Protein AF-A0A821BTY3-F1 (afdb_monomer)

Radius of gyration: 53.32 Å; Cα contacts (8 Å, |Δi|>4): 8; chains: 1; bounding box: 152×62×179 Å

Sequence (512 aa):
QQESTELKQPLSTQHDEDESNQSLKEIIKQQSEQLKDLNEKYISLSSKFDSNINLELEFQREKEKMEERLINYENQIENLIYERTNFLEEIEKNKSSSIQTFDNEKQTDDKLLKVNSKLKRVLQTFKDKIHRIVTEKPDLFTNVGEETTERFDHIIATVEYQAVQIDLLETEREQLEKQLRNKIQELQNSFDAYRNQMQNESSIKSQQLVSTTPPTDDISRSNIENYEKQIHQLQQKLSQNDDERTLLRERLNEVELEFRKTLDDRATTTNMYEEQLQSLIQERDALVQQHVLELIENQHEIEKLQEKLAQFQRSPIPSHADIPSNEDVQSLQKIIEQQSEELKDLTEKYLVISSQLELQDEINRQKKDTEEKLQTYENQIQHLIHQHENLVEELKTKTSSTISTIDNQCQTDDQQHDKLTQINIKLKRVLQTFKDKIHRIVTERPELFINISEDTSDRLDHLISTVQHQATQINLLQTDHTSTLAMQEEQLQTLIQERNALVEQQRLQSID

pLDDT: mean 73.46, std 14.74, range [36.0, 93.88]

Mean predicted aligned error: 23.66 Å

Secondary structure (DSSP, 8-state):
-------PPP---HHHHHHHHHHHHHHHHHHHHHHHHHHHHHHHHHHHHHHHHHHHHHHHHHHHHHHHHHHHHHHHHHHHHHHHHHHHHHHHHHHHH--S-S--TTTHHHHHHHHHHHHHHHHHHHHHHHHHHHHH-GGGSTTS-HHHHHHHHHHHHHHHHHHHHHHHHHHHHHHHHHHHHHHHHHHHHHHHHHHHHHHHHHHHHHH--SS-----HHHHHHHHHHHHHHHHHHHHHHHHHHHHHHHHHHHHHHHHHHHHHHHHHHHHHHHHHHHHHHHHHHHHHHHHHHHHHHHHHHHHHHHHHHHHHHHHHTSPPPP---PPPHHHHHHHHHHHHHHHHHHHHHHHHHHHHHHHHHHHHHHHHHHHHHHHHHHHHHHHHHHHHHHHHHHHHHHHHHHHHHHHHHHHHHHHHHHHHHHHHHHHHHHHHHHHHHHHHHHHHHHH-GGGGTTS-HHHHHHHHHHHHHHHHHHHHHHHHHHHHHHHHHHHHHHHHHHHHHHHHHHHHHHHHTT-

Foldseek 3Di:
DDDDDDDDDDDDDPPVVVVVVVVVVVVVVVVVVVVVVVVVVVVVVVVVVVVVVVVVVVVVVVVVVVVVVVVVVVVVVVVVVVVVVVVVVVVVVVVVPPPDDDPCPVPVVVVVVVVVVVVVVVVVVVVVVVVCCCVVCVVVCPVVDPVVVVVVVVVVVVVVVVVVVVVVVVVVVVVVVVVVVVVVVVVVVVVVVVVVVVVVVVVVVVVPPDDDDDDDPPVVVVVVVVVVVVVVVVVVVVVVVVVVVVVVVVVVVVVVVVVVVVVVVVVVVVVVVVVVVVVVVVVVVVVVVVVVVVVVVVVVVVVVVVVVVVVVVPDDDDDDDDDDDPVNVVVVVVVVVVVVVVVVVVVVVVVVVVVVVVVVVVVVVVVVVVVVVVVVVVVVVVVVVVVVVVVVVVVVVVVVVVVVVVVVVVVVVVVVVVVVVVVVVVVVVVLVVVVVVVVCCCVVCVVVCPPVDPVVVVVSVVVVVVVVVVVVVVVVVVVVVVVVVVVVVVVVVVVVVVVVVVVVVVVVVVVD

Solvent-accessible surface area (backbone atoms only — not comparable to full-atom values): 28529 Å² total; per-residue (Å²): 134,88,85,87,83,87,79,87,79,86,90,84,69,75,69,65,58,53,55,53,54,50,52,53,52,50,52,52,49,52,51,54,52,51,54,48,54,52,51,54,50,48,53,53,51,52,55,51,52,56,50,51,53,52,51,51,54,50,51,53,54,52,51,52,55,50,52,54,49,50,56,51,50,53,54,51,51,53,51,50,53,51,55,53,51,52,52,52,52,51,50,54,55,51,67,70,60,73,82,72,86,94,81,58,84,81,52,53,63,59,45,50,56,50,50,52,53,47,49,56,52,51,54,50,54,50,52,53,48,52,54,47,48,53,69,78,42,49,79,82,42,75,82,57,52,73,69,54,56,53,49,49,51,49,51,50,50,50,53,50,51,50,50,52,50,50,54,50,52,52,51,50,49,52,52,50,52,50,51,50,53,50,51,52,50,51,50,50,53,51,50,52,52,52,51,51,49,56,53,49,53,54,53,48,62,72,71,58,85,69,84,86,90,89,89,75,67,66,66,60,49,57,52,51,56,52,52,52,51,52,50,51,54,50,53,52,53,51,52,51,49,52,53,50,53,50,54,51,51,53,52,48,53,51,51,53,49,52,50,50,50,52,49,53,56,48,50,54,52,51,52,53,52,50,53,51,50,52,50,52,52,52,52,52,51,52,51,53,53,50,51,52,52,52,51,52,52,52,50,53,51,51,54,55,51,51,53,53,51,56,56,59,73,68,56,85,85,84,89,78,94,70,82,77,48,78,64,51,54,51,50,49,50,51,50,52,54,52,51,51,51,52,50,50,52,50,51,52,54,49,52,53,53,53,54,51,52,54,52,50,54,49,52,52,50,52,50,50,57,50,50,56,50,48,54,53,51,51,53,52,49,54,53,51,51,52,52,50,53,52,52,51,52,51,50,49,56,54,48,52,52,50,51,55,52,49,56,57,52,55,54,54,52,56,55,49,51,53,52,52,52,52,50,53,54,50,50,54,53,51,54,51,52,49,51,53,50,52,53,47,48,53,69,78,41,47,82,84,38,80,82,62,52,71,65,59,59,51,49,50,53,50,50,51,49,50,54,52,49,50,52,50,51,52,52,51,56,50,51,54,48,53,54,50,50,52,53,52,51,52,52,51,54,50,51,51,52,54,52,52,54,52,52,50,51,52,54,58,65,73,74,113

Structure (mmCIF, N/CA/C/O backbone):
data_AF-A0A821BTY3-F1
#
_entry.id   AF-A0A821BTY3-F1
#
loop_
_atom_site.group_PDB
_atom_site.id
_atom_site.type_symbol
_atom_site.label_atom_id
_atom_site.label_alt_id
_atom_site.label_comp_id
_atom_site.label_asym_id
_atom_site.label_entity_id
_atom_site.label_seq_id
_atom_site.pdbx_PDB_ins_code
_atom_site.Cartn_x
_atom_site.Cartn_y
_atom_site.Cartn_z
_atom_site.occupancy
_atom_site.B_iso_or_equiv
_atom_site.auth_seq_id
_atom_site.auth_comp_id
_atom_site.auth_asym_id
_atom_site.auth_atom_id
_atom_site.pdbx_PDB_model_num
ATOM 1 N N . GLN A 1 1 ? -85.807 -15.032 104.496 1.00 36.00 1 GLN A N 1
ATOM 2 C CA . GLN A 1 1 ? -85.842 -16.054 103.432 1.00 36.00 1 GLN A CA 1
ATOM 3 C C . GLN A 1 1 ? -85.428 -15.377 102.139 1.00 36.00 1 GLN A C 1
ATOM 5 O O . GLN A 1 1 ? -85.940 -14.300 101.891 1.00 36.00 1 GLN A O 1
ATOM 10 N N . GLN A 1 2 ? -84.450 -15.986 101.459 1.00 44.94 2 GLN A N 1
ATOM 11 C CA . GLN A 1 2 ? -84.102 -15.925 100.029 1.00 44.94 2 GLN A CA 1
ATOM 12 C C . GLN A 1 2 ? -84.401 -14.648 99.228 1.00 44.94 2 GLN A C 1
ATOM 14 O O . GLN A 1 2 ? -85.558 -14.312 99.037 1.00 44.94 2 G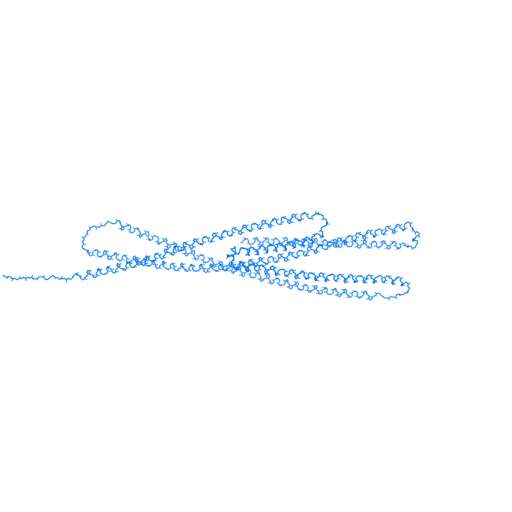LN A O 1
ATOM 19 N N . GLU A 1 3 ? -83.361 -14.097 98.594 1.00 38.00 3 GLU A N 1
ATOM 20 C CA . GLU A 1 3 ? -83.325 -14.006 97.126 1.00 38.00 3 GLU A CA 1
ATOM 21 C C . GLU A 1 3 ? -81.886 -13.812 96.621 1.00 38.00 3 GLU A C 1
ATOM 23 O O . GLU A 1 3 ? -81.121 -13.005 97.147 1.00 38.00 3 GLU A O 1
ATOM 28 N N . SER A 1 4 ? -81.521 -14.646 95.647 1.00 45.41 4 SER A N 1
ATOM 29 C CA . SER A 1 4 ? -80.220 -14.727 94.985 1.00 45.41 4 SER A CA 1
ATOM 30 C C . SER A 1 4 ? -80.139 -13.705 93.852 1.00 45.41 4 SER A C 1
ATOM 32 O O . SER A 1 4 ? -81.023 -13.673 93.000 1.00 45.41 4 SER A O 1
ATOM 34 N N . THR A 1 5 ? -79.055 -12.934 93.787 1.00 43.69 5 THR A N 1
ATOM 35 C CA . THR A 1 5 ? -78.719 -12.078 92.642 1.00 43.69 5 THR A CA 1
ATOM 36 C C . THR A 1 5 ? -77.616 -12.720 91.803 1.00 43.69 5 THR A C 1
ATOM 38 O O . THR A 1 5 ? -76.454 -12.776 92.200 1.00 43.69 5 THR A O 1
ATOM 41 N N . GLU A 1 6 ? -78.004 -13.207 90.623 1.00 45.38 6 GLU A N 1
ATOM 42 C CA . GLU A 1 6 ? -77.116 -13.467 89.488 1.00 45.38 6 GLU A CA 1
ATOM 43 C C . GLU A 1 6 ? -76.510 -12.146 88.988 1.00 45.38 6 GLU A C 1
ATOM 45 O O . GLU A 1 6 ? -77.236 -11.210 88.652 1.00 45.38 6 GLU A O 1
ATOM 50 N N . LEU A 1 7 ? -75.180 -12.090 88.871 1.00 39.66 7 LEU A N 1
ATOM 51 C CA . LEU A 1 7 ? -74.477 -11.098 88.060 1.00 39.66 7 LEU A CA 1
ATOM 52 C C . LEU A 1 7 ? -73.824 -11.814 86.873 1.00 39.66 7 LEU A C 1
ATOM 54 O O . LEU A 1 7 ? -72.879 -12.584 87.033 1.00 39.66 7 LEU A O 1
ATOM 58 N N . LYS A 1 8 ? -74.351 -11.546 85.675 1.00 44.78 8 LYS A N 1
ATOM 59 C CA . LYS A 1 8 ? -73.747 -11.898 84.385 1.00 44.78 8 LYS A CA 1
ATOM 60 C C . LYS A 1 8 ? -72.487 -11.055 84.156 1.00 44.78 8 LYS A C 1
ATOM 62 O O . LYS A 1 8 ? -72.563 -9.829 84.183 1.00 44.78 8 LYS A O 1
ATOM 67 N N . GLN A 1 9 ? -71.362 -11.711 83.876 1.00 44.94 9 GLN A N 1
ATOM 68 C CA . GLN A 1 9 ? -70.187 -11.104 83.239 1.00 44.94 9 GLN A CA 1
ATOM 69 C C . GLN A 1 9 ? -70.362 -11.086 81.707 1.00 44.94 9 GLN A C 1
ATOM 71 O O . GLN A 1 9 ? -70.964 -12.020 81.167 1.00 44.94 9 GLN A O 1
ATOM 76 N N . PRO A 1 10 ? -69.839 -10.076 80.988 1.00 44.09 10 PRO A N 1
ATOM 77 C CA . PRO A 1 10 ? -69.840 -10.068 79.531 1.00 44.09 10 PRO A CA 1
ATOM 78 C C . PRO A 1 10 ? -68.611 -10.816 78.979 1.00 44.09 10 PRO A C 1
ATOM 80 O O . PRO A 1 10 ? -67.474 -10.442 79.251 1.00 44.09 10 PRO A O 1
ATOM 83 N N . LEU A 1 11 ? -68.850 -11.865 78.183 1.00 49.62 11 LEU A N 1
ATOM 84 C CA . LEU A 1 11 ? -67.878 -12.441 77.243 1.00 49.62 11 LEU A CA 1
ATOM 85 C C . LEU A 1 11 ? -67.768 -11.499 76.032 1.00 49.62 11 LEU A C 1
ATOM 87 O O . LEU A 1 11 ? -68.735 -11.395 75.282 1.00 49.62 11 LEU A O 1
ATOM 91 N N . SER A 1 12 ? -66.632 -10.822 75.832 1.00 48.84 12 SER A N 1
ATOM 92 C CA . SER A 1 12 ? -66.354 -10.072 74.590 1.00 48.84 12 SER A CA 1
ATOM 93 C C . SER A 1 12 ? -64.867 -9.711 74.423 1.00 48.84 12 SER A C 1
ATOM 95 O O . SER A 1 12 ? -64.538 -8.544 74.246 1.00 48.84 12 SER A O 1
ATOM 97 N N . THR A 1 13 ? -63.954 -10.682 74.508 1.00 50.69 13 THR A N 1
ATOM 98 C CA . THR A 1 13 ? -62.509 -10.445 74.257 1.00 50.69 13 THR A CA 1
ATOM 99 C C . THR A 1 13 ? -61.841 -11.490 73.360 1.00 50.69 13 THR A C 1
ATOM 101 O O . THR A 1 13 ? -60.678 -11.341 73.018 1.00 50.69 13 THR A O 1
ATOM 104 N N . GLN A 1 14 ? -62.556 -12.533 72.932 1.00 50.97 14 GLN A N 1
ATOM 105 C CA . GLN A 1 14 ? -61.962 -13.632 72.159 1.00 50.97 14 GLN A CA 1
ATOM 106 C C . GLN A 1 14 ? -61.859 -13.366 70.649 1.00 50.97 14 GLN A C 1
ATOM 108 O O . GLN A 1 14 ? -61.167 -14.107 69.966 1.00 50.97 14 GLN A O 1
ATOM 113 N N . HIS A 1 15 ? -62.538 -12.343 70.116 1.00 51.69 15 HIS A N 1
ATOM 114 C CA . HIS A 1 15 ? -62.581 -12.119 68.666 1.00 51.69 15 HIS A CA 1
ATOM 115 C C . HIS A 1 15 ? -61.420 -11.254 68.144 1.00 51.69 15 HIS A C 1
ATOM 117 O O . HIS A 1 15 ? -60.970 -11.471 67.023 1.00 51.69 15 HIS A O 1
ATOM 123 N N . ASP A 1 16 ? -60.892 -10.350 68.976 1.00 51.22 16 ASP A N 1
ATOM 124 C CA . ASP A 1 16 ? -59.840 -9.398 68.587 1.00 51.22 16 ASP A CA 1
ATOM 125 C C . ASP A 1 16 ? -58.425 -10.019 68.626 1.00 51.22 16 ASP A C 1
ATOM 127 O O . ASP A 1 16 ? -57.532 -9.610 67.883 1.00 51.22 16 ASP A O 1
ATOM 131 N N . GLU A 1 17 ? -58.208 -11.051 69.453 1.00 52.50 17 GLU A N 1
ATOM 132 C CA . GLU A 1 17 ? -56.929 -11.783 69.505 1.00 52.50 17 GLU A CA 1
ATOM 133 C C . GLU A 1 17 ? -56.705 -12.669 68.268 1.00 52.50 17 GLU A C 1
ATOM 135 O O . GLU A 1 17 ? -55.562 -12.853 67.835 1.00 52.50 17 GLU A O 1
ATOM 140 N N . ASP A 1 18 ? -57.780 -13.186 67.667 1.00 56.03 18 ASP A N 1
ATOM 141 C CA . ASP A 1 18 ? -57.693 -14.019 66.465 1.00 56.03 18 ASP A CA 1
ATOM 142 C C . ASP A 1 18 ? -57.379 -13.182 65.214 1.00 56.03 18 ASP A C 1
ATOM 144 O O . ASP A 1 18 ? -56.532 -13.586 64.416 1.00 56.03 18 ASP A O 1
ATOM 148 N N . GLU A 1 19 ? -57.957 -11.983 65.067 1.00 59.22 19 GLU A N 1
ATOM 149 C CA . GLU A 1 19 ? -57.636 -11.082 63.946 1.00 59.22 19 GLU A CA 1
ATOM 150 C C . GLU A 1 19 ? -56.193 -10.558 64.013 1.00 59.22 19 GLU A C 1
ATOM 152 O O . GLU A 1 19 ? -55.491 -10.523 62.997 1.00 59.22 19 GLU A O 1
ATOM 157 N N . SER A 1 20 ? -55.708 -10.226 65.213 1.00 63.19 20 SER A N 1
ATOM 158 C CA . SER A 1 20 ? -54.324 -9.780 65.415 1.00 63.19 20 SER A CA 1
ATOM 159 C C . SER A 1 20 ? -53.309 -10.885 65.085 1.00 63.19 20 SER A C 1
ATOM 161 O O . SER A 1 20 ? -52.337 -10.657 64.359 1.00 63.19 20 SER A O 1
ATOM 163 N N . ASN A 1 21 ? -53.576 -12.126 65.512 1.00 63.75 21 ASN A N 1
ATOM 164 C CA . ASN A 1 21 ? -52.741 -13.282 65.168 1.00 63.75 21 ASN A CA 1
ATOM 165 C C . ASN A 1 21 ? -52.767 -13.619 63.672 1.00 63.75 21 ASN A C 1
ATOM 167 O O . ASN A 1 21 ? -51.786 -14.143 63.132 1.00 63.75 21 ASN A O 1
ATOM 171 N N . GLN A 1 22 ? -53.879 -13.345 62.994 1.00 69.62 22 GLN A N 1
ATOM 172 C CA . GLN A 1 22 ? -54.015 -13.592 61.565 1.00 69.62 22 GLN A CA 1
ATOM 173 C C . GLN A 1 22 ? -53.231 -12.562 60.741 1.00 69.62 22 GLN A C 1
ATOM 175 O O . GLN A 1 22 ? -52.489 -12.957 59.843 1.00 69.62 22 GLN A O 1
ATOM 180 N N . SER A 1 23 ? -53.275 -11.288 61.138 1.00 76.50 23 SER A N 1
ATOM 181 C CA . SER A 1 23 ? -52.453 -10.215 60.562 1.00 76.50 23 SER A CA 1
ATOM 182 C C . SER A 1 23 ? -50.949 -10.487 60.716 1.00 76.50 23 SER A C 1
ATOM 184 O O . SER A 1 23 ? -50.185 -10.414 59.753 1.00 76.50 23 SER A O 1
ATOM 186 N N . LEU A 1 24 ? -50.515 -10.930 61.902 1.00 69.88 24 LEU A N 1
ATOM 187 C CA . LEU A 1 24 ? -49.110 -11.266 62.166 1.00 69.88 24 LEU A CA 1
ATOM 188 C C . LEU A 1 24 ? -48.608 -12.436 61.304 1.00 69.88 24 LEU A C 1
ATOM 190 O O . LEU A 1 24 ? -47.486 -12.400 60.797 1.00 69.88 24 LEU A O 1
ATOM 194 N N . LYS A 1 25 ? -49.443 -13.460 61.083 1.00 80.75 25 LYS A N 1
ATOM 195 C CA . LYS A 1 25 ? -49.118 -14.570 60.168 1.00 80.75 25 LYS A CA 1
ATOM 196 C C . LYS A 1 25 ? -48.977 -14.104 58.723 1.00 80.75 25 LYS A C 1
ATOM 198 O O . LYS A 1 25 ? -48.132 -14.631 58.001 1.00 80.75 25 LYS A O 1
ATOM 203 N N . GLU A 1 26 ? -49.792 -13.146 58.303 1.00 83.94 26 GLU A N 1
ATOM 204 C CA . GLU A 1 26 ? -49.778 -12.616 56.942 1.00 83.94 26 GLU A CA 1
ATOM 205 C C . GLU A 1 26 ? -48.533 -11.753 56.687 1.00 83.94 26 GLU A C 1
ATOM 207 O O . GLU A 1 26 ? -47.875 -11.922 55.660 1.00 83.94 26 GLU A O 1
ATOM 212 N N . ILE A 1 27 ? -48.119 -10.954 57.678 1.00 80.25 27 ILE A N 1
ATOM 213 C CA . ILE A 1 27 ? -46.861 -10.189 57.654 1.00 80.25 27 ILE A CA 1
ATOM 214 C C . ILE A 1 27 ? -45.646 -11.125 57.600 1.00 80.25 27 ILE A C 1
ATOM 216 O O . ILE A 1 27 ? -44.776 -10.949 56.749 1.00 80.25 27 ILE A O 1
ATOM 220 N N . ILE A 1 28 ? -45.593 -12.158 58.452 1.00 81.12 28 ILE A N 1
ATOM 221 C CA . ILE A 1 28 ? -44.491 -13.140 58.444 1.00 81.12 28 ILE A CA 1
ATOM 222 C C . ILE A 1 28 ? -44.418 -13.861 57.094 1.00 81.12 28 ILE A C 1
ATOM 224 O O . ILE A 1 28 ? -43.329 -14.103 56.571 1.00 81.12 28 ILE A O 1
ATOM 228 N N . LYS A 1 29 ? -45.573 -14.190 56.505 1.00 87.38 29 LYS A N 1
ATOM 229 C CA . LYS A 1 29 ? -45.635 -14.810 55.182 1.00 87.38 29 LYS A CA 1
ATOM 230 C C . LYS A 1 29 ? -45.090 -13.871 54.104 1.00 87.38 29 LYS A C 1
ATOM 232 O O . LYS A 1 29 ? -44.231 -14.299 53.339 1.00 87.38 29 LYS A O 1
ATOM 237 N N . GLN A 1 30 ? -45.515 -12.606 54.082 1.00 87.56 30 GLN A N 1
ATOM 238 C CA . GLN A 1 30 ? -44.996 -11.604 53.145 1.00 87.56 30 GLN A CA 1
ATOM 239 C C . GLN A 1 30 ? -43.483 -11.406 53.286 1.00 87.56 30 GLN A C 1
ATOM 241 O O . GLN A 1 30 ? -42.771 -11.416 52.284 1.00 87.56 30 GLN A O 1
ATOM 246 N N . GLN A 1 31 ? -42.974 -11.299 54.515 1.00 80.88 31 GLN A N 1
ATOM 247 C CA . GLN A 1 31 ? -41.538 -11.158 54.771 1.00 80.88 31 GLN A CA 1
ATOM 248 C C . GLN A 1 31 ? -40.750 -12.398 54.332 1.00 80.88 31 GLN A C 1
ATOM 250 O O . GLN A 1 31 ? -39.676 -12.277 53.742 1.00 80.88 31 GLN A O 1
ATOM 255 N N . SER A 1 32 ? -41.290 -13.600 54.558 1.00 85.06 32 SER A N 1
ATOM 256 C CA . SER A 1 32 ? -40.687 -14.846 54.072 1.00 85.06 32 SER A CA 1
ATOM 257 C C . SER A 1 32 ? -40.619 -14.899 52.545 1.00 85.06 32 SER A C 1
ATOM 259 O O . SER A 1 32 ? -39.669 -15.459 52.000 1.00 85.06 32 SER A O 1
ATOM 261 N N . GLU A 1 33 ? -41.621 -14.362 51.852 1.00 87.19 33 GLU A N 1
ATOM 262 C CA . GLU A 1 33 ? -41.691 -14.353 50.388 1.00 87.19 33 GLU A CA 1
ATOM 263 C C . GLU A 1 33 ? -40.716 -13.323 49.796 1.00 87.19 33 GLU A C 1
ATOM 265 O O . GLU A 1 33 ? -39.987 -13.635 48.856 1.00 87.19 33 GLU A O 1
ATOM 270 N N . GLN A 1 34 ? -40.601 -12.148 50.423 1.00 84.00 34 GLN A N 1
ATOM 271 C CA . GLN A 1 34 ? -39.605 -11.130 50.073 1.00 84.00 34 GLN A CA 1
ATOM 272 C C . GLN A 1 34 ? -38.166 -11.622 50.276 1.00 84.00 34 GLN A C 1
ATOM 274 O O . GLN A 1 34 ? -37.325 -11.436 49.398 1.00 84.00 34 GLN A O 1
ATOM 279 N N . LEU A 1 35 ? -37.874 -12.298 51.395 1.00 82.81 35 LEU A N 1
ATOM 280 C CA . LEU A 1 35 ? -36.553 -12.890 51.644 1.00 82.81 35 LEU A CA 1
ATOM 281 C C . LEU A 1 35 ? -36.196 -13.961 50.609 1.00 82.81 35 LEU A C 1
ATOM 283 O O . LEU A 1 35 ? -35.034 -14.081 50.218 1.00 82.81 35 LEU A O 1
ATOM 287 N N . LYS A 1 36 ? -37.190 -14.726 50.149 1.00 88.50 36 LYS A N 1
ATOM 288 C CA . LYS A 1 36 ? -36.992 -15.732 49.108 1.00 88.50 36 LYS A CA 1
ATOM 289 C C . LYS A 1 36 ? -36.643 -15.088 47.761 1.00 88.50 36 LYS A C 1
ATOM 291 O O . LYS A 1 36 ? -35.661 -15.505 47.154 1.00 88.50 36 LYS A O 1
ATOM 296 N N . ASP A 1 37 ? -37.378 -14.055 47.343 1.00 89.19 37 ASP A N 1
ATOM 297 C CA . ASP A 1 37 ? -37.098 -13.311 46.101 1.00 89.19 37 ASP A CA 1
ATOM 298 C C . ASP A 1 37 ? -35.713 -12.640 46.141 1.00 89.19 37 ASP A C 1
ATOM 300 O O . ASP A 1 37 ? -34.940 -12.708 45.183 1.00 89.19 37 ASP A O 1
ATOM 304 N N . LEU A 1 38 ? -35.343 -12.063 47.291 1.00 85.81 38 LEU A N 1
ATOM 305 C CA . LEU A 1 38 ? -34.030 -11.448 47.487 1.00 85.81 38 LEU A CA 1
ATOM 306 C C . LEU A 1 38 ? -32.892 -12.477 47.380 1.00 85.81 38 LEU A C 1
ATOM 308 O O . LEU A 1 38 ? -31.870 -12.212 46.748 1.00 85.81 38 LEU A O 1
ATOM 312 N N . ASN A 1 39 ? -33.077 -13.666 47.960 1.00 86.62 39 ASN A N 1
ATOM 313 C CA . ASN A 1 39 ? -32.096 -14.745 47.887 1.00 86.62 39 ASN A CA 1
ATOM 314 C C . ASN A 1 39 ? -31.953 -15.302 46.459 1.00 86.62 39 ASN A C 1
ATOM 316 O O . ASN A 1 39 ? -30.838 -15.561 46.011 1.00 86.62 39 ASN A O 1
ATOM 320 N N . GLU A 1 40 ? -33.052 -15.445 45.715 1.00 89.75 40 GLU A N 1
ATOM 321 C CA . GLU A 1 40 ? -33.013 -15.860 44.304 1.00 89.75 40 GLU A CA 1
ATOM 322 C C . GLU A 1 40 ? -32.280 -14.825 43.431 1.00 89.75 40 GLU A C 1
ATOM 324 O O . GLU A 1 40 ? -31.424 -15.191 42.618 1.00 89.75 40 GLU A O 1
ATOM 329 N N . LYS A 1 41 ? -32.518 -13.527 43.659 1.00 87.75 41 LYS A N 1
ATOM 330 C CA . LYS A 1 41 ? -31.773 -12.444 42.997 1.00 87.75 41 LYS A CA 1
ATOM 331 C C . LYS A 1 41 ? -30.288 -12.449 43.352 1.00 87.75 41 LYS A C 1
ATOM 333 O O . LYS A 1 41 ? -29.465 -12.296 42.452 1.00 87.75 41 LYS A O 1
ATOM 338 N N . TYR A 1 42 ? -29.932 -12.668 44.619 1.00 87.50 42 TYR A N 1
ATOM 339 C CA . TYR A 1 42 ? -28.533 -12.771 45.049 1.00 87.50 42 TYR A CA 1
ATOM 340 C C . TYR A 1 42 ? -27.806 -13.927 44.350 1.00 87.50 42 TYR A C 1
ATOM 342 O O . TYR A 1 42 ? -26.713 -13.734 43.819 1.00 87.50 42 TYR A O 1
ATOM 350 N N . ILE A 1 43 ? -28.436 -15.104 44.270 1.00 87.19 43 ILE A N 1
ATOM 351 C CA . ILE A 1 43 ? -27.882 -16.262 43.552 1.00 87.19 43 ILE A CA 1
ATOM 352 C C . ILE A 1 43 ? -27.681 -15.931 42.066 1.00 87.19 43 ILE A C 1
ATOM 354 O O . ILE A 1 43 ? -26.630 -16.242 41.502 1.00 87.19 43 ILE A O 1
ATOM 358 N N . SER A 1 44 ? -28.649 -15.257 41.433 1.00 89.94 44 SER A N 1
ATOM 359 C CA . SER A 1 44 ? -28.516 -14.826 40.038 1.00 89.94 44 SER A CA 1
ATOM 360 C C . SER A 1 44 ? -27.365 -13.833 39.843 1.00 89.94 44 SER A C 1
ATOM 362 O O . SER A 1 44 ? -26.604 -13.973 38.884 1.00 89.94 44 SER A O 1
ATOM 364 N N . LEU A 1 45 ? -27.201 -12.864 40.748 1.00 80.69 45 LEU A N 1
ATOM 365 C CA . LEU A 1 45 ? -26.111 -11.889 40.682 1.00 80.69 45 LEU A CA 1
ATOM 366 C C . LEU A 1 45 ? -24.744 -12.554 40.871 1.00 80.69 45 LEU A C 1
ATOM 368 O O . LEU A 1 45 ? -23.826 -12.279 40.103 1.00 80.69 45 LEU A O 1
ATOM 372 N N . SER A 1 46 ? -24.628 -13.462 41.845 1.00 83.69 46 SER A N 1
ATOM 373 C CA . SER A 1 46 ? -23.400 -14.224 42.089 1.00 83.69 46 SER A CA 1
ATOM 374 C C . SER A 1 46 ? -23.005 -15.029 40.851 1.00 83.69 46 SER A C 1
ATOM 376 O O . SER A 1 46 ? -21.858 -14.973 40.422 1.00 83.69 46 SER A O 1
ATOM 378 N N . SER A 1 47 ? -23.969 -15.695 40.207 1.00 86.06 47 SER A N 1
ATOM 379 C CA . SER A 1 47 ? -23.713 -16.441 38.971 1.00 86.06 47 SER A CA 1
ATOM 380 C C . SER A 1 47 ? -23.269 -15.541 37.811 1.00 86.06 47 SER A C 1
ATOM 382 O O . SER A 1 47 ? -22.418 -15.951 37.021 1.00 86.06 47 SER A O 1
ATOM 384 N N . LYS A 1 48 ? -23.821 -14.326 37.689 1.00 86.12 48 LYS A N 1
ATOM 385 C CA . LYS A 1 48 ? -23.380 -13.348 36.679 1.00 86.12 48 LYS A CA 1
ATOM 386 C C . LYS A 1 48 ? -21.967 -12.836 36.969 1.00 86.12 48 LYS A C 1
ATOM 388 O O . LYS A 1 48 ? -21.180 -12.681 36.039 1.00 86.12 48 LYS A O 1
ATOM 393 N N . PHE A 1 49 ? -21.635 -12.613 38.239 1.00 82.19 49 PHE A N 1
ATOM 394 C CA . PHE A 1 49 ? -20.304 -12.183 38.662 1.00 82.19 49 PHE A CA 1
ATOM 395 C C . PHE A 1 49 ? -19.236 -13.234 38.330 1.00 82.19 49 PHE A C 1
ATOM 397 O O . PHE A 1 49 ? -18.224 -12.902 37.715 1.00 82.19 49 PHE A O 1
ATOM 404 N N . ASP A 1 50 ? -19.507 -14.510 38.619 1.00 82.56 50 ASP A N 1
ATOM 405 C CA . ASP A 1 50 ? -18.612 -15.619 38.262 1.00 82.56 50 ASP A CA 1
ATOM 406 C C . ASP A 1 50 ? -18.423 -15.741 36.738 1.00 82.56 50 ASP A C 1
ATOM 408 O O . ASP A 1 50 ? -17.319 -15.999 36.253 1.00 82.56 50 ASP A O 1
ATOM 412 N N . SER A 1 51 ? -19.485 -15.504 35.958 1.00 83.62 51 SER A N 1
ATOM 413 C CA . SER A 1 51 ? -19.400 -15.477 34.493 1.00 83.62 51 SER A CA 1
ATOM 414 C C . SER A 1 51 ? -18.521 -14.331 33.984 1.00 83.62 51 SER A C 1
ATOM 416 O O . SER A 1 51 ? -17.739 -14.541 33.060 1.00 83.62 51 SER A O 1
ATOM 418 N N . ASN A 1 52 ? -18.612 -13.142 34.586 1.00 78.69 52 ASN A N 1
ATOM 419 C CA . ASN A 1 52 ? -17.776 -11.997 34.216 1.00 78.69 52 ASN A CA 1
ATOM 420 C C . ASN A 1 52 ? -16.301 -12.222 34.562 1.00 78.69 52 ASN A C 1
ATOM 422 O O . ASN A 1 52 ? -15.438 -11.862 33.766 1.00 78.69 52 ASN A O 1
ATOM 426 N N . ILE A 1 53 ? -15.999 -12.861 35.698 1.00 83.12 53 ILE A N 1
ATOM 427 C CA . ILE A 1 53 ? -14.619 -13.233 36.047 1.00 83.12 53 ILE A CA 1
ATOM 428 C C . ILE A 1 53 ? -14.030 -14.178 34.994 1.00 83.12 53 ILE A C 1
ATOM 430 O O . ILE A 1 53 ? -12.888 -13.996 34.575 1.00 83.12 53 ILE A O 1
ATOM 434 N N . ASN A 1 54 ? -14.799 -15.171 34.538 1.00 83.12 54 ASN A N 1
ATOM 435 C CA . ASN A 1 54 ? -14.334 -16.083 33.492 1.00 83.12 54 ASN A CA 1
ATOM 436 C C . ASN A 1 54 ? -14.095 -15.365 32.159 1.00 83.12 54 ASN A C 1
ATOM 438 O O . ASN A 1 54 ? -13.102 -15.658 31.494 1.00 83.12 54 ASN A O 1
ATOM 442 N N . LEU A 1 55 ? -14.961 -14.413 31.798 1.00 83.00 55 LEU A N 1
ATOM 443 C CA . LEU A 1 55 ? -14.801 -13.614 30.584 1.00 83.00 55 LEU A CA 1
ATOM 444 C C . LEU A 1 55 ? -13.530 -12.751 30.639 1.00 83.00 55 LEU A C 1
ATOM 446 O O . LEU A 1 55 ? -12.775 -12.704 29.673 1.00 83.00 55 LEU A O 1
ATOM 450 N N . GLU A 1 56 ? -13.257 -12.122 31.786 1.00 82.44 56 GLU A N 1
ATOM 451 C CA . GLU A 1 56 ? -12.039 -11.331 32.003 1.00 82.44 56 GLU A CA 1
ATOM 452 C C . GLU A 1 56 ? -10.780 -12.210 31.931 1.00 82.44 56 GLU A C 1
ATOM 454 O O . GLU A 1 56 ? -9.795 -11.843 31.295 1.00 82.44 56 GLU A O 1
ATOM 459 N N . LEU A 1 57 ? -10.812 -13.413 32.514 1.00 87.88 57 LEU A N 1
ATOM 460 C CA . LEU A 1 57 ? -9.700 -14.367 32.415 1.00 87.88 57 LEU A CA 1
ATOM 461 C C . LEU A 1 57 ? -9.456 -14.840 30.976 1.00 87.88 57 LEU A C 1
ATOM 463 O O . LEU A 1 57 ? -8.310 -15.073 30.589 1.00 87.88 57 LEU A O 1
ATOM 467 N N . GLU A 1 58 ? -10.513 -15.009 30.184 1.00 84.44 58 GLU A N 1
ATOM 468 C CA . GLU A 1 58 ? -10.403 -15.371 28.771 1.00 84.44 58 GLU A CA 1
ATOM 469 C C . GLU A 1 58 ? -9.837 -14.216 27.938 1.00 84.44 58 GLU A C 1
ATOM 471 O O . GLU A 1 58 ? -8.933 -14.439 27.131 1.00 84.44 58 GLU A O 1
ATOM 476 N N . PHE A 1 59 ? -10.269 -12.983 28.215 1.00 82.06 59 PHE A N 1
ATOM 477 C CA . PHE A 1 59 ? -9.716 -11.775 27.608 1.00 82.06 59 PHE A CA 1
ATOM 478 C C . PHE A 1 59 ? -8.218 -11.617 27.899 1.00 82.06 59 PHE A C 1
ATOM 480 O O . PHE A 1 59 ? -7.432 -11.410 26.974 1.00 82.06 59 PHE A O 1
ATOM 487 N N . GLN A 1 60 ? -7.790 -11.797 29.154 1.00 81.75 60 GLN A N 1
ATOM 488 C CA . GLN A 1 60 ? -6.364 -11.743 29.503 1.00 81.75 60 GLN A CA 1
ATOM 489 C C . GLN A 1 60 ? -5.553 -12.829 28.791 1.00 81.75 60 GLN A C 1
ATOM 491 O O . GLN A 1 60 ? -4.470 -12.555 28.281 1.00 81.75 60 GLN A O 1
ATOM 496 N N . ARG A 1 61 ? -6.093 -14.048 28.679 1.00 87.12 61 ARG A N 1
ATOM 497 C CA . ARG A 1 61 ? -5.421 -15.139 27.962 1.00 87.12 61 ARG A CA 1
ATOM 498 C C . ARG A 1 61 ? -5.273 -14.841 26.468 1.00 87.12 61 ARG A C 1
ATOM 500 O O . ARG A 1 61 ? -4.263 -15.203 25.871 1.00 87.12 61 ARG A O 1
ATOM 507 N N . GLU A 1 62 ? -6.271 -14.222 25.844 1.00 82.56 62 GLU A N 1
ATOM 508 C CA . GLU A 1 62 ? -6.192 -13.869 24.424 1.00 82.56 62 GLU A CA 1
ATOM 509 C C . GLU A 1 62 ? -5.241 -12.691 24.182 1.00 82.56 62 GLU A C 1
ATOM 511 O O . GLU A 1 62 ? -4.480 -12.704 23.213 1.00 82.56 62 GLU A O 1
ATOM 516 N N . LYS A 1 63 ? -5.197 -11.732 25.113 1.00 84.00 63 LYS A N 1
ATOM 517 C CA . LYS A 1 63 ? -4.201 -10.659 25.122 1.00 84.00 63 LYS A CA 1
ATOM 518 C C . LYS A 1 63 ? -2.772 -11.210 25.202 1.00 84.00 63 LYS A C 1
ATOM 520 O O . LYS A 1 63 ? -1.943 -10.829 24.380 1.00 84.00 63 LYS A O 1
ATOM 525 N N . GLU A 1 64 ? -2.496 -12.150 26.109 1.00 88.19 64 GLU A N 1
ATOM 526 C CA . GLU A 1 64 ? -1.177 -12.802 26.215 1.00 88.19 64 GLU A CA 1
ATOM 527 C C . GLU A 1 64 ? -0.775 -13.500 24.904 1.00 88.19 64 GLU A C 1
ATOM 529 O O . GLU A 1 64 ? 0.348 -13.339 24.428 1.00 88.19 64 GLU A O 1
ATOM 534 N N . LYS A 1 65 ? -1.701 -14.216 24.248 1.00 86.06 65 LYS A N 1
ATOM 535 C CA . LYS A 1 65 ? -1.427 -14.830 22.934 1.00 86.06 65 LYS A CA 1
ATOM 536 C C . LYS A 1 65 ? -1.124 -13.795 21.851 1.00 86.06 65 LYS A C 1
ATOM 538 O O . LYS A 1 65 ? -0.332 -14.069 20.948 1.00 86.06 65 LYS A O 1
ATOM 543 N N . MET A 1 66 ? -1.793 -12.644 21.880 1.00 81.94 66 MET A N 1
ATOM 544 C CA . MET A 1 66 ? -1.551 -11.566 20.923 1.00 81.94 66 MET A CA 1
ATOM 545 C C . MET A 1 66 ? -0.159 -10.958 21.126 1.00 81.94 66 MET A C 1
ATOM 547 O O . MET A 1 66 ? 0.566 -10.769 20.150 1.00 81.94 66 MET A O 1
ATOM 551 N N . GLU A 1 67 ? 0.245 -10.739 22.378 1.00 83.56 67 GLU A N 1
ATOM 552 C CA . GLU A 1 67 ? 1.592 -10.280 22.736 1.00 83.56 67 GLU A CA 1
ATOM 553 C C . GLU A 1 67 ? 2.670 -11.290 22.296 1.00 83.56 67 GLU A C 1
ATOM 555 O O . GLU A 1 67 ? 3.657 -10.900 21.672 1.00 83.56 67 GLU A O 1
ATOM 560 N N . GLU A 1 68 ? 2.460 -12.597 22.497 1.00 87.69 68 GLU A N 1
ATOM 561 C CA . GLU A 1 68 ? 3.379 -13.635 21.997 1.00 87.69 68 GLU A CA 1
ATOM 562 C C . GLU A 1 68 ? 3.516 -13.624 20.465 1.00 87.69 68 GLU A C 1
ATOM 564 O O . GLU A 1 68 ? 4.615 -13.795 19.926 1.00 87.69 68 GLU A O 1
ATOM 569 N N . ARG A 1 69 ? 2.410 -13.412 19.738 1.00 85.31 69 ARG A N 1
ATOM 570 C CA . ARG A 1 69 ? 2.437 -13.293 18.270 1.00 85.31 69 ARG A CA 1
ATOM 571 C C . ARG A 1 69 ? 3.207 -12.055 17.823 1.00 85.31 69 ARG A C 1
ATOM 573 O O . ARG A 1 69 ? 3.994 -12.164 16.886 1.00 85.31 69 ARG A O 1
ATOM 580 N N . LEU A 1 70 ? 3.014 -10.918 18.491 1.00 78.06 70 LEU A N 1
ATOM 581 C CA . LEU A 1 70 ? 3.757 -9.685 18.218 1.00 78.06 70 LEU A CA 1
ATOM 582 C C . LEU A 1 70 ? 5.262 -9.891 18.397 1.00 78.06 70 LEU A C 1
ATOM 584 O O . LEU A 1 70 ? 6.018 -9.601 17.475 1.00 78.06 70 LEU A O 1
ATOM 588 N N . ILE A 1 71 ? 5.682 -10.505 19.506 1.00 87.38 71 ILE A N 1
ATOM 589 C CA . ILE A 1 71 ? 7.095 -10.831 19.760 1.00 87.38 71 ILE A CA 1
ATOM 590 C C . ILE A 1 71 ? 7.656 -11.751 18.661 1.00 87.38 71 ILE A C 1
ATOM 592 O O . ILE A 1 71 ? 8.795 -11.595 18.218 1.00 87.38 71 ILE A O 1
ATOM 596 N N . ASN A 1 72 ? 6.877 -12.725 18.183 1.00 86.19 72 ASN A N 1
ATOM 597 C CA . ASN A 1 72 ? 7.305 -13.594 17.085 1.00 86.19 72 ASN A CA 1
ATOM 598 C C . ASN A 1 72 ? 7.491 -12.811 15.772 1.00 86.19 72 ASN A C 1
ATOM 600 O O . ASN A 1 72 ? 8.492 -13.004 15.080 1.00 86.19 72 ASN A O 1
ATOM 604 N N . TYR A 1 73 ? 6.574 -11.899 15.443 1.00 80.88 73 TYR A N 1
ATOM 605 C CA . TYR A 1 73 ? 6.708 -11.057 14.254 1.00 80.88 73 TYR A CA 1
ATOM 606 C C . TYR A 1 73 ? 7.884 -10.084 14.350 1.00 80.88 73 TYR A C 1
ATOM 608 O O . TYR A 1 73 ? 8.617 -9.945 13.373 1.00 80.88 73 TYR A O 1
ATOM 616 N N . GLU A 1 74 ? 8.131 -9.484 15.515 1.00 81.12 74 GLU A N 1
ATOM 617 C CA . GLU A 1 74 ? 9.323 -8.659 15.748 1.00 81.12 74 GLU A CA 1
ATOM 618 C C . GLU A 1 74 ? 10.610 -9.453 15.484 1.00 81.12 74 GLU A C 1
ATOM 620 O O . GLU A 1 74 ? 11.456 -9.009 14.707 1.00 81.12 74 GLU A O 1
ATOM 625 N N . ASN A 1 75 ? 10.715 -10.675 16.017 1.00 85.62 75 ASN A N 1
ATOM 626 C CA . ASN A 1 75 ? 11.867 -11.550 15.772 1.00 85.62 75 ASN A CA 1
ATOM 627 C C . ASN A 1 75 ? 12.031 -11.919 14.284 1.00 85.62 75 ASN A C 1
ATOM 629 O O . ASN A 1 75 ? 13.150 -12.026 13.780 1.00 85.62 75 ASN A O 1
ATOM 633 N N . GLN A 1 76 ? 10.932 -12.134 13.553 1.00 78.81 76 GLN A N 1
ATOM 634 C CA . GLN A 1 76 ? 10.985 -12.409 12.111 1.00 78.81 76 GLN A CA 1
ATOM 635 C C . GLN A 1 76 ? 11.467 -11.193 11.317 1.00 78.81 76 GLN A C 1
ATOM 637 O O . GLN A 1 76 ? 12.304 -11.341 10.426 1.00 78.81 76 GLN A O 1
ATOM 642 N N . ILE A 1 77 ? 10.980 -9.998 11.658 1.00 74.88 77 ILE A N 1
ATOM 643 C CA . ILE A 1 77 ? 11.421 -8.744 11.042 1.00 74.88 77 ILE A CA 1
ATOM 644 C C . ILE A 1 77 ? 12.914 -8.531 11.303 1.00 74.88 77 ILE A C 1
ATOM 646 O O . ILE A 1 77 ? 13.655 -8.210 10.375 1.00 74.88 77 ILE A O 1
ATOM 650 N N . GLU A 1 78 ? 13.380 -8.765 12.528 1.00 84.25 78 GLU A N 1
ATOM 651 C CA . GLU A 1 78 ? 14.790 -8.610 12.886 1.00 84.25 78 GLU A CA 1
ATOM 652 C C . GLU A 1 78 ? 15.689 -9.590 12.110 1.00 84.25 78 GLU A C 1
ATOM 654 O O . GLU A 1 78 ? 16.715 -9.186 11.554 1.00 84.25 78 GLU A O 1
ATOM 659 N N . ASN A 1 79 ? 15.255 -10.846 11.950 1.00 84.94 79 ASN A N 1
ATOM 660 C CA . ASN A 1 79 ? 15.941 -11.827 11.102 1.00 84.94 79 ASN A CA 1
ATOM 661 C C . ASN A 1 79 ? 16.001 -11.386 9.630 1.00 84.94 79 ASN A C 1
ATOM 663 O O . ASN A 1 79 ? 17.057 -11.481 9.005 1.00 84.94 79 ASN A O 1
ATOM 667 N N . LEU A 1 80 ? 14.906 -10.857 9.075 1.00 79.06 80 LEU A N 1
ATOM 668 C CA . LEU A 1 80 ? 14.876 -10.357 7.696 1.00 79.06 80 LEU A CA 1
ATOM 669 C C . LEU A 1 80 ? 15.782 -9.134 7.505 1.00 79.06 80 LEU A C 1
ATOM 671 O O . LEU A 1 80 ? 16.448 -9.006 6.475 1.00 79.06 80 LEU A O 1
ATOM 675 N N . ILE A 1 81 ? 15.848 -8.240 8.495 1.00 78.62 81 ILE A N 1
ATOM 676 C CA . ILE A 1 81 ? 16.773 -7.099 8.491 1.00 78.62 81 ILE A CA 1
ATOM 677 C C . ILE A 1 81 ? 18.223 -7.594 8.498 1.00 78.62 81 ILE A C 1
ATOM 679 O O . ILE A 1 81 ? 19.051 -7.080 7.736 1.00 78.62 81 ILE A O 1
ATOM 683 N N . TYR A 1 82 ? 18.531 -8.606 9.310 1.00 87.62 82 TYR A N 1
ATOM 684 C CA . TYR A 1 82 ? 19.854 -9.222 9.355 1.00 87.62 82 TYR A CA 1
ATOM 685 C C . TYR A 1 82 ? 20.231 -9.869 8.011 1.00 87.62 82 TYR A C 1
ATOM 687 O O . TYR A 1 82 ? 21.301 -9.586 7.466 1.00 87.62 82 TYR A O 1
ATOM 695 N N . GLU A 1 83 ? 19.335 -10.660 7.414 1.00 84.31 83 GLU A N 1
ATOM 696 C CA . GLU A 1 83 ? 19.547 -11.277 6.097 1.00 84.31 83 GLU A CA 1
ATOM 697 C C . GLU A 1 83 ? 19.738 -10.235 4.989 1.00 84.31 83 GLU A C 1
ATOM 699 O O . GLU A 1 83 ? 20.667 -10.348 4.184 1.00 84.31 83 GLU A O 1
ATOM 704 N N . ARG A 1 84 ? 18.914 -9.179 4.972 1.00 83.81 84 ARG A N 1
ATOM 705 C CA . ARG A 1 84 ? 19.045 -8.068 4.019 1.00 83.81 84 ARG A CA 1
ATOM 706 C C . ARG A 1 84 ? 20.399 -7.375 4.150 1.00 83.81 84 ARG A C 1
ATOM 708 O O . ARG A 1 84 ? 21.002 -7.031 3.136 1.00 83.81 84 ARG A O 1
ATOM 715 N N . THR A 1 85 ? 20.872 -7.169 5.375 1.00 85.56 85 THR A N 1
ATOM 716 C CA . THR A 1 85 ? 22.166 -6.526 5.638 1.00 85.56 85 THR A CA 1
ATOM 717 C C . THR A 1 85 ? 23.317 -7.390 5.121 1.00 85.56 85 THR A C 1
ATOM 719 O O . THR A 1 85 ? 24.146 -6.894 4.360 1.00 85.56 85 THR A O 1
ATOM 722 N N . ASN A 1 86 ? 23.309 -8.693 5.421 1.00 83.56 86 ASN A N 1
ATOM 723 C CA . ASN A 1 86 ? 24.300 -9.641 4.898 1.00 83.56 86 ASN A CA 1
ATOM 724 C C . ASN A 1 86 ? 24.301 -9.698 3.363 1.00 83.56 86 ASN A C 1
ATOM 726 O O . ASN A 1 86 ? 25.361 -9.731 2.743 1.00 83.56 86 ASN A O 1
ATOM 730 N N . PHE A 1 87 ? 23.122 -9.686 2.737 1.00 80.00 87 PHE A N 1
ATOM 731 C CA . PHE A 1 87 ? 23.005 -9.700 1.280 1.00 80.00 87 PHE A CA 1
ATOM 732 C C . PHE A 1 87 ? 23.596 -8.438 0.634 1.00 80.00 87 PHE A C 1
ATOM 734 O O . PHE A 1 87 ? 24.293 -8.523 -0.379 1.00 80.00 87 PHE A O 1
ATOM 741 N N . LEU A 1 88 ? 23.359 -7.263 1.227 1.00 70.31 88 LEU A N 1
ATOM 742 C CA . LEU A 1 88 ? 23.947 -6.006 0.756 1.00 70.31 88 LEU A CA 1
ATOM 743 C C . LEU A 1 88 ? 25.477 -6.010 0.893 1.00 70.31 88 LEU A C 1
ATOM 745 O O . LEU A 1 88 ? 26.171 -5.609 -0.042 1.00 70.31 88 LEU A O 1
ATOM 749 N N . GLU A 1 89 ? 25.999 -6.530 2.003 1.00 81.31 89 GLU A N 1
ATOM 750 C CA . GLU A 1 89 ? 27.441 -6.668 2.229 1.00 81.31 89 GLU A CA 1
ATOM 751 C C . GLU A 1 89 ? 28.085 -7.655 1.231 1.00 81.31 89 GLU A C 1
ATOM 753 O O . GLU A 1 89 ? 29.178 -7.417 0.708 1.00 81.31 89 GLU A O 1
ATOM 758 N N . GLU A 1 90 ? 27.386 -8.740 0.877 1.00 77.81 90 GLU A N 1
ATOM 759 C CA . GLU A 1 90 ? 27.834 -9.698 -0.139 1.00 77.81 90 GLU A CA 1
ATOM 760 C C . GLU A 1 90 ? 27.863 -9.081 -1.549 1.00 77.81 90 GLU A C 1
ATOM 762 O O . GLU A 1 90 ? 28.819 -9.298 -2.302 1.00 77.81 90 GLU A O 1
ATOM 767 N N . ILE A 1 91 ? 26.875 -8.250 -1.902 1.00 69.19 91 ILE A N 1
ATOM 768 C CA . ILE A 1 91 ? 26.879 -7.481 -3.157 1.00 69.19 91 ILE A CA 1
ATOM 769 C C . ILE A 1 91 ? 28.080 -6.532 -3.206 1.00 69.19 91 ILE A C 1
ATOM 771 O O . ILE A 1 91 ? 28.775 -6.472 -4.222 1.00 69.19 91 ILE A O 1
ATOM 775 N N . GLU A 1 92 ? 28.357 -5.813 -2.122 1.00 71.69 92 GLU A N 1
ATOM 776 C CA . GLU A 1 92 ? 29.462 -4.854 -2.051 1.00 71.69 92 GLU A CA 1
ATOM 777 C C . GLU A 1 92 ? 30.832 -5.547 -2.170 1.00 71.69 92 GLU A C 1
ATOM 779 O O . GLU A 1 92 ? 31.726 -5.103 -2.905 1.00 71.69 92 GLU A O 1
ATOM 784 N N . LYS A 1 93 ? 30.969 -6.726 -1.555 1.00 75.38 93 LYS A N 1
ATOM 785 C CA . LYS A 1 93 ? 32.154 -7.586 -1.670 1.00 75.38 93 LYS A CA 1
ATOM 786 C C . LYS A 1 93 ? 32.334 -8.167 -3.079 1.00 75.38 93 LYS A C 1
ATOM 788 O O . LYS A 1 93 ? 33.463 -8.258 -3.577 1.00 75.38 93 LYS A O 1
ATOM 793 N N . ASN A 1 94 ? 31.241 -8.510 -3.756 1.00 66.25 94 ASN A N 1
ATOM 794 C CA . ASN A 1 94 ? 31.264 -9.010 -5.134 1.00 66.25 94 ASN A CA 1
ATOM 795 C C . ASN A 1 94 ? 31.541 -7.896 -6.157 1.00 66.25 94 ASN A C 1
ATOM 797 O O . ASN A 1 94 ? 32.250 -8.121 -7.139 1.00 66.25 94 ASN A O 1
ATOM 801 N N . LYS A 1 95 ? 31.092 -6.665 -5.892 1.00 58.91 95 LYS A N 1
ATOM 802 C CA . LYS A 1 95 ? 31.425 -5.482 -6.702 1.00 58.91 95 LYS A CA 1
ATOM 803 C C . LYS A 1 95 ? 32.917 -5.135 -6.621 1.00 58.91 95 LYS A C 1
ATOM 805 O O . LYS A 1 95 ? 33.512 -4.718 -7.610 1.00 58.91 95 LYS A O 1
ATOM 810 N N . SER A 1 96 ? 33.537 -5.396 -5.471 1.00 46.06 96 SER A N 1
ATOM 811 C CA . SER A 1 96 ? 34.959 -5.133 -5.210 1.00 46.06 96 SER A CA 1
ATOM 812 C C . SER A 1 96 ? 35.914 -6.200 -5.772 1.00 46.06 96 SER A C 1
ATOM 814 O O . SER A 1 96 ? 37.101 -5.934 -5.950 1.00 46.06 96 SER A O 1
ATOM 816 N N . SER A 1 97 ? 35.424 -7.410 -6.065 1.00 47.41 97 SER A N 1
ATOM 817 C CA . SER A 1 97 ? 36.237 -8.536 -6.564 1.00 47.41 97 SER A CA 1
ATOM 818 C C . SER A 1 97 ? 36.179 -8.727 -8.087 1.00 47.41 97 SER A C 1
ATOM 820 O O . SER A 1 97 ? 36.962 -9.500 -8.635 1.00 47.41 97 SER A O 1
ATOM 822 N N . SER A 1 98 ? 35.335 -7.970 -8.796 1.00 40.94 98 SER A N 1
ATOM 823 C CA . SER A 1 98 ? 35.187 -8.025 -10.260 1.00 40.94 98 SER A CA 1
ATOM 824 C C . SER A 1 98 ? 36.194 -7.151 -11.033 1.00 40.94 98 SER A C 1
ATOM 826 O O . SER A 1 98 ? 35.932 -6.740 -12.163 1.00 40.94 98 SER A O 1
ATOM 828 N N . ILE A 1 99 ? 37.369 -6.889 -10.454 1.00 42.41 99 ILE A N 1
ATOM 829 C CA . ILE A 1 99 ? 38.530 -6.327 -11.160 1.00 42.41 99 ILE A CA 1
ATOM 830 C C . ILE A 1 99 ? 39.617 -7.405 -11.204 1.00 42.41 99 ILE A C 1
ATOM 832 O O . ILE A 1 99 ? 40.668 -7.255 -10.592 1.00 42.41 99 ILE A O 1
ATOM 836 N N . GLN A 1 100 ? 39.364 -8.527 -11.887 1.00 38.91 100 GLN A N 1
ATOM 837 C CA . GLN A 1 100 ? 40.423 -9.336 -12.501 1.00 38.91 100 GLN A CA 1
ATOM 838 C C . GLN A 1 100 ? 39.876 -10.455 -13.406 1.00 38.91 100 GLN A C 1
ATOM 840 O O . GLN A 1 100 ? 39.155 -11.347 -12.971 1.00 38.91 100 GLN A O 1
ATOM 845 N N . THR A 1 101 ? 40.394 -10.448 -14.639 1.00 37.06 101 THR A N 1
ATOM 846 C CA . THR A 1 101 ? 40.446 -11.510 -15.668 1.00 37.06 101 THR A CA 1
ATOM 847 C C . THR A 1 101 ? 39.281 -11.637 -16.662 1.00 37.06 101 THR A C 1
ATOM 849 O O . THR A 1 101 ? 38.106 -11.592 -16.326 1.00 37.06 101 THR A O 1
ATOM 852 N N . PHE A 1 102 ? 39.678 -11.768 -17.932 1.00 39.06 102 PHE A N 1
ATOM 853 C CA . PHE A 1 102 ? 39.043 -11.224 -19.139 1.00 39.06 102 PHE A CA 1
ATOM 854 C C . PHE A 1 102 ? 38.460 -12.314 -20.070 1.00 39.06 102 PHE A C 1
ATOM 856 O O . PHE A 1 102 ? 38.345 -12.083 -21.265 1.00 39.06 102 PHE A O 1
ATOM 863 N N . ASP A 1 103 ? 38.116 -13.507 -19.563 1.00 41.22 103 ASP A N 1
ATOM 864 C CA . ASP A 1 103 ? 37.886 -14.692 -20.426 1.00 41.2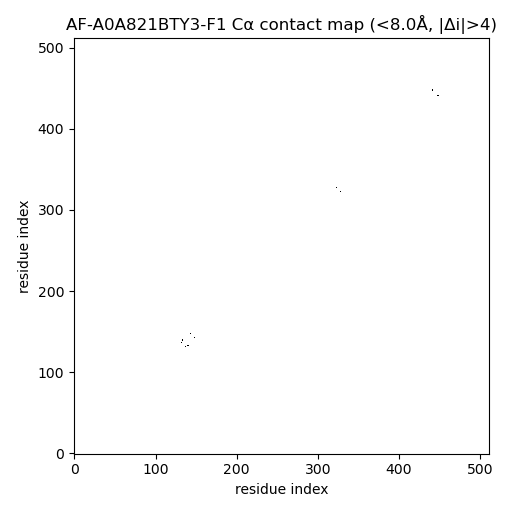2 103 ASP A CA 1
ATOM 865 C C . ASP A 1 103 ? 36.552 -15.455 -20.226 1.00 41.22 103 ASP A C 1
ATOM 867 O O . ASP A 1 103 ? 36.415 -16.584 -20.693 1.00 41.22 103 ASP A O 1
ATOM 871 N N . ASN A 1 104 ? 35.529 -14.886 -19.570 1.00 43.31 104 ASN A N 1
ATOM 872 C CA . ASN A 1 104 ? 34.334 -15.662 -19.163 1.00 43.31 104 ASN A CA 1
ATOM 873 C C . ASN A 1 104 ? 32.986 -15.288 -19.809 1.00 43.31 104 ASN A C 1
ATOM 875 O O . ASN A 1 104 ? 31.950 -15.778 -19.362 1.00 43.31 104 ASN A O 1
ATOM 879 N N . GLU A 1 105 ? 32.965 -14.508 -20.888 1.00 44.53 105 GLU A N 1
ATOM 880 C CA . GLU A 1 105 ? 31.713 -14.014 -21.498 1.00 44.53 105 GLU A CA 1
ATOM 881 C C . GLU A 1 105 ? 30.828 -15.130 -22.100 1.00 44.53 105 GLU A C 1
ATOM 883 O O . GLU A 1 105 ? 29.609 -15.012 -22.149 1.00 44.53 105 GLU A O 1
ATOM 888 N N . LYS A 1 106 ? 31.405 -16.284 -22.468 1.00 48.00 106 LYS A N 1
ATOM 889 C CA . LYS A 1 106 ? 30.642 -17.453 -22.956 1.00 48.00 106 LYS A CA 1
ATOM 890 C C . LYS A 1 106 ? 30.149 -18.386 -21.842 1.00 48.00 106 LYS A C 1
ATOM 892 O O . LYS A 1 106 ? 29.450 -19.357 -22.112 1.00 48.00 106 LYS A O 1
ATOM 897 N N . GLN A 1 107 ? 30.544 -18.133 -20.593 1.00 45.75 107 GLN A N 1
ATOM 898 C CA . GLN A 1 107 ? 30.225 -18.989 -19.449 1.00 45.75 107 GLN A CA 1
ATOM 899 C C . GLN A 1 107 ? 28.978 -18.512 -18.690 1.00 45.75 107 GLN A C 1
ATOM 901 O O . GLN A 1 107 ? 28.403 -19.283 -17.924 1.00 45.75 107 GLN A O 1
ATOM 906 N N . THR A 1 108 ? 28.572 -17.256 -18.864 1.00 48.91 108 THR A N 1
ATOM 907 C CA . THR A 1 108 ? 27.471 -16.608 -18.136 1.00 48.91 108 THR A CA 1
ATOM 908 C C . THR A 1 108 ? 26.092 -17.032 -18.641 1.00 48.91 108 THR A C 1
ATOM 910 O O . THR A 1 108 ? 25.256 -17.397 -17.816 1.00 48.91 108 THR A O 1
ATOM 913 N N . ASP A 1 109 ? 25.883 -17.137 -19.956 1.00 50.97 109 ASP A N 1
ATOM 914 C CA . ASP A 1 109 ? 24.605 -17.603 -20.529 1.00 50.97 109 ASP A CA 1
ATOM 915 C C . ASP A 1 109 ? 24.336 -19.088 -20.239 1.00 50.97 109 ASP A C 1
ATOM 917 O O . ASP A 1 109 ? 23.238 -19.469 -19.823 1.00 50.97 109 ASP A O 1
ATOM 921 N N . ASP A 1 110 ? 25.370 -19.930 -20.335 1.00 49.78 110 ASP A N 1
ATOM 922 C CA . ASP A 1 110 ? 25.288 -21.348 -19.961 1.00 49.78 110 ASP A CA 1
ATOM 923 C C . ASP A 1 110 ? 25.065 -21.532 -18.451 1.00 49.78 110 ASP A C 1
ATOM 925 O O . ASP A 1 110 ? 24.402 -22.480 -18.018 1.00 49.78 110 ASP A O 1
ATOM 929 N N . LYS A 1 111 ? 25.588 -20.625 -17.615 1.00 62.53 111 LYS A N 1
ATOM 930 C CA . LYS A 1 111 ? 25.314 -20.622 -16.172 1.00 62.53 111 LYS A CA 1
ATOM 931 C C . LYS A 1 111 ? 23.869 -20.221 -15.890 1.00 62.53 111 LYS A C 1
ATOM 933 O O . LYS A 1 111 ? 23.247 -20.877 -15.057 1.00 62.53 111 LYS A O 1
ATOM 938 N N . LEU A 1 112 ? 23.318 -19.231 -16.594 1.00 58.47 112 LEU A N 1
ATOM 939 C CA . LEU A 1 112 ? 21.938 -18.779 -16.398 1.00 58.47 112 LEU A CA 1
ATOM 940 C C . LEU A 1 112 ? 20.924 -19.865 -16.789 1.00 58.47 112 LEU A C 1
ATOM 942 O O . LEU A 1 112 ? 20.046 -20.210 -15.996 1.00 58.47 112 LEU A O 1
ATOM 946 N N . LEU A 1 113 ? 21.111 -20.498 -17.952 1.00 64.25 113 LEU A N 1
ATOM 947 C CA . LEU A 1 113 ? 20.301 -21.640 -18.400 1.00 64.25 113 LEU A CA 1
ATOM 948 C C . LEU A 1 113 ? 20.379 -22.821 -17.421 1.00 64.25 113 LEU A C 1
ATOM 950 O O . LEU A 1 113 ? 19.375 -23.485 -17.138 1.00 64.25 113 LEU A O 1
ATOM 954 N N . LYS A 1 114 ? 21.558 -23.069 -16.841 1.00 66.31 114 LYS A N 1
ATOM 955 C CA . LYS A 1 114 ? 21.782 -24.146 -15.866 1.00 66.31 114 LYS A CA 1
ATOM 956 C C . LYS A 1 114 ? 21.197 -23.835 -14.487 1.00 66.31 114 LYS A C 1
ATOM 958 O O . LYS A 1 114 ? 20.728 -24.761 -13.822 1.00 66.31 114 LYS A O 1
ATOM 963 N N . VAL A 1 115 ? 21.200 -22.571 -14.061 1.00 63.47 115 VAL A N 1
ATOM 964 C CA . VAL A 1 115 ? 20.537 -22.109 -12.830 1.00 63.47 115 VAL A CA 1
ATOM 965 C C . VAL A 1 115 ? 19.023 -22.220 -12.982 1.00 63.47 115 VAL A C 1
ATOM 967 O O . VAL A 1 115 ? 18.387 -22.830 -12.127 1.00 63.47 115 VAL A O 1
ATOM 970 N N . ASN A 1 116 ? 18.461 -21.771 -14.105 1.00 58.66 116 ASN A N 1
ATOM 971 C CA . ASN A 1 116 ? 17.025 -21.868 -14.374 1.00 58.66 116 ASN A CA 1
ATOM 972 C C . ASN A 1 116 ? 16.561 -23.341 -14.467 1.00 58.66 116 ASN A C 1
ATOM 974 O O . ASN A 1 116 ? 15.584 -23.753 -13.842 1.00 58.66 116 ASN A O 1
ATOM 978 N N . SER A 1 117 ? 17.355 -24.198 -15.121 1.00 73.12 117 SER A N 1
ATOM 979 C CA . SER A 1 117 ? 17.105 -25.649 -15.169 1.00 73.12 117 SER A CA 1
ATOM 980 C C . SER A 1 117 ? 17.195 -26.326 -13.794 1.00 73.12 117 SER A C 1
ATOM 982 O O . SER A 1 117 ? 16.438 -27.255 -13.500 1.00 73.12 117 SER A O 1
ATOM 984 N N . LYS A 1 118 ? 18.124 -25.888 -12.931 1.00 71.94 118 LYS A N 1
ATOM 985 C CA . LYS A 1 118 ? 18.218 -26.368 -11.544 1.00 71.94 118 LYS A CA 1
ATOM 986 C C . LYS A 1 118 ? 17.024 -25.907 -10.718 1.00 71.94 118 LYS A C 1
ATOM 988 O O . LYS A 1 118 ? 16.489 -26.720 -9.973 1.00 71.94 118 LYS A O 1
ATOM 993 N N . LEU A 1 119 ? 16.596 -24.657 -10.876 1.00 62.41 119 LEU A N 1
ATOM 994 C CA . LEU A 1 119 ? 15.455 -24.098 -10.161 1.00 62.41 119 LEU A CA 1
ATOM 995 C C . LEU A 1 119 ? 14.163 -24.839 -10.525 1.00 62.41 119 LEU A C 1
ATOM 997 O O . LEU A 1 119 ? 13.483 -25.325 -9.625 1.00 62.41 119 LEU A O 1
ATOM 1001 N N . LYS A 1 120 ? 13.903 -25.066 -11.824 1.00 69.31 120 LYS A N 1
ATOM 1002 C CA . LYS A 1 120 ? 12.784 -25.908 -12.292 1.00 69.31 120 LYS A CA 1
ATOM 1003 C C . LYS A 1 120 ? 12.811 -27.304 -11.653 1.00 69.31 120 LYS A C 1
ATOM 1005 O O . LYS A 1 120 ? 11.787 -27.795 -11.187 1.00 69.31 120 LYS A O 1
ATOM 1010 N N . ARG A 1 121 ? 13.987 -27.939 -11.556 1.00 75.19 121 ARG A N 1
ATOM 1011 C CA . ARG A 1 121 ? 14.133 -29.270 -10.934 1.00 75.19 121 ARG A CA 1
ATOM 1012 C C . ARG A 1 121 ? 13.900 -29.255 -9.419 1.00 75.19 121 ARG A C 1
ATOM 1014 O O . ARG A 1 121 ? 13.306 -30.194 -8.891 1.00 75.19 121 ARG A O 1
ATOM 1021 N N . VAL A 1 122 ? 14.370 -28.222 -8.719 1.00 66.00 122 VAL A N 1
ATOM 1022 C CA . VAL A 1 122 ? 14.168 -28.054 -7.270 1.00 66.00 122 VAL A CA 1
ATOM 1023 C C . VAL A 1 122 ? 12.693 -27.810 -6.962 1.00 66.00 122 VAL A C 1
ATOM 1025 O O . VAL A 1 122 ? 12.149 -28.506 -6.108 1.00 66.00 122 VAL A O 1
ATOM 1028 N N . LEU A 1 123 ? 12.032 -26.918 -7.705 1.00 62.50 123 LEU A N 1
ATOM 1029 C CA . LEU A 1 123 ? 10.597 -26.652 -7.573 1.00 62.50 123 LEU A CA 1
ATOM 1030 C C . LEU A 1 123 ? 9.765 -27.910 -7.837 1.00 62.50 123 LEU A C 1
ATOM 1032 O O . LEU A 1 123 ? 8.885 -28.232 -7.044 1.00 62.50 123 LEU A O 1
ATOM 1036 N N . GLN A 1 124 ? 10.106 -28.683 -8.873 1.00 73.81 124 GLN A N 1
ATOM 1037 C CA . GLN A 1 124 ? 9.428 -29.950 -9.148 1.00 73.81 124 GLN A CA 1
ATOM 1038 C C . GLN A 1 124 ? 9.620 -30.966 -8.013 1.00 73.81 124 GLN A C 1
ATOM 1040 O O . GLN A 1 124 ? 8.665 -31.592 -7.570 1.00 73.81 124 GLN A O 1
ATOM 1045 N N . THR A 1 125 ? 10.837 -31.081 -7.475 1.00 76.50 125 THR A N 1
ATOM 1046 C CA . THR A 1 125 ? 11.118 -31.975 -6.338 1.00 76.50 125 THR A CA 1
ATOM 1047 C C . THR A 1 125 ? 10.349 -31.550 -5.083 1.00 76.50 125 THR A C 1
ATOM 1049 O O . THR A 1 125 ? 9.930 -32.397 -4.294 1.00 76.50 125 THR A O 1
ATOM 1052 N N . PHE A 1 126 ? 10.173 -30.244 -4.877 1.00 64.75 126 PHE A N 1
ATOM 1053 C CA . PHE A 1 126 ? 9.401 -29.703 -3.761 1.00 64.75 126 PHE A CA 1
ATOM 1054 C C . PHE A 1 126 ? 7.906 -29.999 -3.932 1.00 64.75 126 PHE A C 1
ATOM 1056 O O . PHE A 1 126 ? 7.287 -30.515 -3.003 1.00 64.75 126 PHE A O 1
ATOM 1063 N N . LYS A 1 127 ? 7.366 -29.789 -5.141 1.00 71.44 127 LYS A N 1
ATOM 1064 C CA . LYS A 1 127 ? 5.991 -30.149 -5.523 1.00 71.44 127 LYS A CA 1
ATOM 1065 C C . LYS A 1 127 ? 5.716 -31.635 -5.279 1.00 71.44 127 LYS A C 1
ATOM 1067 O O . LYS A 1 127 ? 4.755 -31.970 -4.592 1.00 71.44 127 LYS A O 1
ATOM 1072 N N . ASP A 1 128 ? 6.604 -32.515 -5.738 1.00 74.81 128 ASP A N 1
ATOM 1073 C CA . ASP A 1 128 ? 6.459 -33.966 -5.569 1.00 74.81 128 ASP A CA 1
ATOM 1074 C C . ASP A 1 128 ? 6.517 -34.382 -4.087 1.00 74.81 128 ASP A C 1
ATOM 1076 O O . ASP A 1 128 ? 5.774 -35.262 -3.654 1.00 74.81 128 ASP A O 1
ATOM 1080 N N . LYS A 1 129 ? 7.374 -33.740 -3.278 1.00 72.81 129 LYS A N 1
ATOM 1081 C CA . LYS A 1 129 ? 7.467 -34.001 -1.831 1.00 72.81 129 LYS A CA 1
ATOM 1082 C C . LYS A 1 129 ? 6.232 -33.535 -1.071 1.00 72.81 129 LYS A C 1
ATOM 1084 O O . LYS A 1 129 ? 5.757 -34.285 -0.225 1.00 72.81 129 LYS A O 1
ATOM 1089 N N . ILE A 1 130 ? 5.714 -32.343 -1.368 1.00 65.25 130 ILE A N 1
ATOM 1090 C CA . ILE A 1 130 ? 4.463 -31.852 -0.774 1.00 65.25 130 ILE A CA 1
ATOM 1091 C C . ILE A 1 130 ? 3.331 -32.810 -1.133 1.00 65.25 130 ILE A C 1
ATOM 1093 O O . ILE A 1 130 ? 2.645 -33.302 -0.243 1.00 65.25 130 ILE A O 1
ATOM 1097 N N . HIS A 1 131 ? 3.196 -33.159 -2.414 1.00 70.81 131 HIS A N 1
ATOM 1098 C CA . HIS A 1 131 ? 2.135 -34.050 -2.868 1.00 70.81 131 HIS A CA 1
ATOM 1099 C C . HIS A 1 131 ? 2.218 -35.432 -2.202 1.00 70.81 131 HIS A C 1
ATOM 1101 O O . HIS A 1 131 ? 1.209 -35.980 -1.762 1.00 70.81 131 HIS A O 1
ATOM 1107 N N . ARG A 1 132 ? 3.433 -35.965 -2.030 1.00 74.50 132 ARG A N 1
ATOM 1108 C CA . ARG A 1 132 ? 3.677 -37.213 -1.301 1.00 74.50 132 ARG A CA 1
ATOM 1109 C C . ARG A 1 132 ? 3.322 -37.116 0.182 1.00 74.50 132 ARG A C 1
ATOM 1111 O O . ARG A 1 132 ? 2.691 -38.029 0.694 1.00 74.50 132 ARG A O 1
ATOM 1118 N N . ILE A 1 133 ? 3.684 -36.028 0.862 1.00 64.62 133 ILE A N 1
ATOM 1119 C CA . ILE A 1 133 ? 3.366 -35.813 2.285 1.00 64.62 133 ILE A CA 1
ATOM 1120 C C . ILE A 1 133 ? 1.850 -35.695 2.493 1.00 64.62 133 ILE A C 1
ATOM 1122 O O . ILE A 1 133 ? 1.318 -36.322 3.407 1.00 64.62 133 ILE A O 1
ATOM 1126 N N . VAL A 1 134 ? 1.160 -34.964 1.615 1.00 63.44 134 VAL A N 1
ATOM 1127 C CA . VAL A 1 134 ? -0.304 -34.815 1.627 1.00 63.44 134 VAL A CA 1
ATOM 1128 C C . VAL A 1 134 ? -1.002 -36.157 1.379 1.00 63.44 134 VAL A C 1
ATOM 1130 O O . VAL A 1 134 ? -2.005 -36.458 2.018 1.00 63.44 134 VAL A O 1
ATOM 1133 N N . THR A 1 135 ? -0.448 -37.000 0.502 1.00 68.25 135 THR A N 1
ATOM 1134 C CA . THR A 1 135 ? -1.043 -38.303 0.156 1.00 68.25 135 THR A CA 1
ATOM 1135 C C . THR A 1 135 ? -0.732 -39.399 1.186 1.00 68.25 135 THR A C 1
ATOM 1137 O O . THR A 1 135 ? -1.589 -40.225 1.483 1.00 68.25 135 THR A O 1
ATOM 1140 N N . GLU A 1 136 ? 0.490 -39.445 1.731 1.00 64.69 136 GLU A N 1
ATOM 1141 C CA . GLU A 1 136 ? 0.935 -40.497 2.663 1.00 64.69 136 GLU A CA 1
ATOM 1142 C C . GLU A 1 136 ? 0.535 -40.218 4.121 1.00 64.69 136 GLU A C 1
ATOM 1144 O O . GLU A 1 136 ? 0.445 -41.156 4.913 1.00 64.69 136 GLU A O 1
ATOM 1149 N N . LYS A 1 137 ? 0.310 -38.951 4.496 1.00 70.44 137 LYS A N 1
ATOM 1150 C CA . LYS A 1 137 ? -0.102 -38.551 5.852 1.00 70.44 137 LYS A CA 1
ATOM 1151 C C . LYS A 1 137 ? -1.218 -37.498 5.826 1.00 70.44 137 LYS A C 1
ATOM 1153 O O . LYS A 1 137 ? -1.005 -36.385 6.315 1.00 70.44 137 LYS A O 1
ATOM 1158 N N . PRO A 1 138 ? -2.410 -37.837 5.304 1.00 61.78 138 PRO A N 1
ATOM 1159 C CA . PRO A 1 138 ? -3.542 -36.908 5.261 1.00 61.78 138 PRO A CA 1
ATOM 1160 C C . PRO A 1 138 ? -3.948 -36.421 6.665 1.00 61.78 138 PRO A C 1
ATOM 1162 O O . PRO A 1 138 ? -4.372 -35.282 6.825 1.00 61.78 138 PRO A O 1
ATOM 1165 N N . ASP A 1 139 ? -3.708 -37.234 7.696 1.00 60.75 139 ASP A N 1
ATOM 1166 C CA . ASP A 1 139 ? -4.005 -36.948 9.107 1.00 60.75 139 ASP A CA 1
ATOM 1167 C C . ASP A 1 139 ? -3.222 -35.750 9.686 1.00 60.75 139 ASP A C 1
ATOM 1169 O O . ASP A 1 139 ? -3.635 -35.159 10.679 1.00 60.75 139 ASP A O 1
ATOM 1173 N N . LEU A 1 140 ? -2.088 -35.360 9.083 1.00 56.47 140 LEU A N 1
ATOM 1174 C CA . LEU A 1 140 ? -1.358 -34.139 9.470 1.00 56.47 140 LEU A CA 1
ATOM 117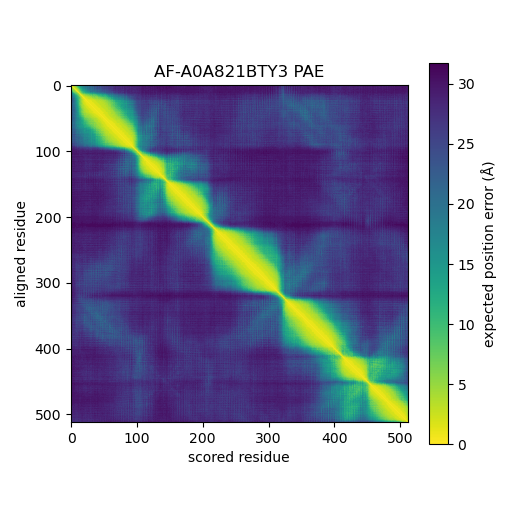5 C C . LEU A 1 140 ? -2.054 -32.859 8.981 1.00 56.47 140 LEU A C 1
ATOM 1177 O O . LEU A 1 140 ? -1.711 -31.768 9.433 1.00 56.47 140 LEU A O 1
ATOM 1181 N N . PHE A 1 141 ? -3.023 -32.997 8.076 1.00 56.47 141 PHE A N 1
ATOM 1182 C CA . PHE A 1 141 ? -3.736 -31.902 7.425 1.00 56.47 141 PHE A CA 1
ATOM 1183 C C . PHE A 1 141 ? -5.236 -31.900 7.749 1.00 56.47 141 PHE A C 1
ATOM 1185 O O . PHE A 1 141 ? -5.968 -31.064 7.239 1.00 56.47 141 PHE A O 1
ATOM 1192 N N . THR A 1 142 ? -5.718 -32.767 8.644 1.00 52.44 142 THR A N 1
ATOM 1193 C CA . THR A 1 142 ? -7.145 -32.825 9.017 1.00 52.44 142 THR A CA 1
ATOM 1194 C C . THR A 1 142 ? -7.651 -31.582 9.757 1.00 52.44 142 THR A C 1
ATOM 1196 O O . THR A 1 142 ? -8.856 -31.365 9.801 1.00 52.44 142 THR A O 1
ATOM 1199 N N . ASN A 1 143 ? -6.750 -30.753 10.302 1.00 49.53 143 ASN A N 1
ATOM 1200 C CA . ASN A 1 143 ? -7.066 -29.445 10.904 1.00 49.53 143 ASN A CA 1
ATOM 1201 C C . ASN A 1 143 ? -6.629 -28.259 10.029 1.00 49.53 143 ASN A C 1
ATOM 1203 O O . ASN A 1 143 ? -6.752 -27.104 10.431 1.00 49.53 143 ASN A O 1
ATOM 1207 N N . VAL A 1 144 ? -6.078 -28.540 8.851 1.00 49.97 144 VAL A N 1
ATOM 1208 C CA . VAL A 1 144 ? -5.693 -27.538 7.866 1.00 49.97 144 VAL A CA 1
ATOM 1209 C C . VAL A 1 144 ? -6.954 -27.301 7.034 1.00 49.97 144 VAL A C 1
ATOM 1211 O O . VAL A 1 144 ? -7.253 -28.064 6.124 1.00 49.97 144 VAL A O 1
ATOM 1214 N N . GLY A 1 145 ? -7.774 -26.333 7.461 1.00 48.62 145 GLY A N 1
ATOM 1215 C CA . GLY A 1 145 ? -9.116 -26.095 6.911 1.00 48.62 145 GLY A CA 1
ATOM 1216 C C . GLY A 1 145 ? -9.129 -25.855 5.396 1.00 48.62 145 GLY A C 1
ATOM 1217 O O . GLY A 1 145 ? -8.080 -25.584 4.804 1.00 48.62 145 GLY A O 1
ATOM 1218 N N . GLU A 1 146 ? -10.324 -25.921 4.787 1.00 52.31 146 GLU A N 1
ATOM 1219 C CA . GLU A 1 146 ? -10.586 -25.668 3.350 1.00 52.31 146 GLU A CA 1
ATOM 1220 C C . GLU A 1 146 ? -9.784 -24.473 2.803 1.00 52.31 146 GLU A C 1
ATOM 1222 O O . GLU A 1 146 ? -9.171 -24.569 1.742 1.00 52.31 146 GLU A O 1
ATOM 1227 N N . GLU A 1 147 ? -9.648 -23.421 3.610 1.00 53.28 147 GLU A N 1
ATOM 1228 C CA . GLU A 1 147 ? -8.903 -22.191 3.324 1.00 53.28 147 GLU A CA 1
ATOM 1229 C C . GLU A 1 147 ? -7.422 -22.401 2.946 1.00 53.28 147 GLU A C 1
ATOM 1231 O O . GLU A 1 147 ? -6.850 -21.660 2.149 1.00 53.28 147 GLU A O 1
ATOM 1236 N N . THR A 1 148 ? -6.763 -23.423 3.494 1.00 52.59 148 THR A N 1
ATOM 1237 C CA . THR A 1 148 ? -5.341 -23.677 3.205 1.00 52.59 148 THR A CA 1
ATOM 1238 C C . THR A 1 148 ? -5.170 -24.472 1.917 1.00 52.59 148 THR A C 1
ATOM 1240 O O . THR A 1 148 ? -4.190 -24.281 1.200 1.00 52.59 148 THR A O 1
ATOM 1243 N N . THR A 1 149 ? -6.132 -25.342 1.607 1.00 58.34 149 THR A N 1
ATOM 1244 C CA . THR A 1 149 ? -6.176 -26.065 0.331 1.00 58.34 149 THR A CA 1
ATOM 1245 C C . THR A 1 149 ? -6.468 -25.081 -0.799 1.00 58.34 149 THR A C 1
ATOM 1247 O O . THR A 1 149 ? -5.740 -25.068 -1.786 1.00 58.34 149 THR A O 1
ATOM 1250 N N . GLU A 1 150 ? -7.411 -24.156 -0.593 1.00 58.34 150 GLU A N 1
ATOM 1251 C CA . GLU A 1 150 ? -7.672 -23.046 -1.517 1.00 58.34 150 GLU A CA 1
ATOM 1252 C C . GLU A 1 150 ? -6.454 -22.125 -1.688 1.00 58.34 150 GLU A C 1
ATOM 1254 O O . GLU A 1 150 ? -6.151 -21.711 -2.807 1.00 58.34 150 GLU A O 1
ATOM 1259 N N . ARG A 1 151 ? -5.686 -21.849 -0.622 1.00 54.72 151 ARG A N 1
ATOM 1260 C CA . ARG A 1 151 ? -4.409 -21.117 -0.737 1.00 54.72 151 ARG A CA 1
ATOM 1261 C C . ARG A 1 151 ? -3.379 -21.870 -1.577 1.00 54.72 151 ARG A C 1
ATOM 1263 O O . ARG A 1 151 ? -2.685 -21.242 -2.375 1.00 54.72 151 ARG A O 1
ATOM 1270 N N . PHE A 1 152 ? -3.266 -23.190 -1.430 1.00 55.25 152 PHE A N 1
ATOM 1271 C CA . PHE A 1 152 ? -2.369 -23.986 -2.271 1.00 55.25 152 PHE A CA 1
ATOM 1272 C C . PHE A 1 152 ? -2.831 -24.020 -3.727 1.00 55.25 152 PHE A C 1
ATOM 1274 O O . PHE A 1 152 ? -1.997 -23.836 -4.610 1.00 55.25 152 PHE A O 1
ATOM 1281 N N . ASP A 1 153 ? -4.129 -24.167 -3.982 1.00 67.94 153 ASP A N 1
ATOM 1282 C CA . ASP A 1 153 ? -4.690 -24.123 -5.334 1.00 67.94 153 ASP A CA 1
ATOM 1283 C C . ASP A 1 153 ? -4.495 -22.746 -5.978 1.00 67.94 153 ASP A C 1
ATOM 1285 O O . ASP A 1 153 ? -4.131 -22.657 -7.149 1.00 67.94 153 ASP A O 1
ATOM 1289 N N . HIS A 1 154 ? -4.624 -21.664 -5.207 1.00 61.25 154 HIS A N 1
ATOM 1290 C CA . HIS A 1 154 ? -4.342 -20.311 -5.679 1.00 61.25 154 HIS A CA 1
ATOM 1291 C C . HIS A 1 154 ? -2.856 -20.099 -6.007 1.00 61.25 154 HIS A C 1
ATOM 1293 O O . HIS A 1 154 ? -2.525 -19.511 -7.038 1.00 61.25 154 HIS A O 1
ATOM 1299 N N . ILE A 1 155 ? -1.942 -20.616 -5.177 1.00 60.19 155 ILE A N 1
ATOM 1300 C CA . ILE A 1 155 ? -0.497 -20.573 -5.448 1.00 60.19 155 ILE A CA 1
ATOM 1301 C C . ILE A 1 155 ? -0.161 -21.408 -6.688 1.00 60.19 155 ILE A C 1
ATOM 1303 O O . ILE A 1 155 ? 0.599 -20.954 -7.540 1.00 60.19 155 ILE A O 1
ATOM 1307 N N . ILE A 1 156 ? -0.742 -22.601 -6.827 1.00 66.50 156 ILE A N 1
ATOM 1308 C CA . ILE A 1 156 ? -0.557 -23.456 -8.005 1.00 66.50 156 ILE A CA 1
ATOM 1309 C C . ILE A 1 156 ? -1.070 -22.741 -9.258 1.00 66.50 156 ILE A C 1
ATOM 1311 O O . ILE A 1 156 ? -0.323 -22.640 -10.228 1.00 66.50 156 ILE A O 1
ATOM 1315 N N . ALA A 1 157 ? -2.274 -22.165 -9.218 1.00 71.69 157 ALA A N 1
ATOM 1316 C CA . ALA A 1 157 ? -2.850 -21.410 -10.328 1.00 71.69 157 ALA A CA 1
ATOM 1317 C C . ALA A 1 157 ? -2.001 -20.184 -10.698 1.00 71.69 157 ALA A C 1
ATOM 1319 O O . ALA A 1 157 ? -1.804 -19.896 -11.877 1.00 71.69 157 ALA A O 1
ATOM 1320 N N . THR A 1 158 ? -1.444 -19.489 -9.704 1.00 60.66 158 THR A N 1
ATOM 1321 C CA . THR A 1 158 ? -0.556 -18.339 -9.921 1.00 60.66 158 THR A CA 1
ATOM 1322 C C . THR A 1 158 ? 0.754 -18.769 -10.578 1.00 60.66 158 THR A C 1
ATOM 1324 O O . THR A 1 158 ? 1.188 -18.153 -11.549 1.00 60.66 158 THR A O 1
ATOM 1327 N N . VAL A 1 159 ? 1.364 -19.859 -10.106 1.00 62.28 159 VAL A N 1
ATOM 1328 C CA . VAL A 1 159 ? 2.596 -20.413 -10.688 1.00 62.28 159 VAL A CA 1
ATOM 1329 C C . VAL A 1 159 ? 2.353 -20.933 -12.108 1.00 62.28 159 VAL A C 1
ATOM 1331 O O . VAL A 1 159 ? 3.192 -20.734 -12.983 1.00 62.28 159 VAL A O 1
ATOM 1334 N N . GLU A 1 160 ? 1.209 -21.564 -12.368 1.00 68.69 160 GLU A N 1
ATOM 1335 C CA . GLU A 1 160 ? 0.828 -22.029 -13.706 1.00 68.69 160 GLU A CA 1
ATOM 1336 C C . GLU A 1 160 ? 0.564 -20.858 -14.659 1.00 68.69 160 GLU A C 1
ATOM 1338 O O . GLU A 1 160 ? 1.062 -20.862 -15.785 1.00 68.69 160 GLU A O 1
ATOM 1343 N N . TYR A 1 161 ? -0.126 -19.812 -14.201 1.00 73.31 161 TYR A N 1
ATOM 1344 C CA . TYR A 1 161 ? -0.327 -18.586 -14.973 1.00 73.31 161 TYR A CA 1
ATOM 1345 C C . TYR A 1 161 ? 1.001 -17.889 -15.305 1.00 73.31 161 TYR A C 1
ATOM 1347 O O . TYR A 1 161 ? 1.230 -17.485 -16.447 1.00 73.31 161 TYR A O 1
ATOM 1355 N N . GLN A 1 162 ? 1.914 -17.805 -14.333 1.00 60.22 162 GLN A N 1
ATOM 1356 C CA . GLN A 1 162 ? 3.258 -17.266 -14.545 1.00 60.22 162 GLN A CA 1
ATOM 1357 C C . GLN A 1 162 ? 4.072 -18.125 -15.521 1.00 60.22 162 GLN A C 1
ATOM 1359 O O . GLN A 1 162 ? 4.768 -17.577 -16.372 1.00 60.22 162 GLN A O 1
ATOM 1364 N N . ALA A 1 163 ? 3.964 -19.455 -15.458 1.00 63.75 163 ALA A N 1
ATOM 1365 C CA . ALA A 1 163 ? 4.622 -20.346 -16.412 1.00 63.75 163 ALA A CA 1
ATOM 1366 C C . ALA A 1 163 ? 4.119 -20.120 -17.848 1.00 63.75 163 ALA A C 1
ATOM 1368 O O . ALA A 1 163 ? 4.930 -20.030 -18.766 1.00 63.75 163 ALA A O 1
ATOM 1369 N N . VAL A 1 164 ? 2.806 -19.941 -18.035 1.00 78.06 164 VAL A N 1
ATOM 1370 C CA . VAL A 1 164 ? 2.218 -19.620 -19.346 1.00 78.06 164 VAL A CA 1
ATOM 1371 C C . VAL A 1 164 ? 2.692 -18.259 -19.858 1.00 78.06 164 VAL A C 1
ATOM 1373 O O . VAL A 1 164 ? 3.008 -18.139 -21.040 1.00 78.06 164 VAL A O 1
ATOM 1376 N N . GLN A 1 165 ? 2.785 -17.236 -18.999 1.00 68.94 165 GLN A N 1
ATOM 1377 C CA . GLN A 1 165 ? 3.347 -15.940 -19.403 1.00 68.94 165 GLN A CA 1
ATOM 1378 C C . GLN A 1 165 ? 4.811 -16.049 -19.830 1.00 68.94 165 GLN A C 1
ATOM 1380 O O . GLN A 1 165 ? 5.198 -15.437 -20.823 1.00 68.94 165 GLN A O 1
ATOM 1385 N N . ILE A 1 166 ? 5.617 -16.825 -19.102 1.00 68.25 166 ILE A N 1
ATOM 1386 C CA . ILE A 1 166 ? 7.024 -17.053 -19.447 1.00 68.25 166 ILE A CA 1
ATOM 1387 C C . ILE A 1 166 ? 7.129 -17.724 -20.817 1.00 68.25 166 ILE A C 1
ATOM 1389 O O . ILE A 1 166 ? 7.882 -17.235 -21.655 1.00 68.25 166 ILE A O 1
ATOM 1393 N N . ASP A 1 167 ? 6.342 -18.771 -21.078 1.00 76.00 167 ASP A N 1
ATOM 1394 C CA . ASP A 1 167 ? 6.321 -19.434 -22.387 1.00 76.00 167 ASP A CA 1
ATOM 1395 C C . ASP A 1 167 ? 5.900 -18.455 -23.501 1.00 76.00 167 ASP A C 1
ATOM 1397 O O . ASP A 1 167 ? 6.494 -18.440 -24.582 1.00 76.00 167 ASP A O 1
ATOM 1401 N N . LEU A 1 168 ? 4.919 -17.580 -23.245 1.00 80.81 168 LEU A N 1
ATOM 1402 C CA . LEU A 1 168 ? 4.469 -16.57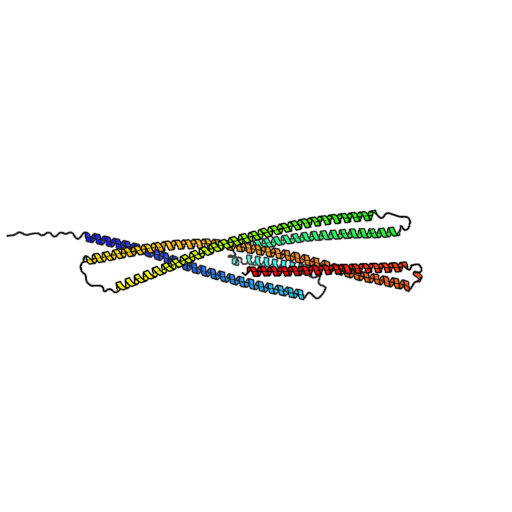3 -24.211 1.00 80.81 168 LEU A CA 1
ATOM 1403 C C . LEU A 1 168 ? 5.578 -15.560 -24.541 1.00 80.81 168 LEU A C 1
ATOM 1405 O O . LEU A 1 168 ? 5.830 -15.283 -25.714 1.00 80.81 168 LEU A O 1
ATOM 1409 N N . LEU A 1 169 ? 6.273 -15.061 -23.515 1.00 75.19 169 LEU A N 1
ATOM 1410 C CA . LEU A 1 169 ? 7.410 -14.147 -23.652 1.00 75.19 169 LEU A CA 1
ATOM 1411 C C . LEU A 1 169 ? 8.597 -14.814 -24.357 1.00 75.19 169 LEU A C 1
ATOM 1413 O O . LEU A 1 169 ? 9.285 -14.177 -25.154 1.00 75.19 169 LEU A O 1
ATOM 1417 N N . GLU A 1 170 ? 8.838 -16.099 -24.099 1.00 74.25 170 GLU A N 1
ATOM 1418 C CA . GLU A 1 170 ? 9.885 -16.873 -24.767 1.00 74.25 170 GLU A CA 1
ATOM 1419 C C . GLU A 1 170 ? 9.559 -17.048 -26.260 1.00 74.25 170 GLU A C 1
ATOM 1421 O O . GLU A 1 170 ? 10.425 -16.842 -27.113 1.00 74.25 170 GLU A O 1
ATOM 1426 N N . THR A 1 171 ? 8.284 -17.278 -26.593 1.00 85.50 171 THR A N 1
ATOM 1427 C CA . THR A 1 171 ? 7.802 -17.348 -27.983 1.00 85.50 171 THR A CA 1
ATOM 1428 C C . THR A 1 171 ? 7.919 -15.995 -28.702 1.00 85.50 171 THR A C 1
ATOM 1430 O O . THR A 1 171 ? 8.363 -15.929 -29.852 1.00 85.50 171 THR A O 1
ATOM 1433 N N . GLU A 1 172 ? 7.556 -14.896 -28.034 1.00 82.69 172 GLU A N 1
ATOM 1434 C CA . GLU A 1 172 ? 7.679 -13.538 -28.578 1.00 82.69 172 GLU A CA 1
ATOM 1435 C C . GLU A 1 172 ? 9.149 -13.165 -28.812 1.00 82.69 172 GLU A C 1
ATOM 1437 O O . GLU A 1 172 ? 9.509 -12.645 -29.874 1.00 82.69 172 GLU A O 1
ATOM 1442 N N . ARG A 1 173 ? 10.028 -13.519 -27.868 1.00 80.00 173 ARG A N 1
ATOM 1443 C CA . ARG A 1 173 ? 11.475 -13.357 -28.011 1.00 80.00 173 ARG A CA 1
ATOM 1444 C C . ARG A 1 173 ? 12.008 -14.135 -29.213 1.00 80.00 173 ARG A C 1
ATOM 1446 O O . ARG A 1 173 ? 12.746 -13.555 -30.008 1.00 80.00 173 ARG A O 1
ATOM 1453 N N . GLU A 1 174 ? 11.638 -15.404 -29.390 1.00 86.75 174 GLU A N 1
ATOM 1454 C CA . GLU A 1 174 ? 12.047 -16.190 -30.565 1.00 86.75 174 GLU A CA 1
ATOM 1455 C C . GLU A 1 174 ? 11.577 -15.546 -31.878 1.00 86.75 174 GLU A C 1
ATOM 1457 O O . GLU A 1 174 ? 12.314 -15.504 -32.871 1.00 86.75 174 GLU A O 1
ATOM 1462 N N . GLN A 1 175 ? 10.359 -14.999 -31.893 1.00 86.75 175 GLN A N 1
ATOM 1463 C CA . GLN A 1 175 ? 9.802 -14.326 -33.061 1.00 86.75 175 GLN A CA 1
ATOM 1464 C C . GLN A 1 175 ? 10.559 -13.032 -33.391 1.00 86.75 175 GLN A C 1
ATOM 1466 O O . GLN A 1 175 ? 10.896 -12.805 -34.559 1.00 86.75 175 GLN A O 1
ATOM 1471 N N . LEU A 1 176 ? 10.878 -12.216 -32.383 1.00 83.44 176 LEU A N 1
ATOM 1472 C CA . LEU A 1 176 ? 11.697 -11.010 -32.532 1.00 83.44 176 LEU A CA 1
ATOM 1473 C C . LEU A 1 176 ? 13.119 -11.348 -32.984 1.00 83.44 176 LEU A C 1
ATOM 1475 O O . LEU A 1 176 ? 13.655 -10.708 -33.889 1.00 83.44 176 LEU A O 1
ATOM 1479 N N . GLU A 1 177 ? 13.714 -12.400 -32.428 1.00 80.00 177 GLU A N 1
ATOM 1480 C CA . GLU A 1 177 ? 15.049 -12.854 -32.807 1.00 80.00 177 GLU A CA 1
ATOM 1481 C C . GLU A 1 177 ? 15.081 -13.326 -34.269 1.00 80.00 177 GLU A C 1
ATOM 1483 O O . GLU A 1 177 ? 16.002 -13.001 -35.024 1.00 80.00 177 GLU A O 1
ATOM 1488 N N . LYS A 1 178 ? 14.030 -14.019 -34.721 1.00 87.62 178 LYS A N 1
ATOM 1489 C CA . LYS A 1 178 ? 13.863 -14.407 -36.126 1.00 87.62 178 LYS A CA 1
ATOM 1490 C C . LYS A 1 178 ? 13.682 -13.195 -37.043 1.00 87.62 178 LYS A C 1
ATOM 1492 O O . LYS A 1 178 ? 14.280 -13.159 -38.119 1.00 87.62 178 LYS A O 1
ATOM 1497 N N . GLN A 1 179 ? 12.901 -12.195 -36.632 1.00 82.75 179 GLN A N 1
ATOM 1498 C CA . GLN A 1 179 ? 12.756 -10.943 -37.384 1.00 82.75 179 GLN A CA 1
ATOM 1499 C C . GLN A 1 179 ? 14.088 -10.199 -37.504 1.00 82.75 179 GLN A C 1
ATOM 1501 O O . GLN A 1 179 ? 14.442 -9.747 -38.594 1.00 82.75 179 GLN A O 1
ATOM 1506 N N . LEU A 1 180 ? 14.856 -10.123 -36.415 1.00 84.06 180 LEU A N 1
ATOM 1507 C CA . LEU A 1 180 ? 16.165 -9.483 -36.404 1.00 84.06 180 LEU A CA 1
ATOM 1508 C C . LEU A 1 180 ? 17.146 -10.211 -37.331 1.00 84.06 180 LEU A C 1
ATOM 1510 O O . LEU A 1 180 ? 17.800 -9.568 -38.151 1.00 84.06 180 LEU A O 1
ATOM 1514 N N . ARG A 1 181 ? 17.197 -11.549 -37.276 1.00 84.81 181 ARG A N 1
ATOM 1515 C CA . ARG A 1 181 ? 18.020 -12.367 -38.187 1.00 84.81 181 ARG A CA 1
ATOM 1516 C C . ARG A 1 181 ? 17.652 -12.134 -39.651 1.00 84.81 181 ARG A C 1
ATOM 1518 O O . ARG A 1 181 ? 18.548 -11.940 -40.469 1.00 84.81 181 ARG A O 1
ATOM 1525 N N . ASN A 1 182 ? 16.360 -12.088 -39.978 1.00 88.88 182 ASN A N 1
ATOM 1526 C CA . ASN A 1 182 ? 15.906 -11.796 -41.340 1.00 88.88 182 ASN A CA 1
ATOM 1527 C C . ASN A 1 182 ? 16.340 -10.398 -41.795 1.00 88.88 182 ASN A C 1
ATOM 1529 O O . ASN A 1 182 ? 16.846 -10.246 -42.902 1.00 88.88 182 ASN A O 1
ATOM 1533 N N . LYS A 1 183 ? 16.215 -9.386 -40.930 1.00 85.25 183 LYS A N 1
ATOM 1534 C CA . LYS A 1 183 ? 16.599 -8.008 -41.258 1.00 85.25 183 LYS A CA 1
ATOM 1535 C C . LYS A 1 183 ? 18.108 -7.843 -41.426 1.00 85.25 183 LYS A C 1
ATOM 1537 O O . LYS A 1 183 ? 18.552 -7.135 -42.326 1.00 85.25 183 LYS A O 1
ATOM 1542 N N . ILE A 1 184 ? 18.899 -8.531 -40.603 1.00 81.69 184 ILE A N 1
ATOM 1543 C CA . ILE A 1 184 ? 20.356 -8.608 -40.764 1.00 81.69 184 ILE A CA 1
ATOM 1544 C C . ILE A 1 184 ? 20.702 -9.256 -42.109 1.00 81.69 184 ILE A C 1
ATOM 1546 O O . ILE A 1 184 ? 21.545 -8.728 -42.830 1.00 81.69 184 ILE A O 1
ATOM 1550 N N . GLN A 1 185 ? 20.023 -10.344 -42.482 1.00 87.56 185 GLN A N 1
ATOM 1551 C CA . GLN A 1 185 ? 20.244 -11.015 -43.763 1.00 87.56 185 GLN A CA 1
ATOM 1552 C C . GLN A 1 185 ? 19.860 -10.124 -44.957 1.00 87.56 185 GLN A C 1
ATOM 1554 O O . GLN A 1 185 ? 20.594 -10.065 -45.941 1.00 87.56 185 GLN A O 1
ATOM 1559 N N . GLU A 1 186 ? 18.740 -9.401 -44.881 1.00 86.88 186 GLU A N 1
ATOM 1560 C CA . GLU A 1 186 ? 18.334 -8.424 -45.899 1.00 86.88 186 GLU A CA 1
ATOM 1561 C C . GLU A 1 186 ? 19.362 -7.299 -46.044 1.00 86.88 186 GLU A C 1
ATOM 1563 O O . GLU A 1 186 ? 19.750 -6.956 -47.162 1.00 86.88 186 GLU A O 1
ATOM 1568 N N . LEU A 1 187 ? 19.854 -6.763 -44.923 1.00 83.50 187 LEU A N 1
ATOM 1569 C CA . LEU A 1 187 ? 20.897 -5.741 -44.922 1.00 83.50 187 LEU A CA 1
ATOM 1570 C C . LEU A 1 187 ? 22.198 -6.269 -45.528 1.00 83.50 187 LEU A C 1
ATOM 1572 O O . LEU A 1 187 ? 22.786 -5.584 -46.361 1.00 83.50 187 LEU A O 1
ATOM 1576 N N . GLN A 1 188 ? 22.615 -7.489 -45.187 1.00 80.50 188 GLN A N 1
ATOM 1577 C CA . GLN A 1 188 ? 23.784 -8.134 -45.791 1.00 80.50 188 GLN A CA 1
ATOM 1578 C C . GLN A 1 188 ? 23.618 -8.306 -47.302 1.00 80.50 188 GLN A C 1
ATOM 1580 O O . GLN A 1 188 ? 24.499 -7.902 -48.055 1.00 80.50 188 GLN A O 1
ATOM 1585 N N . ASN A 1 189 ? 22.461 -8.791 -47.761 1.00 85.25 189 ASN A N 1
ATOM 1586 C CA . ASN A 1 189 ? 22.170 -8.924 -49.189 1.00 85.25 189 ASN A CA 1
ATOM 1587 C C . ASN A 1 189 ? 22.190 -7.561 -49.905 1.00 85.25 189 ASN A C 1
ATOM 1589 O O . ASN A 1 189 ? 22.715 -7.452 -51.014 1.0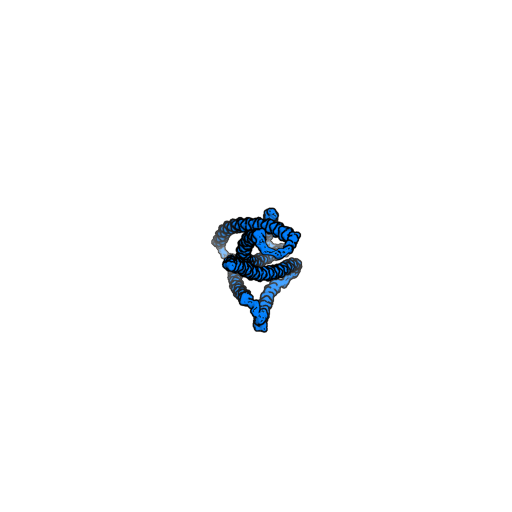0 85.25 189 ASN A O 1
ATOM 1593 N N . SER A 1 190 ? 21.650 -6.511 -49.275 1.00 85.44 190 SER A N 1
ATOM 1594 C CA . SER A 1 190 ? 21.683 -5.146 -49.817 1.00 85.44 190 SER A CA 1
ATOM 1595 C C . SER A 1 190 ? 23.109 -4.592 -49.892 1.00 85.44 190 SER A C 1
ATOM 1597 O O . SER A 1 190 ? 23.483 -3.950 -50.875 1.00 85.44 190 SER A O 1
ATOM 1599 N N . PHE A 1 191 ? 23.932 -4.900 -48.888 1.00 79.75 191 PHE A N 1
ATOM 1600 C CA . PHE A 1 191 ? 25.320 -4.475 -48.815 1.00 79.75 191 PHE A CA 1
ATOM 1601 C C . PHE A 1 191 ? 26.171 -5.185 -49.870 1.00 79.75 191 PHE A C 1
ATOM 1603 O O . PHE A 1 191 ? 26.970 -4.544 -50.551 1.00 79.75 191 PHE A O 1
ATOM 1610 N N . ASP A 1 192 ? 25.956 -6.485 -50.072 1.00 81.19 192 ASP A N 1
ATOM 1611 C CA . ASP A 1 192 ? 26.616 -7.255 -51.125 1.00 81.19 192 ASP A CA 1
ATOM 1612 C C . ASP A 1 192 ? 26.176 -6.796 -52.523 1.00 81.19 192 ASP A C 1
ATOM 1614 O O . ASP A 1 192 ? 27.013 -6.670 -53.420 1.00 81.19 192 ASP A O 1
ATOM 1618 N N . ALA A 1 193 ? 24.896 -6.458 -52.715 1.00 83.00 193 ALA A N 1
ATOM 1619 C CA . ALA A 1 193 ? 24.408 -5.866 -53.961 1.00 83.00 193 ALA A CA 1
ATOM 1620 C C . ALA A 1 193 ? 25.085 -4.515 -54.255 1.00 83.00 193 ALA A C 1
ATOM 1622 O O . ALA A 1 193 ? 25.590 -4.307 -55.360 1.00 83.00 193 ALA A O 1
ATOM 1623 N N . TYR A 1 194 ? 25.176 -3.633 -53.255 1.00 78.00 194 TYR A N 1
ATOM 1624 C CA . TYR A 1 194 ? 25.871 -2.349 -53.369 1.00 78.00 194 TYR A CA 1
ATOM 1625 C C . TYR A 1 194 ? 27.372 -2.527 -53.647 1.00 78.00 194 TYR A C 1
ATOM 1627 O O . TYR A 1 194 ? 27.950 -1.859 -54.506 1.00 78.00 194 TYR A O 1
ATOM 1635 N N . ARG A 1 195 ? 28.019 -3.487 -52.979 1.00 77.12 195 ARG A N 1
ATOM 1636 C CA . ARG A 1 195 ? 29.430 -3.825 -53.198 1.00 77.12 195 ARG A CA 1
ATOM 1637 C C . ARG A 1 195 ? 29.690 -4.320 -54.623 1.00 77.12 195 ARG A C 1
ATOM 1639 O O . ARG A 1 195 ? 30.663 -3.893 -55.246 1.00 77.12 195 ARG A O 1
ATOM 1646 N N . ASN A 1 196 ? 28.815 -5.174 -55.150 1.00 74.81 196 ASN A N 1
ATOM 1647 C CA . ASN A 1 196 ? 28.888 -5.664 -56.527 1.00 74.81 196 ASN A CA 1
ATOM 1648 C C . ASN A 1 196 ? 28.637 -4.541 -57.545 1.00 74.81 196 ASN A C 1
ATOM 1650 O O . ASN A 1 196 ? 29.316 -4.482 -58.571 1.00 74.81 196 ASN A O 1
ATOM 1654 N N . GLN A 1 197 ? 27.728 -3.607 -57.249 1.00 76.81 197 GLN A N 1
ATOM 1655 C CA . GLN A 1 197 ? 27.516 -2.410 -58.067 1.00 76.81 197 GLN A CA 1
ATOM 1656 C C . GLN A 1 197 ? 28.782 -1.541 -58.124 1.00 76.81 197 GLN A C 1
ATOM 1658 O O . GLN A 1 197 ? 29.221 -1.176 -59.212 1.00 76.81 197 GLN A O 1
ATOM 1663 N N . MET A 1 198 ? 29.442 -1.305 -56.988 1.00 72.31 198 MET A N 1
ATOM 1664 C CA . MET A 1 198 ? 30.708 -0.560 -56.924 1.00 72.31 198 MET A CA 1
ATOM 1665 C C . MET A 1 198 ? 31.858 -1.266 -57.670 1.00 72.31 198 MET A C 1
ATOM 1667 O O . MET A 1 198 ? 32.702 -0.618 -58.297 1.00 72.31 198 MET A O 1
ATOM 1671 N N . GLN A 1 199 ? 31.898 -2.603 -57.660 1.00 64.94 199 GLN A N 1
ATOM 1672 C CA . GLN A 1 199 ? 32.859 -3.372 -58.464 1.00 64.94 199 GLN A CA 1
ATOM 1673 C C . GLN A 1 199 ? 32.563 -3.304 -59.971 1.00 64.94 199 GLN A C 1
ATOM 1675 O O . GLN A 1 199 ? 33.495 -3.183 -60.770 1.00 64.94 199 GLN A O 1
ATOM 1680 N N . ASN A 1 200 ? 31.292 -3.298 -60.372 1.00 65.69 200 ASN A N 1
ATOM 1681 C CA . ASN A 1 200 ? 30.905 -3.114 -61.771 1.00 65.69 200 ASN A CA 1
ATOM 1682 C C . ASN A 1 200 ? 31.157 -1.677 -62.256 1.00 65.69 200 ASN A C 1
ATOM 1684 O O . ASN A 1 200 ? 31.689 -1.498 -63.347 1.00 65.69 200 ASN A O 1
ATOM 1688 N N . GLU A 1 201 ? 30.886 -0.651 -61.446 1.00 59.41 201 GLU A N 1
ATOM 1689 C CA . GLU A 1 201 ? 31.186 0.749 -61.786 1.00 59.41 201 GLU A CA 1
ATOM 1690 C C . GLU A 1 201 ? 32.694 1.021 -61.897 1.00 59.41 201 GLU A C 1
ATOM 1692 O O . GLU A 1 201 ? 33.124 1.779 -62.769 1.00 59.41 201 GLU A O 1
ATOM 1697 N N . SER A 1 202 ? 33.522 0.370 -61.072 1.00 54.69 202 SER A N 1
ATOM 1698 C CA . SER A 1 202 ? 34.986 0.452 -61.214 1.00 54.69 202 SER A CA 1
ATOM 1699 C C . SER A 1 202 ? 35.501 -0.286 -62.462 1.00 54.69 202 SER A C 1
ATOM 1701 O O . SER A 1 202 ? 36.435 0.187 -63.118 1.00 54.69 202 SER A O 1
ATOM 1703 N N . SER A 1 203 ? 34.843 -1.379 -62.863 1.00 53.00 203 SER A N 1
ATOM 1704 C CA . SER A 1 203 ? 35.126 -2.094 -64.117 1.00 53.00 203 SER A CA 1
ATOM 1705 C C . SER A 1 203 ? 34.693 -1.300 -65.361 1.00 53.00 203 SER A C 1
ATOM 1707 O O . SER A 1 203 ? 35.428 -1.265 -66.347 1.00 53.00 203 SER A O 1
ATOM 1709 N N . ILE A 1 204 ? 33.561 -0.586 -65.303 1.00 54.38 204 ILE A N 1
ATOM 1710 C CA . ILE A 1 204 ? 33.065 0.288 -66.384 1.00 54.38 204 ILE A CA 1
ATOM 1711 C C . ILE A 1 204 ? 33.945 1.543 -66.527 1.00 54.38 204 ILE A C 1
ATOM 1713 O O . ILE A 1 204 ? 34.332 1.893 -67.642 1.00 54.38 204 ILE A O 1
ATOM 1717 N N . LYS A 1 205 ? 34.373 2.169 -65.418 1.00 49.88 205 LYS A N 1
ATOM 1718 C CA . LYS A 1 205 ? 35.336 3.294 -65.447 1.00 49.88 205 LYS A CA 1
ATOM 1719 C C . LYS A 1 205 ? 36.710 2.901 -65.998 1.00 49.88 205 LYS A C 1
ATOM 1721 O O . LYS A 1 205 ? 37.392 3.746 -66.569 1.00 49.88 205 LYS A O 1
ATOM 1726 N N . SER A 1 206 ? 37.092 1.629 -65.890 1.00 49.03 206 SER A N 1
ATOM 1727 C CA . SER A 1 206 ? 38.335 1.111 -66.481 1.00 49.03 206 SER A CA 1
ATOM 1728 C C . SER A 1 206 ? 38.233 0.866 -67.997 1.00 49.03 206 SER A C 1
ATOM 1730 O O . SER A 1 206 ? 39.259 0.772 -68.664 1.00 49.03 206 SER A O 1
ATOM 1732 N N . GLN A 1 207 ? 37.019 0.799 -68.562 1.00 42.97 207 GLN A N 1
ATOM 1733 C CA . GLN A 1 207 ? 36.780 0.617 -70.004 1.00 42.97 207 GLN A CA 1
ATOM 1734 C C . GLN A 1 207 ? 36.335 1.896 -70.741 1.00 42.97 207 GLN A C 1
ATOM 1736 O O . GLN A 1 207 ? 36.402 1.938 -71.966 1.00 42.97 207 GLN A O 1
ATOM 1741 N N . GLN A 1 208 ? 35.941 2.960 -70.034 1.00 39.16 208 GLN A N 1
ATOM 1742 C CA . GLN A 1 208 ? 35.480 4.233 -70.615 1.00 39.16 208 GLN A CA 1
ATOM 1743 C C . GLN A 1 208 ? 36.511 5.372 -70.530 1.00 39.16 208 GLN A C 1
ATOM 1745 O O . GLN A 1 208 ? 36.172 6.522 -70.263 1.00 39.16 208 GLN A O 1
ATOM 1750 N N . LEU A 1 209 ? 37.780 5.088 -70.841 1.00 43.03 209 LEU A N 1
ATOM 1751 C CA . LEU A 1 209 ? 38.758 6.134 -71.171 1.00 43.03 209 LEU A CA 1
ATOM 1752 C C . LEU A 1 209 ? 38.755 6.456 -72.677 1.00 43.03 209 LEU A C 1
ATOM 1754 O O . LEU A 1 209 ? 39.806 6.584 -73.292 1.00 43.03 209 LEU A O 1
ATOM 1758 N N . VAL A 1 210 ? 37.571 6.577 -73.288 1.00 45.66 210 VAL A N 1
ATOM 1759 C CA . VAL A 1 210 ? 37.388 7.222 -74.597 1.00 45.66 210 VAL A CA 1
ATOM 1760 C C . VAL A 1 210 ? 36.033 7.949 -74.610 1.00 45.66 210 VAL A C 1
ATOM 1762 O O . VAL A 1 210 ? 34.987 7.312 -74.597 1.00 45.66 210 VAL A O 1
ATOM 1765 N N . SER A 1 211 ? 36.098 9.284 -74.715 1.00 37.59 211 SER A N 1
ATOM 1766 C CA . SER A 1 211 ? 35.052 10.231 -75.164 1.00 37.59 211 SER A CA 1
ATOM 1767 C C . SER A 1 211 ? 34.000 10.792 -74.172 1.00 37.59 211 SER A C 1
ATOM 1769 O O . SER A 1 211 ? 33.024 10.138 -73.834 1.00 37.59 211 SER A O 1
ATOM 1771 N N . THR A 1 212 ? 34.166 12.100 -73.887 1.00 39.50 212 THR A N 1
ATOM 1772 C CA . THR A 1 212 ? 33.175 13.216 -73.774 1.00 39.50 212 THR A CA 1
ATOM 1773 C C . THR A 1 212 ? 32.073 13.245 -72.677 1.00 39.50 212 THR A C 1
ATOM 1775 O O . THR A 1 212 ? 31.243 12.356 -72.577 1.00 39.50 212 THR A O 1
ATOM 1778 N N . THR A 1 213 ? 32.056 14.368 -71.930 1.00 41.53 213 THR A N 1
ATOM 1779 C CA . THR A 1 213 ? 31.191 14.920 -70.832 1.00 41.53 213 THR A CA 1
ATOM 1780 C C . THR A 1 213 ? 29.647 14.948 -71.037 1.00 41.53 213 THR A C 1
ATOM 1782 O O . THR A 1 213 ? 29.242 14.869 -72.193 1.00 41.53 213 THR A O 1
ATOM 1785 N N . PRO A 1 214 ? 28.804 15.415 -70.062 1.00 61.78 214 PRO A N 1
ATOM 1786 C CA . PRO A 1 214 ? 28.448 14.955 -68.687 1.00 61.78 214 PRO A CA 1
ATOM 1787 C C . PRO A 1 214 ? 26.906 14.663 -68.527 1.00 61.78 214 PRO A C 1
ATOM 1789 O O . PRO A 1 214 ? 26.153 14.999 -69.443 1.00 61.78 214 PRO A O 1
ATOM 1792 N N . PRO A 1 215 ? 26.385 14.035 -67.432 1.00 47.94 215 PRO A N 1
ATOM 1793 C CA . PRO A 1 215 ? 25.718 14.805 -66.346 1.00 47.94 215 PRO A CA 1
ATOM 1794 C C . PRO A 1 215 ? 25.740 14.128 -64.940 1.00 47.94 215 PRO A C 1
ATOM 1796 O O . PRO A 1 215 ? 25.505 12.931 -64.810 1.00 47.94 215 PRO A O 1
ATOM 1799 N N . THR A 1 216 ? 25.967 14.882 -63.855 1.00 52.75 216 THR A N 1
ATOM 1800 C CA . THR A 1 216 ? 26.015 14.355 -62.460 1.00 52.75 216 THR A CA 1
ATOM 1801 C C . THR A 1 216 ? 25.028 15.012 -61.480 1.00 52.75 216 THR A C 1
ATOM 1803 O O . THR A 1 216 ? 25.063 14.710 -60.289 1.00 52.75 216 THR A O 1
ATOM 1806 N N . ASP A 1 217 ? 24.117 15.868 -61.950 1.00 53.00 217 ASP A N 1
ATOM 1807 C CA . ASP A 1 217 ? 23.263 16.677 -61.060 1.00 53.00 217 ASP A CA 1
ATOM 1808 C C . ASP A 1 217 ? 21.996 15.961 -60.543 1.00 53.00 217 ASP A C 1
ATOM 1810 O O . ASP A 1 217 ? 21.493 16.315 -59.475 1.00 53.00 217 ASP A O 1
ATOM 1814 N N . ASP A 1 218 ? 21.496 14.923 -61.224 1.00 53.28 218 ASP A N 1
ATOM 1815 C CA . ASP A 1 218 ? 20.210 14.291 -60.859 1.00 53.28 218 ASP A CA 1
ATOM 1816 C C . ASP A 1 218 ? 20.291 13.347 -59.646 1.00 53.28 218 ASP A C 1
ATOM 1818 O O . ASP A 1 218 ? 19.370 13.295 -58.829 1.00 53.28 218 ASP A O 1
ATOM 1822 N N . ILE A 1 219 ? 21.406 12.631 -59.465 1.00 58.03 219 ILE A N 1
ATOM 1823 C CA . ILE A 1 219 ? 21.555 11.667 -58.355 1.00 58.03 219 ILE A CA 1
ATOM 1824 C C . ILE A 1 219 ? 21.747 12.403 -57.019 1.00 58.03 219 ILE A C 1
ATOM 1826 O O . ILE A 1 219 ? 21.193 12.009 -55.992 1.00 58.03 219 ILE A O 1
ATOM 1830 N N . SER A 1 220 ? 22.483 13.517 -57.034 1.00 60.84 220 SER A N 1
ATOM 1831 C CA . SER A 1 220 ? 22.700 14.352 -55.849 1.00 60.84 220 SER A CA 1
ATOM 1832 C C . SER A 1 220 ? 21.411 15.042 -55.389 1.00 60.84 220 SER A C 1
ATOM 1834 O O . SER A 1 220 ? 21.170 15.120 -54.187 1.00 60.84 220 SER A O 1
ATOM 1836 N N . ARG A 1 221 ? 20.539 15.468 -56.317 1.00 65.75 221 ARG A N 1
ATOM 1837 C CA . ARG A 1 221 ? 19.220 16.034 -55.979 1.00 65.75 221 ARG A CA 1
ATOM 1838 C C . ARG A 1 221 ? 18.282 15.015 -55.340 1.00 65.75 221 ARG A C 1
ATOM 1840 O O . ARG A 1 221 ? 17.677 15.321 -54.318 1.00 65.75 221 ARG A O 1
ATOM 1847 N N . SER A 1 222 ? 18.217 13.795 -55.877 1.00 74.44 222 SER A N 1
ATOM 1848 C CA . SER A 1 222 ? 17.346 12.744 -55.331 1.00 74.44 222 SER A CA 1
ATOM 1849 C C . SER A 1 222 ? 17.712 12.348 -53.895 1.00 74.44 222 SER A C 1
ATOM 1851 O O . SER A 1 222 ? 16.824 12.032 -53.103 1.00 74.44 222 SER A O 1
ATOM 1853 N N . ASN A 1 223 ? 19.001 12.349 -53.547 1.00 76.94 223 ASN A N 1
ATOM 1854 C CA . ASN A 1 223 ? 19.438 12.033 -52.187 1.00 76.94 223 ASN A CA 1
ATOM 1855 C C . ASN A 1 223 ? 19.134 13.177 -51.212 1.00 76.94 223 ASN A C 1
ATOM 1857 O O . ASN A 1 223 ? 18.698 12.916 -50.092 1.00 76.94 223 ASN A O 1
ATOM 1861 N N . ILE A 1 224 ? 19.306 14.431 -51.645 1.00 78.00 224 ILE A N 1
ATOM 1862 C CA . ILE A 1 224 ? 18.963 15.613 -50.843 1.00 78.00 224 ILE A CA 1
ATOM 1863 C C . ILE A 1 224 ? 17.459 15.636 -50.533 1.00 78.00 224 ILE A C 1
ATOM 1865 O O . ILE A 1 224 ? 17.098 15.746 -49.365 1.00 78.00 224 ILE A O 1
ATOM 1869 N N . GLU A 1 225 ? 16.588 15.405 -51.522 1.00 82.06 225 GLU A N 1
ATOM 1870 C CA . GLU A 1 225 ? 15.131 15.339 -51.302 1.00 82.06 225 GLU A CA 1
ATOM 1871 C C . GLU A 1 225 ? 14.721 14.231 -50.313 1.00 82.06 225 GLU A C 1
ATOM 1873 O O . GLU A 1 225 ? 13.759 14.377 -49.553 1.00 82.06 225 GLU A O 1
ATOM 1878 N N . ASN A 1 226 ? 15.441 13.104 -50.296 1.00 86.81 226 ASN A N 1
ATOM 1879 C CA . ASN A 1 226 ? 15.163 12.014 -49.361 1.00 86.81 226 ASN A CA 1
ATOM 1880 C C . ASN A 1 226 ? 15.569 12.378 -47.921 1.00 86.81 226 ASN A C 1
ATOM 1882 O O . ASN A 1 226 ? 14.820 12.116 -46.977 1.00 86.81 226 ASN A O 1
ATOM 1886 N N . TYR A 1 227 ? 16.718 13.040 -47.749 1.00 81.12 227 TYR A N 1
ATOM 1887 C CA . TYR A 1 227 ? 17.136 13.547 -46.441 1.00 81.12 227 TYR A CA 1
ATOM 1888 C C . TYR A 1 227 ? 16.216 14.661 -45.934 1.00 81.12 227 TYR A C 1
ATOM 1890 O O . TYR A 1 227 ? 15.849 14.647 -44.761 1.00 81.12 227 TYR A O 1
ATOM 1898 N N . GLU A 1 228 ? 15.758 15.564 -46.802 1.00 86.25 228 GLU A N 1
ATOM 1899 C CA . GLU A 1 228 ? 14.779 16.598 -46.442 1.00 86.25 228 GLU A CA 1
ATOM 1900 C C . GLU A 1 228 ? 13.455 15.988 -45.957 1.00 86.25 228 GLU A C 1
ATOM 1902 O O . GLU A 1 228 ? 12.914 16.412 -44.933 1.00 86.25 228 GLU A O 1
ATOM 1907 N N . LYS A 1 229 ? 12.964 14.925 -46.613 1.00 89.38 229 LYS A N 1
ATOM 1908 C CA . LYS A 1 229 ? 11.778 14.186 -46.143 1.00 89.38 229 LYS A CA 1
ATOM 1909 C C . LYS A 1 229 ? 11.990 13.528 -44.781 1.00 89.38 229 LYS A C 1
ATOM 1911 O O . LYS A 1 229 ? 11.087 13.588 -43.946 1.00 89.38 229 LYS A O 1
ATOM 1916 N N . GLN A 1 230 ? 13.149 12.913 -44.538 1.00 89.62 230 GLN A N 1
ATOM 1917 C CA . GLN A 1 230 ? 13.453 12.327 -43.227 1.00 89.62 230 GLN A CA 1
ATOM 1918 C C . GLN A 1 230 ? 13.532 13.391 -42.130 1.00 89.62 230 GLN A C 1
ATOM 1920 O O . GLN A 1 230 ? 12.973 13.190 -41.052 1.00 89.62 230 GLN A O 1
ATOM 1925 N N . ILE A 1 231 ? 14.163 14.535 -42.408 1.00 87.88 231 ILE A N 1
ATOM 1926 C CA . ILE A 1 231 ? 14.249 15.656 -41.466 1.00 87.88 231 ILE A CA 1
ATOM 1927 C C . ILE A 1 231 ? 12.847 16.164 -41.119 1.00 87.88 231 ILE A C 1
ATOM 1929 O O . ILE A 1 231 ? 12.536 16.313 -39.939 1.00 87.88 231 ILE A O 1
ATOM 1933 N N . HIS A 1 232 ? 11.969 16.346 -42.109 1.00 91.62 232 HIS A N 1
ATOM 1934 C CA . HIS A 1 232 ? 10.592 16.764 -41.848 1.00 91.62 232 HIS A CA 1
ATOM 1935 C C . HIS A 1 232 ? 9.794 15.749 -41.023 1.00 91.62 232 HIS A C 1
ATOM 1937 O O . HIS A 1 232 ? 9.073 16.140 -40.106 1.00 91.62 232 HIS A O 1
ATOM 1943 N N . GLN A 1 233 ? 9.946 14.449 -41.286 1.00 90.94 233 GLN A N 1
ATOM 1944 C CA . GLN A 1 233 ? 9.287 13.415 -40.480 1.00 90.94 233 GLN A CA 1
ATOM 1945 C C . GLN A 1 233 ? 9.790 13.396 -39.032 1.00 90.94 233 GLN A C 1
ATOM 1947 O O . GLN A 1 233 ? 8.997 13.216 -38.108 1.00 90.94 233 GLN A O 1
ATOM 1952 N N . LEU A 1 234 ? 11.094 13.591 -38.815 1.00 89.75 234 LEU A N 1
ATOM 1953 C CA . LEU A 1 234 ? 11.669 13.667 -37.471 1.00 89.75 234 LEU A CA 1
ATOM 1954 C C . LEU A 1 234 ? 11.206 14.922 -36.727 1.00 89.75 234 LEU A C 1
ATOM 1956 O O . LEU A 1 234 ? 10.815 14.820 -35.569 1.00 89.75 234 LEU A O 1
ATOM 1960 N N . GLN A 1 235 ? 11.174 16.077 -37.393 1.00 89.81 235 GLN A N 1
ATOM 1961 C CA . GLN A 1 235 ? 10.645 17.319 -36.820 1.00 89.81 235 GLN A CA 1
ATOM 1962 C C . GLN A 1 235 ? 9.177 17.175 -36.405 1.00 89.81 235 GLN A C 1
ATOM 1964 O O . GLN A 1 235 ? 8.800 17.610 -35.320 1.00 89.81 235 GLN A O 1
ATOM 1969 N N . GLN A 1 236 ? 8.359 16.509 -37.226 1.00 93.19 236 GLN A N 1
ATOM 1970 C CA . GLN A 1 236 ? 6.962 16.238 -36.892 1.00 93.19 236 GLN A CA 1
ATOM 1971 C C . GLN A 1 236 ? 6.831 15.339 -35.655 1.00 93.19 236 GLN A C 1
ATOM 1973 O O . GLN A 1 236 ? 6.032 15.635 -34.769 1.00 93.19 236 GLN A O 1
ATOM 1978 N N . LYS A 1 237 ? 7.626 14.265 -35.567 1.00 90.25 237 LYS A N 1
ATOM 1979 C CA . LYS A 1 237 ? 7.626 13.374 -34.395 1.00 90.25 237 LYS A CA 1
ATOM 1980 C C . LYS A 1 237 ? 8.096 14.076 -33.123 1.00 90.25 237 LYS A C 1
ATOM 1982 O O . LYS A 1 237 ? 7.551 13.803 -32.060 1.00 90.25 237 LYS A O 1
ATOM 1987 N N . LEU A 1 238 ? 9.087 14.963 -33.223 1.00 86.81 238 LEU A N 1
ATOM 1988 C CA . LEU A 1 238 ? 9.550 15.763 -32.087 1.00 86.81 238 LEU A CA 1
ATOM 1989 C C . LEU A 1 238 ? 8.440 16.688 -31.580 1.00 86.81 238 LEU A C 1
ATOM 1991 O O . LEU A 1 238 ? 8.153 16.668 -30.391 1.00 86.81 238 LEU A O 1
ATOM 1995 N N . SER A 1 239 ? 7.747 17.388 -32.484 1.00 92.44 239 SER A N 1
ATOM 1996 C CA . SER A 1 239 ? 6.603 18.235 -32.117 1.00 92.44 239 SER A CA 1
ATOM 1997 C C . SER A 1 239 ? 5.494 17.444 -31.418 1.00 92.44 239 SER A C 1
ATOM 1999 O O . SER A 1 239 ? 4.976 17.892 -30.405 1.00 92.44 239 SER A O 1
ATOM 2001 N N . GLN A 1 240 ? 5.154 16.253 -31.922 1.00 89.56 240 GLN A N 1
ATOM 2002 C CA . GLN A 1 240 ? 4.144 15.393 -31.292 1.00 89.56 240 GLN A CA 1
ATOM 2003 C C . GLN A 1 240 ? 4.563 14.941 -29.889 1.00 89.56 240 GLN A C 1
ATOM 2005 O O . GLN A 1 240 ? 3.744 14.924 -28.977 1.00 89.56 240 GLN A O 1
ATOM 2010 N N . ASN A 1 241 ? 5.839 14.600 -29.703 1.00 88.56 241 ASN A N 1
ATOM 2011 C CA . ASN A 1 241 ? 6.359 14.192 -28.400 1.00 88.56 241 ASN A CA 1
ATOM 2012 C C . ASN A 1 241 ? 6.359 15.362 -27.401 1.00 88.56 241 ASN A C 1
ATOM 2014 O O . ASN A 1 241 ? 6.039 15.174 -26.230 1.00 88.56 241 ASN A O 1
ATOM 2018 N N . ASP A 1 242 ? 6.664 16.578 -27.857 1.00 88.56 242 ASP A N 1
ATOM 2019 C CA . ASP A 1 242 ? 6.605 17.775 -27.015 1.00 88.56 242 ASP A CA 1
ATOM 2020 C C . ASP A 1 242 ? 5.164 18.098 -26.573 1.00 88.56 242 ASP A C 1
ATOM 2022 O O . ASP A 1 242 ? 4.936 18.414 -25.399 1.00 88.56 242 ASP A O 1
ATOM 2026 N N . ASP A 1 243 ? 4.180 17.932 -27.462 1.00 92.81 243 ASP A N 1
ATOM 2027 C CA . ASP A 1 243 ? 2.755 18.067 -27.129 1.00 92.81 243 ASP A CA 1
ATOM 2028 C C . ASP A 1 243 ? 2.313 16.997 -26.108 1.00 92.81 243 ASP A C 1
ATOM 2030 O O . ASP A 1 243 ? 1.676 17.312 -25.099 1.00 92.81 243 ASP A O 1
ATOM 2034 N N . GLU A 1 244 ? 2.707 15.734 -26.310 1.00 91.19 244 GLU A N 1
ATOM 2035 C CA . GLU A 1 244 ? 2.423 14.633 -25.377 1.00 91.19 244 GLU A CA 1
ATOM 2036 C C . GLU A 1 244 ? 3.071 14.856 -24.004 1.00 91.19 244 GLU A C 1
ATOM 2038 O O . GLU A 1 244 ? 2.431 14.657 -22.970 1.00 91.19 244 GLU A O 1
ATOM 2043 N N . ARG A 1 245 ? 4.325 15.318 -23.965 1.00 88.38 245 ARG A N 1
ATOM 2044 C CA . ARG A 1 245 ? 5.021 15.673 -22.720 1.00 88.38 245 ARG A CA 1
ATOM 2045 C C . ARG A 1 245 ? 4.324 16.802 -21.977 1.00 88.38 245 ARG A C 1
ATOM 2047 O O . ARG A 1 245 ? 4.283 16.774 -20.747 1.00 88.38 245 ARG A O 1
ATOM 2054 N N . THR A 1 246 ? 3.791 17.779 -22.702 1.00 91.19 246 THR A N 1
ATOM 2055 C CA . THR A 1 246 ? 3.041 18.894 -22.117 1.00 91.19 246 THR A CA 1
ATOM 2056 C C . THR A 1 246 ? 1.743 18.387 -21.492 1.00 91.19 246 THR A C 1
ATOM 2058 O O . THR A 1 246 ? 1.497 18.637 -20.314 1.00 91.19 246 THR A O 1
ATOM 2061 N N . LEU A 1 247 ? 0.987 17.560 -22.218 1.00 93.50 247 LEU A N 1
ATOM 2062 C CA . LEU A 1 247 ? -0.245 16.944 -21.720 1.00 93.50 247 LEU A CA 1
ATOM 2063 C C . LEU A 1 247 ? -0.006 16.043 -20.495 1.00 93.50 247 LEU A C 1
ATOM 2065 O O . LEU A 1 247 ? -0.790 16.047 -19.546 1.00 93.50 247 LEU A O 1
ATOM 2069 N N . LEU A 1 248 ? 1.083 15.269 -20.490 1.00 89.38 248 LEU A N 1
ATOM 2070 C CA . LEU A 1 248 ? 1.452 14.426 -19.350 1.00 89.38 248 LEU A CA 1
ATOM 2071 C C . LEU A 1 248 ? 1.827 15.255 -18.117 1.00 89.38 248 LEU A C 1
ATOM 2073 O O . LEU A 1 248 ? 1.470 14.867 -17.007 1.00 89.38 248 LEU A O 1
ATOM 2077 N N . ARG A 1 249 ? 2.501 16.400 -18.292 1.00 90.19 249 ARG A N 1
ATOM 2078 C CA . ARG A 1 249 ? 2.792 17.330 -17.187 1.00 90.19 249 ARG A CA 1
ATOM 2079 C C . ARG A 1 249 ? 1.519 17.945 -16.611 1.00 90.19 249 ARG A C 1
ATOM 2081 O O . ARG A 1 249 ? 1.405 18.042 -15.395 1.00 90.19 249 ARG A O 1
ATOM 2088 N N . GLU A 1 250 ? 0.566 18.330 -17.457 1.00 92.56 250 GLU A N 1
ATOM 2089 C CA . GLU A 1 250 ? -0.728 18.854 -17.001 1.00 92.56 250 GLU A CA 1
ATOM 2090 C C . GLU A 1 250 ? -1.511 17.806 -16.205 1.00 92.56 250 GLU A C 1
ATOM 2092 O O . GLU A 1 250 ? -1.951 18.090 -15.093 1.00 92.56 250 GLU A O 1
ATOM 2097 N N . ARG A 1 251 ? -1.597 16.570 -16.714 1.00 88.88 251 ARG A N 1
ATOM 2098 C CA . ARG A 1 251 ? -2.233 15.456 -15.991 1.00 88.88 251 ARG A CA 1
ATOM 2099 C C . ARG A 1 251 ? -1.547 15.138 -14.669 1.00 88.88 251 ARG A C 1
ATOM 2101 O O . ARG A 1 251 ? -2.228 14.845 -13.693 1.00 88.88 251 ARG A O 1
ATOM 2108 N N . LEU A 1 252 ? -0.216 15.185 -14.628 1.00 85.56 252 LEU A N 1
ATOM 2109 C CA . LEU A 1 252 ? 0.526 14.962 -13.391 1.00 85.56 252 LEU A CA 1
ATOM 2110 C C . LEU A 1 252 ? 0.183 16.033 -12.347 1.00 85.56 252 LEU A C 1
ATOM 2112 O O . LEU A 1 252 ? -0.119 15.686 -11.210 1.00 85.56 252 LEU A O 1
ATOM 2116 N N . ASN A 1 253 ? 0.145 17.307 -12.746 1.00 90.31 253 ASN A N 1
ATOM 2117 C CA . ASN A 1 253 ? -0.257 18.399 -11.857 1.00 90.31 253 ASN A CA 1
ATOM 2118 C C . ASN A 1 253 ? -1.699 18.237 -11.345 1.00 90.31 253 ASN A C 1
ATOM 2120 O O . ASN A 1 253 ? -1.974 18.543 -10.188 1.00 90.31 253 ASN A O 1
ATOM 2124 N N . GLU A 1 254 ? -2.622 17.767 -12.188 1.00 90.56 254 GLU A N 1
ATOM 2125 C CA . GLU A 1 254 ? -4.015 17.515 -11.798 1.00 90.56 254 GLU A CA 1
ATOM 2126 C C . GLU A 1 254 ? -4.113 16.399 -10.746 1.00 90.56 254 GLU A C 1
ATOM 2128 O O . GLU A 1 254 ? -4.749 16.582 -9.709 1.00 90.56 254 GLU A O 1
ATOM 2133 N N . VAL A 1 255 ? -3.393 15.291 -10.951 1.00 85.31 255 VAL A N 1
ATOM 2134 C CA . VAL A 1 255 ? -3.315 14.186 -9.981 1.00 85.31 255 VAL A CA 1
ATOM 2135 C C . VAL A 1 255 ? -2.670 14.634 -8.667 1.00 85.31 255 VAL A C 1
ATOM 2137 O O . VAL A 1 255 ? -3.167 14.299 -7.594 1.00 85.31 255 VAL A O 1
ATOM 2140 N N . GLU A 1 256 ? -1.589 15.416 -8.717 1.00 85.38 256 GLU A N 1
ATOM 2141 C CA . GLU A 1 256 ? -0.952 15.962 -7.511 1.00 85.38 256 GLU A CA 1
ATOM 2142 C C . GLU A 1 256 ? -1.901 16.880 -6.724 1.00 85.38 256 GLU A C 1
ATOM 2144 O O . GLU A 1 256 ? -1.917 16.851 -5.489 1.00 85.38 256 GLU A O 1
ATOM 2149 N N . LEU A 1 257 ? -2.716 17.673 -7.425 1.00 90.62 257 LEU A N 1
ATOM 2150 C CA . LEU A 1 257 ? -3.713 18.542 -6.809 1.00 90.62 257 LEU A CA 1
ATOM 2151 C C . LEU A 1 257 ? -4.841 17.737 -6.149 1.00 90.62 257 LEU A C 1
ATOM 2153 O O . LEU A 1 257 ? -5.202 18.025 -5.006 1.00 90.62 257 LEU A O 1
ATOM 2157 N N . GLU A 1 258 ? -5.376 16.718 -6.827 1.00 88.19 258 GLU A N 1
ATOM 2158 C CA . GLU A 1 258 ? -6.387 15.821 -6.251 1.00 88.19 258 GLU A CA 1
ATOM 2159 C C . GLU A 1 258 ? -5.848 15.053 -5.040 1.00 88.19 258 GLU A C 1
ATOM 2161 O O . GLU A 1 258 ? -6.550 14.901 -4.036 1.00 88.19 258 GLU A O 1
ATOM 2166 N N . PHE A 1 259 ? -4.589 14.617 -5.094 1.00 83.19 259 PHE A N 1
ATOM 2167 C CA . PHE A 1 259 ? -3.945 13.923 -3.986 1.00 83.19 259 PHE A CA 1
ATOM 2168 C C . PHE A 1 259 ? -3.800 14.827 -2.758 1.00 83.19 259 PHE A C 1
ATOM 2170 O O . PHE A 1 259 ? -4.149 14.414 -1.652 1.00 83.19 259 PHE A O 1
ATOM 2177 N N . ARG A 1 260 ? -3.365 16.083 -2.943 1.00 85.81 260 ARG A N 1
ATOM 2178 C CA . ARG A 1 260 ? -3.324 17.075 -1.853 1.00 85.81 260 ARG A CA 1
ATOM 2179 C C . ARG A 1 260 ? -4.701 17.315 -1.255 1.00 85.81 260 ARG A C 1
ATOM 2181 O O . ARG A 1 260 ? -4.849 17.241 -0.043 1.00 85.81 260 ARG A O 1
ATOM 2188 N N . LYS A 1 261 ? -5.714 17.521 -2.097 1.00 90.19 261 LYS A N 1
ATOM 2189 C CA . LYS A 1 261 ? -7.089 17.713 -1.630 1.00 90.19 261 LYS A CA 1
ATOM 2190 C C . LYS A 1 261 ? -7.579 16.518 -0.806 1.00 90.19 261 LYS A C 1
ATOM 2192 O O . LYS A 1 261 ? -8.151 16.698 0.259 1.00 90.19 261 LYS A O 1
ATOM 2197 N N . THR A 1 262 ? -7.311 15.301 -1.274 1.00 85.56 262 THR A N 1
ATOM 2198 C CA . THR A 1 262 ? -7.698 14.070 -0.570 1.00 85.56 262 THR A CA 1
ATOM 2199 C C . THR A 1 262 ? -6.982 13.938 0.777 1.00 85.56 262 THR A C 1
ATOM 2201 O O . THR A 1 262 ? -7.581 13.482 1.750 1.00 85.56 262 THR A O 1
ATOM 2204 N N . LEU A 1 263 ? -5.711 14.344 0.858 1.00 86.06 263 LEU A N 1
ATOM 2205 C CA . LEU A 1 263 ? -4.971 14.387 2.120 1.00 86.06 263 LEU A CA 1
ATOM 2206 C C . LEU A 1 263 ? -5.571 15.399 3.100 1.00 86.06 263 LEU A C 1
ATOM 2208 O O . LEU A 1 263 ? -5.756 15.054 4.266 1.00 86.06 263 LEU A O 1
ATOM 2212 N N . ASP A 1 264 ? -5.922 16.596 2.630 1.00 91.00 264 ASP A N 1
ATOM 2213 C CA . ASP A 1 264 ? -6.555 17.630 3.454 1.00 91.00 264 ASP A CA 1
ATOM 2214 C C . ASP A 1 264 ? -7.940 17.172 3.957 1.00 91.00 264 ASP A C 1
ATOM 2216 O O . ASP A 1 264 ? -8.244 17.263 5.151 1.00 91.00 264 ASP A O 1
ATOM 2220 N N . ASP A 1 265 ? -8.762 16.587 3.080 1.00 86.94 265 ASP A N 1
ATOM 2221 C CA . ASP A 1 265 ? -10.078 16.031 3.429 1.00 86.94 265 ASP A CA 1
ATOM 2222 C C . ASP A 1 265 ? -9.949 14.887 4.456 1.00 86.94 265 ASP A C 1
ATOM 2224 O O . ASP A 1 265 ? -10.731 14.779 5.408 1.00 86.94 265 ASP A O 1
ATOM 2228 N N . ARG A 1 266 ? -8.918 14.045 4.322 1.00 87.56 266 ARG A N 1
ATOM 2229 C CA . ARG A 1 266 ? -8.623 12.993 5.301 1.00 87.56 266 ARG A CA 1
ATOM 2230 C C . ARG A 1 266 ? -8.185 13.578 6.642 1.00 87.56 266 ARG A C 1
ATOM 2232 O O . ARG A 1 266 ? -8.671 13.119 7.671 1.00 87.56 266 ARG A O 1
ATOM 2239 N N . ALA A 1 267 ? -7.288 14.562 6.648 1.00 84.81 267 ALA A N 1
ATOM 2240 C CA . ALA A 1 267 ? -6.798 15.191 7.873 1.00 84.81 267 ALA A CA 1
ATOM 2241 C C . ALA A 1 267 ? -7.938 15.862 8.652 1.00 84.81 267 ALA A C 1
ATOM 2243 O O . ALA A 1 267 ? -8.086 15.638 9.851 1.00 84.81 267 ALA A O 1
ATOM 2244 N N . THR A 1 268 ? -8.804 16.610 7.963 1.00 89.62 268 THR A N 1
ATOM 2245 C CA . THR A 1 268 ? -9.982 17.233 8.589 1.00 89.62 268 THR A CA 1
ATOM 2246 C C . THR A 1 268 ? -10.948 16.201 9.172 1.00 89.62 268 THR A C 1
ATOM 2248 O O . THR A 1 268 ? -11.434 16.377 10.289 1.00 89.62 268 THR A O 1
ATOM 2251 N N . THR A 1 269 ? -11.182 15.095 8.463 1.00 84.69 269 THR A N 1
ATOM 2252 C CA . THR A 1 269 ? -12.044 14.007 8.945 1.00 84.69 269 THR A CA 1
ATOM 2253 C C . THR A 1 269 ? -11.453 13.310 10.174 1.00 84.69 269 THR A C 1
ATOM 2255 O O . THR A 1 269 ? -12.177 13.045 11.132 1.00 84.69 269 THR A O 1
ATOM 2258 N N . THR A 1 270 ? -10.144 13.039 10.180 1.00 87.00 270 THR A N 1
ATOM 2259 C CA . THR A 1 270 ? -9.446 12.457 11.338 1.00 87.00 270 THR A CA 1
ATOM 2260 C C . THR A 1 270 ? -9.550 13.368 12.556 1.00 87.00 270 THR A C 1
ATOM 2262 O O . THR A 1 270 ? -9.968 12.902 13.612 1.00 87.00 270 THR A O 1
ATOM 2265 N N . ASN A 1 271 ? -9.264 14.664 12.394 1.00 86.62 271 ASN A N 1
ATOM 2266 C CA . ASN A 1 271 ? -9.340 15.634 13.488 1.00 86.62 271 ASN A CA 1
ATOM 2267 C C . ASN A 1 271 ? -10.756 15.708 14.076 1.00 86.62 271 ASN A C 1
ATOM 2269 O O . ASN A 1 271 ? -10.919 15.734 15.289 1.00 86.62 271 ASN A O 1
ATOM 2273 N N . MET A 1 272 ? -11.792 15.669 13.232 1.00 93.88 272 MET A N 1
ATOM 2274 C CA . MET A 1 272 ? -13.183 15.645 13.693 1.00 93.88 272 MET A CA 1
ATOM 2275 C C . MET A 1 272 ? -13.489 14.407 14.552 1.00 93.88 272 MET A C 1
ATOM 2277 O O . MET A 1 272 ? -14.148 14.524 15.586 1.00 93.88 272 MET A O 1
ATOM 2281 N N . TYR A 1 273 ? -13.034 13.217 14.145 1.00 86.38 273 TYR A N 1
ATOM 2282 C CA . TYR A 1 273 ? -13.234 12.002 14.941 1.00 86.38 273 TYR A CA 1
ATOM 2283 C C . TYR A 1 273 ? -12.421 12.014 16.236 1.00 86.38 273 TYR A C 1
ATOM 2285 O O . TYR A 1 273 ? -12.910 11.550 17.266 1.00 86.38 273 TYR A O 1
ATOM 2293 N N . GLU A 1 274 ? -11.211 12.567 16.203 1.00 87.81 274 GLU A N 1
ATOM 2294 C CA . GLU A 1 274 ? -10.370 12.735 17.385 1.00 87.81 274 GLU A CA 1
ATOM 2295 C C . GLU A 1 274 ? -11.019 13.689 18.397 1.00 87.81 274 GLU A C 1
ATOM 2297 O O . GLU A 1 274 ? -11.134 13.346 19.572 1.00 87.81 274 GLU A O 1
ATOM 2302 N N . GLU A 1 275 ? -11.561 14.824 17.946 1.00 89.50 275 GLU A N 1
ATOM 2303 C CA . GLU A 1 275 ? -12.314 15.758 18.793 1.00 89.50 275 GLU A CA 1
ATOM 2304 C C . GLU A 1 275 ? -13.560 15.108 19.416 1.00 89.50 275 GLU A C 1
ATOM 2306 O O . GLU A 1 275 ? -13.821 15.279 20.611 1.00 89.50 275 GLU A O 1
ATOM 2311 N N . GLN A 1 276 ? -14.317 14.320 18.643 1.00 87.19 276 GLN A N 1
ATOM 2312 C CA . GLN A 1 276 ? -15.472 13.577 19.161 1.00 87.19 276 GLN A CA 1
ATOM 2313 C C . GLN A 1 276 ? -15.062 12.556 20.226 1.00 87.19 276 GLN A C 1
ATOM 2315 O O . GLN A 1 276 ? -15.706 12.464 21.274 1.00 87.19 276 GLN A O 1
ATOM 2320 N N . LEU A 1 277 ? -13.981 11.812 19.987 1.00 83.69 277 LEU A N 1
ATOM 2321 C CA . LEU A 1 277 ? -13.462 10.839 20.941 1.00 83.69 277 LEU A CA 1
ATOM 2322 C C . LEU A 1 277 ? -12.983 11.527 22.226 1.00 83.69 277 LEU A C 1
ATOM 2324 O O . LEU A 1 277 ? -13.313 11.075 23.322 1.00 83.69 277 LEU A O 1
ATOM 2328 N N . GLN A 1 278 ? -12.273 12.649 22.100 1.00 84.88 278 GLN A N 1
ATOM 2329 C CA . GLN A 1 278 ? -11.821 13.465 23.225 1.00 84.88 278 GLN A CA 1
ATOM 2330 C C . GLN A 1 278 ? -13.008 13.949 24.071 1.00 84.88 278 GLN A C 1
ATOM 2332 O O . GLN A 1 278 ? -12.962 13.871 25.299 1.00 84.88 278 GLN A O 1
ATOM 2337 N N . SER A 1 279 ? -14.087 14.406 23.423 1.00 90.00 279 SER A N 1
ATOM 2338 C CA . SER A 1 279 ? -15.315 14.837 24.100 1.00 90.00 279 SER A CA 1
ATOM 2339 C C . SER A 1 279 ? -15.977 13.691 24.869 1.00 90.00 279 SER A C 1
ATOM 2341 O O . SER A 1 279 ? -16.373 13.878 26.018 1.00 90.00 279 SER A O 1
ATOM 2343 N N . LEU A 1 280 ? -16.066 12.497 24.274 1.00 82.62 280 LEU A N 1
ATOM 2344 C CA . LEU A 1 280 ? -16.632 11.314 24.934 1.00 82.62 280 LEU A CA 1
ATOM 2345 C C . LEU A 1 280 ? -15.787 10.858 26.129 1.00 82.62 280 LEU A C 1
ATOM 2347 O O . LEU A 1 280 ? -16.328 10.481 27.167 1.00 82.62 280 LEU A O 1
ATOM 2351 N N . ILE A 1 281 ? -14.458 10.912 26.006 1.00 80.50 281 ILE A N 1
ATOM 2352 C CA . ILE A 1 281 ? -13.543 10.596 27.108 1.00 80.50 281 ILE A CA 1
ATOM 2353 C C . ILE A 1 281 ? -13.757 11.570 28.272 1.00 80.50 281 ILE A C 1
ATOM 2355 O O . ILE A 1 281 ? -13.869 11.132 29.416 1.00 80.50 281 ILE A O 1
ATOM 2359 N N . GLN A 1 282 ? -13.871 12.870 27.987 1.00 86.81 282 GLN A N 1
ATOM 2360 C CA . GLN A 1 282 ? -14.132 13.885 29.011 1.00 86.81 282 GLN A CA 1
ATOM 2361 C C . GLN A 1 282 ? -15.481 13.675 29.708 1.00 86.81 282 GLN A C 1
ATOM 2363 O O . GLN A 1 282 ? -15.554 13.770 30.933 1.00 86.81 282 GLN A O 1
ATOM 2368 N N . GLU A 1 283 ? -16.536 13.362 28.954 1.00 89.19 283 GLU A N 1
ATOM 2369 C CA . GLU A 1 283 ? -17.862 13.079 29.514 1.00 89.19 283 GLU A CA 1
ATOM 2370 C C . GLU A 1 283 ? -17.839 11.841 30.419 1.00 89.19 283 GLU A C 1
ATOM 2372 O O . GLU A 1 283 ? -18.315 11.888 31.556 1.00 89.19 283 GLU A O 1
ATOM 2377 N N . ARG A 1 284 ? -17.208 10.752 29.961 1.00 85.56 284 ARG A N 1
ATOM 2378 C CA . ARG A 1 284 ? -17.009 9.540 30.764 1.00 85.56 284 ARG A CA 1
ATOM 2379 C C . ARG A 1 284 ? -16.267 9.852 32.063 1.00 85.56 284 ARG A C 1
ATOM 2381 O O . ARG A 1 284 ? -16.679 9.389 33.123 1.00 85.56 284 ARG A O 1
ATOM 2388 N N . ASP A 1 285 ? -15.183 10.619 31.997 1.00 80.00 285 ASP A N 1
ATOM 2389 C CA . ASP A 1 285 ? -14.376 10.940 33.176 1.00 80.00 285 ASP A CA 1
ATOM 2390 C C . ASP A 1 285 ? -15.150 11.798 34.183 1.00 80.00 285 ASP A C 1
ATOM 2392 O O . ASP A 1 285 ? -15.043 11.572 35.391 1.00 80.00 285 ASP A O 1
ATOM 2396 N N . ALA A 1 286 ? -15.989 12.722 33.705 1.00 88.38 286 ALA A N 1
ATOM 2397 C CA . ALA A 1 286 ? -16.886 13.496 34.556 1.00 88.38 286 ALA A CA 1
ATOM 2398 C C . ALA A 1 286 ? -17.926 12.604 35.260 1.00 88.38 286 ALA A C 1
ATOM 2400 O O . ALA A 1 286 ? -18.130 12.739 36.468 1.00 88.38 286 ALA A O 1
ATOM 2401 N N . LEU A 1 287 ? -18.533 11.653 34.541 1.00 87.06 287 LEU A N 1
ATOM 2402 C CA . LEU A 1 287 ? -19.492 10.698 35.114 1.00 87.06 287 LEU A CA 1
ATOM 2403 C C . LEU A 1 287 ? -18.842 9.777 36.152 1.00 87.06 287 LEU A C 1
ATOM 2405 O O . LEU A 1 287 ? -19.402 9.554 37.225 1.00 87.06 287 LEU A O 1
ATOM 2409 N N . VAL A 1 288 ? -17.634 9.282 35.875 1.00 84.06 288 VAL A N 1
ATOM 2410 C CA . VAL A 1 288 ? -16.873 8.470 36.835 1.00 84.06 288 VAL A CA 1
ATOM 2411 C C . VAL A 1 288 ? -16.575 9.274 38.100 1.00 84.06 288 VAL A C 1
ATOM 2413 O O . VAL A 1 288 ? -16.778 8.768 39.202 1.00 84.06 288 VAL A O 1
ATOM 2416 N N . GLN A 1 289 ? -16.146 10.533 37.972 1.00 85.44 289 GLN A N 1
ATOM 2417 C CA . GLN A 1 289 ? -15.923 11.401 39.133 1.00 85.44 289 GLN A CA 1
ATOM 2418 C C . GLN A 1 289 ? -17.207 11.632 39.936 1.00 85.44 289 GLN A C 1
ATOM 2420 O O . GLN A 1 289 ? -17.170 11.577 41.166 1.00 85.44 289 GLN A O 1
ATOM 2425 N N . GLN A 1 290 ? -18.339 11.841 39.261 1.00 89.31 290 GLN A N 1
ATOM 2426 C CA . GLN A 1 290 ? -19.636 11.994 39.914 1.00 89.31 290 GLN A CA 1
ATOM 2427 C C . GLN A 1 290 ? -20.015 10.741 40.717 1.00 89.31 290 GLN A C 1
ATOM 2429 O O . GLN A 1 290 ? -20.329 10.855 41.900 1.00 89.31 290 GLN A O 1
ATOM 2434 N N . HIS A 1 291 ? -19.916 9.549 40.121 1.00 78.25 291 HIS A N 1
ATOM 2435 C CA . HIS A 1 291 ? -20.212 8.290 40.814 1.00 78.25 291 HIS A CA 1
ATOM 2436 C C . HIS A 1 291 ? -19.279 8.040 42.004 1.00 78.25 291 HIS A C 1
ATOM 2438 O O . HIS A 1 291 ? -19.715 7.543 43.041 1.00 78.25 291 HIS A O 1
ATOM 2444 N N . VAL A 1 292 ? -17.996 8.396 41.890 1.00 86.00 292 VAL A N 1
ATOM 2445 C CA . VAL A 1 292 ? -17.047 8.281 43.007 1.00 86.00 292 VAL A CA 1
ATOM 2446 C C . VAL A 1 292 ? -17.465 9.172 44.179 1.00 86.00 292 VAL A C 1
ATOM 2448 O O . VAL A 1 292 ? -17.418 8.722 45.323 1.00 86.00 292 VAL A O 1
ATOM 2451 N N . LEU A 1 293 ? -17.898 10.409 43.921 1.00 87.94 293 LEU A N 1
ATOM 2452 C CA . LEU A 1 293 ? -18.384 11.307 44.975 1.00 87.94 293 LEU A CA 1
ATOM 2453 C C . LEU A 1 293 ? -19.641 10.757 45.659 1.00 87.94 293 LEU A C 1
ATOM 2455 O O . LEU A 1 293 ? -19.722 10.761 46.885 1.00 87.94 293 LEU A O 1
ATOM 2459 N N . GLU A 1 294 ? -20.579 10.229 44.878 1.00 86.00 294 GLU A N 1
ATOM 2460 C CA . GLU A 1 294 ? -21.825 9.648 45.382 1.00 86.00 294 GLU A CA 1
ATOM 2461 C C . GLU A 1 294 ? -21.565 8.390 46.234 1.00 86.00 294 GLU A C 1
ATOM 2463 O O . GLU A 1 294 ? -22.171 8.195 47.288 1.00 86.00 294 GLU A O 1
ATOM 2468 N N . LEU A 1 295 ? -20.588 7.562 45.846 1.00 82.06 295 LEU A N 1
ATOM 2469 C CA . LEU A 1 295 ? -20.128 6.426 46.652 1.00 82.06 295 LEU A CA 1
ATOM 2470 C C . LEU A 1 295 ? -19.514 6.863 47.986 1.00 82.06 295 LEU A C 1
ATOM 2472 O O . LEU A 1 295 ? -19.764 6.220 49.005 1.00 82.06 295 LEU A O 1
ATOM 2476 N N . ILE A 1 296 ? -18.731 7.946 48.000 1.00 86.38 296 ILE A N 1
ATOM 2477 C CA . ILE A 1 296 ? -18.154 8.496 49.237 1.00 86.38 296 ILE A CA 1
ATOM 2478 C C . ILE A 1 296 ? -19.265 8.976 50.180 1.00 86.38 296 ILE A C 1
ATOM 2480 O O . ILE A 1 296 ? -19.211 8.700 51.381 1.00 86.38 296 ILE A O 1
ATOM 2484 N N . GLU A 1 297 ? -20.278 9.663 49.653 1.00 87.00 297 GLU A N 1
ATOM 2485 C CA . GLU A 1 297 ? -21.414 10.144 50.443 1.00 87.00 297 GLU A CA 1
ATOM 2486 C C . GLU A 1 297 ? -22.224 8.981 51.035 1.00 87.00 297 GLU A C 1
ATOM 2488 O O . GLU A 1 297 ? -22.462 8.939 52.246 1.00 87.00 297 GLU A O 1
ATOM 2493 N N . ASN A 1 298 ? -22.539 7.977 50.214 1.00 80.56 298 ASN A N 1
ATOM 2494 C CA . ASN A 1 298 ? -23.233 6.767 50.654 1.00 80.56 298 ASN A CA 1
ATOM 2495 C C . ASN A 1 298 ? -22.442 5.996 51.721 1.00 80.56 298 ASN A C 1
ATOM 2497 O O . ASN A 1 298 ? -23.012 5.534 52.711 1.00 80.56 298 ASN A O 1
ATOM 2501 N N . GLN A 1 299 ? -21.121 5.884 51.562 1.00 76.12 299 GLN A N 1
ATOM 2502 C CA . GLN A 1 299 ? -20.254 5.235 52.545 1.00 76.12 299 GLN A CA 1
ATOM 2503 C C . GLN A 1 299 ? -20.298 5.958 53.900 1.00 76.12 299 GLN A C 1
ATOM 2505 O O . GLN A 1 299 ? -20.433 5.316 54.943 1.00 76.12 299 GLN A O 1
ATOM 2510 N N . HIS A 1 300 ? -20.252 7.293 53.894 1.00 84.00 300 HIS A N 1
ATOM 2511 C CA . HIS A 1 300 ? -20.367 8.092 55.114 1.00 84.00 300 HIS A CA 1
ATOM 2512 C C . HIS A 1 300 ? -21.742 7.915 55.784 1.00 84.00 300 HIS A C 1
ATOM 2514 O O . HIS A 1 300 ? -21.858 7.906 57.014 1.00 84.00 300 HIS A O 1
ATOM 2520 N N . GLU A 1 301 ? -22.814 7.784 55.003 1.00 84.88 301 GLU A N 1
ATOM 2521 C CA . GLU A 1 301 ? -24.152 7.548 55.545 1.00 84.88 301 GLU A CA 1
ATOM 2522 C C . GLU A 1 301 ? -24.264 6.169 56.216 1.00 84.88 301 GLU A C 1
ATOM 2524 O O . GLU A 1 301 ? -24.791 6.063 57.329 1.00 84.88 301 GLU A O 1
ATOM 2529 N N . ILE A 1 302 ? -23.679 5.135 55.602 1.00 77.50 302 ILE A N 1
ATOM 2530 C CA . ILE A 1 302 ? -23.588 3.786 56.176 1.00 77.50 302 ILE A CA 1
ATOM 2531 C C . ILE A 1 302 ? -22.839 3.809 57.513 1.00 77.50 302 ILE A C 1
ATOM 2533 O O . ILE A 1 302 ? -23.325 3.241 58.493 1.00 77.50 302 ILE A O 1
ATOM 2537 N N . GLU A 1 303 ? -21.696 4.492 57.596 1.00 83.00 303 GLU A N 1
ATOM 2538 C CA . GLU A 1 303 ? -20.926 4.613 58.843 1.00 83.00 303 GLU A CA 1
ATOM 2539 C C . GLU A 1 303 ? -21.745 5.279 59.958 1.00 83.00 303 GLU A C 1
ATOM 2541 O O . GLU A 1 303 ? -21.770 4.812 61.101 1.00 83.00 303 GLU A O 1
ATOM 2546 N N . LYS A 1 304 ? -22.509 6.321 59.617 1.00 84.69 304 LYS A N 1
ATOM 2547 C CA . LYS A 1 304 ? -23.388 7.025 60.559 1.00 84.69 304 LYS A CA 1
ATOM 2548 C C . LYS A 1 304 ? -24.531 6.139 61.065 1.00 84.69 304 LYS A C 1
ATOM 2550 O O . LYS A 1 304 ? -24.916 6.227 62.235 1.00 84.69 304 LYS A O 1
ATOM 2555 N N . LEU A 1 305 ? -25.088 5.287 60.203 1.00 77.94 305 LEU A N 1
ATOM 2556 C CA . LEU A 1 305 ? -26.107 4.304 60.582 1.00 77.94 305 LEU A CA 1
ATOM 2557 C C . LEU A 1 305 ? -25.523 3.203 61.475 1.00 77.94 305 LEU A C 1
ATOM 2559 O O . LEU A 1 305 ? -26.133 2.851 62.486 1.00 77.94 305 LEU A O 1
ATOM 2563 N N . GLN A 1 306 ? -24.322 2.714 61.165 1.00 74.12 306 GLN A N 1
ATOM 2564 C CA . GLN A 1 306 ? -23.613 1.739 61.998 1.00 74.12 306 GLN A CA 1
ATOM 2565 C C . GLN A 1 306 ? -23.320 2.292 63.400 1.00 74.12 306 GLN A C 1
ATOM 2567 O O . GLN A 1 306 ? -23.506 1.585 64.393 1.00 74.12 306 GLN A O 1
ATOM 2572 N N . GLU A 1 307 ? -22.934 3.565 63.508 1.00 79.56 307 GLU A N 1
ATOM 2573 C CA . GLU A 1 307 ? -22.709 4.218 64.799 1.00 79.56 307 GLU A CA 1
ATOM 2574 C C . GLU A 1 307 ? -24.002 4.323 65.627 1.00 79.56 307 GLU A C 1
ATOM 2576 O O . GLU A 1 307 ? -24.006 4.001 66.820 1.00 79.56 307 GLU A O 1
ATOM 2581 N N . LYS A 1 308 ? -25.128 4.692 64.999 1.00 74.12 308 LYS A N 1
ATOM 2582 C CA . LYS A 1 308 ? -26.448 4.690 65.658 1.00 74.12 308 LYS A CA 1
ATOM 2583 C C . LYS A 1 308 ? -26.847 3.295 66.141 1.00 74.12 308 LYS A C 1
ATOM 2585 O O . LYS A 1 308 ? -27.335 3.156 67.264 1.00 74.12 308 LYS A O 1
ATOM 2590 N N . LEU A 1 309 ? -26.612 2.263 65.329 1.00 70.94 309 LEU A N 1
ATOM 2591 C CA . LEU A 1 309 ? -26.906 0.875 65.688 1.00 70.94 309 LEU A CA 1
ATOM 2592 C C . LEU A 1 309 ? -26.080 0.430 66.907 1.00 70.94 309 LEU A C 1
ATOM 2594 O O . LEU A 1 309 ? -26.612 -0.163 67.848 1.00 70.94 309 LEU A O 1
ATOM 2598 N N . ALA A 1 310 ? -24.792 0.780 66.933 1.00 72.94 310 ALA A N 1
ATOM 2599 C CA . ALA A 1 310 ? -23.896 0.486 68.047 1.00 72.94 310 ALA A CA 1
ATOM 2600 C C . ALA A 1 310 ? -24.301 1.210 69.345 1.00 72.94 310 ALA A C 1
ATOM 2602 O O . ALA A 1 310 ? -24.146 0.654 70.434 1.00 72.94 310 ALA A O 1
ATOM 2603 N N . GLN A 1 311 ? -24.847 2.429 69.256 1.00 69.81 311 GLN A N 1
ATOM 2604 C CA . GLN A 1 311 ? -25.414 3.134 70.413 1.00 69.81 311 GLN A CA 1
ATOM 2605 C C . GLN A 1 311 ? -26.671 2.438 70.949 1.00 69.81 311 GLN A C 1
ATOM 2607 O O . GLN A 1 311 ? -26.821 2.301 72.165 1.00 69.81 311 GLN A O 1
ATOM 2612 N N . PHE A 1 312 ? -27.537 1.941 70.064 1.00 64.88 312 PHE A N 1
ATOM 2613 C CA . PHE A 1 312 ? -28.747 1.211 70.447 1.00 64.88 312 PHE A CA 1
ATOM 2614 C C . PHE A 1 312 ? -28.424 -0.099 71.180 1.00 64.88 312 PHE A C 1
ATOM 2616 O O . PHE A 1 312 ? -29.017 -0.399 72.214 1.00 64.88 312 PHE A O 1
ATOM 2623 N N . GLN A 1 313 ? -27.417 -0.839 70.708 1.00 61.19 313 GLN A N 1
ATOM 2624 C CA . GLN A 1 313 ? -26.965 -2.094 71.325 1.00 61.19 313 GLN A CA 1
ATOM 2625 C C . GLN A 1 313 ? -26.263 -1.912 72.684 1.00 61.19 313 GLN A C 1
ATOM 2627 O O . GLN A 1 313 ? -26.082 -2.884 73.415 1.00 61.19 313 GLN A O 1
ATOM 2632 N N . ARG A 1 314 ? -25.868 -0.684 73.051 1.00 56.38 314 ARG A N 1
ATOM 2633 C CA . ARG A 1 314 ? -25.258 -0.370 74.357 1.00 56.38 314 ARG A CA 1
ATOM 2634 C C . ARG A 1 314 ? -26.267 0.055 75.432 1.00 56.38 314 ARG A C 1
ATOM 2636 O O . ARG A 1 314 ? -25.851 0.253 76.574 1.00 56.38 314 ARG A O 1
ATOM 2643 N N . SER A 1 315 ? -27.560 0.183 75.117 1.00 40.94 315 SER A N 1
ATOM 2644 C CA . SER A 1 315 ? -28.591 0.445 76.135 1.00 40.94 315 SER A CA 1
ATOM 2645 C C . SER A 1 315 ? -28.983 -0.837 76.893 1.00 40.94 315 SER A C 1
ATOM 2647 O O . SER A 1 315 ? -29.162 -1.876 76.259 1.00 40.94 315 SER A O 1
ATOM 2649 N N . PRO A 1 316 ? -29.138 -0.811 78.233 1.00 43.09 316 PRO A N 1
ATOM 2650 C CA . PRO A 1 316 ? -29.493 -1.999 79.009 1.00 43.09 316 PRO A CA 1
ATOM 2651 C C . PRO A 1 316 ? -30.958 -2.409 78.786 1.00 43.09 316 PRO A C 1
ATOM 2653 O O . PRO A 1 316 ? -31.857 -1.573 78.857 1.00 43.09 316 PRO A O 1
ATOM 2656 N N . ILE A 1 317 ? -31.201 -3.706 78.581 1.00 43.75 317 ILE A N 1
ATOM 2657 C CA . ILE A 1 317 ? -32.542 -4.302 78.455 1.00 43.75 317 ILE A CA 1
ATOM 2658 C C . ILE A 1 317 ? -33.195 -4.398 79.853 1.00 43.75 317 ILE A C 1
ATOM 2660 O O . ILE A 1 317 ? -32.583 -5.002 80.740 1.00 43.7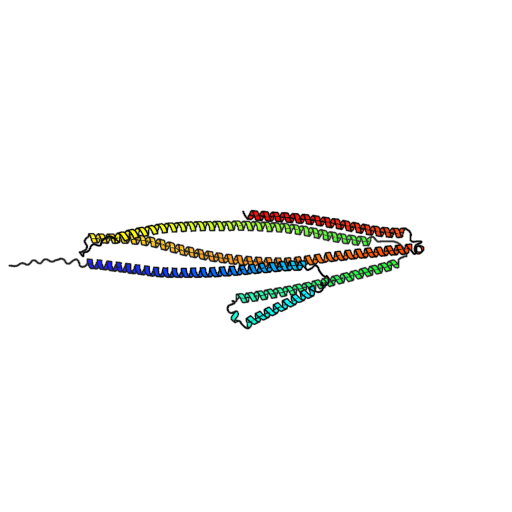5 317 ILE A O 1
ATOM 2664 N N . PRO A 1 318 ? -34.417 -3.874 80.086 1.00 42.28 318 PRO A N 1
ATOM 2665 C CA . PRO A 1 318 ? -35.151 -4.108 81.326 1.00 42.28 318 PRO A CA 1
ATOM 2666 C C . PRO A 1 318 ? -35.862 -5.468 81.298 1.00 42.28 318 PRO A C 1
ATOM 2668 O O . PRO A 1 318 ? -36.537 -5.825 80.335 1.00 42.28 318 PRO A O 1
ATOM 2671 N N . SER A 1 319 ? -35.727 -6.228 82.384 1.00 44.78 319 SER A N 1
ATOM 2672 C CA . SER A 1 319 ? -36.459 -7.470 82.629 1.00 44.78 319 SER A CA 1
ATOM 2673 C C . SER A 1 319 ? -37.782 -7.194 83.349 1.00 44.78 319 SER A C 1
ATOM 2675 O O . SER A 1 319 ? -37.743 -6.681 84.465 1.00 44.78 319 SER A O 1
ATOM 2677 N N . HIS A 1 320 ? -38.920 -7.581 82.770 1.00 38.88 320 HIS A N 1
ATOM 2678 C CA . HIS A 1 320 ? -39.934 -8.462 83.378 1.00 38.88 320 HIS A CA 1
ATOM 2679 C C . HIS A 1 320 ? -41.218 -8.502 82.539 1.00 38.88 320 HIS A C 1
ATOM 2681 O O . HIS A 1 320 ? -41.588 -7.538 81.882 1.00 38.88 320 HIS A O 1
ATOM 2687 N N . ALA A 1 321 ? -41.855 -9.672 82.562 1.00 54.12 321 ALA A N 1
ATOM 2688 C CA . ALA A 1 321 ? -43.142 -9.958 81.958 1.00 54.12 321 ALA A CA 1
ATOM 2689 C C . ALA A 1 321 ? -44.263 -9.195 82.674 1.00 54.12 321 ALA A C 1
ATOM 2691 O O . ALA A 1 321 ? -44.463 -9.431 83.859 1.00 54.12 321 ALA A O 1
ATOM 2692 N N . ASP A 1 322 ? -44.994 -8.357 81.944 1.00 39.47 322 ASP A N 1
ATOM 2693 C CA . ASP A 1 322 ? -46.342 -7.891 82.268 1.00 39.47 322 ASP A CA 1
ATOM 2694 C C . ASP A 1 322 ? -47.042 -7.472 80.961 1.00 39.47 322 ASP A C 1
ATOM 2696 O O . ASP A 1 322 ? -46.399 -7.185 79.952 1.00 39.47 322 ASP A O 1
ATOM 2700 N N . ILE A 1 323 ? -48.372 -7.535 80.968 1.00 50.09 323 ILE A N 1
ATOM 2701 C CA . ILE A 1 323 ? -49.282 -7.203 79.858 1.00 50.09 323 ILE A CA 1
ATOM 2702 C C . ILE A 1 323 ? -48.893 -5.836 79.257 1.00 50.09 323 ILE A C 1
ATOM 2704 O O . ILE A 1 323 ? -48.728 -4.896 80.039 1.00 50.09 323 ILE A O 1
ATOM 2708 N N . PRO A 1 324 ? -48.760 -5.693 77.917 1.00 44.62 324 PRO A N 1
ATOM 2709 C CA . PRO A 1 324 ? -48.190 -4.492 77.322 1.00 44.62 324 PRO A CA 1
ATOM 2710 C C . PRO A 1 324 ? -49.058 -3.287 77.665 1.00 44.62 324 PRO A C 1
ATOM 2712 O O . PRO A 1 324 ? -50.251 -3.224 77.352 1.00 44.62 324 PRO A O 1
ATOM 2715 N N . SER A 1 325 ? -48.443 -2.336 78.354 1.00 55.31 325 SER A N 1
ATOM 2716 C CA . SER A 1 325 ? -49.043 -1.045 78.635 1.00 55.31 325 SER A CA 1
ATOM 2717 C C . SER A 1 325 ? -49.215 -0.274 77.319 1.00 55.31 325 SER A C 1
ATOM 2719 O O . SER A 1 325 ? -48.584 -0.575 76.306 1.00 55.31 325 SER A O 1
ATOM 2721 N N . ASN A 1 326 ? -50.055 0.761 77.311 1.00 52.94 326 ASN A N 1
ATOM 2722 C CA . ASN A 1 326 ? -50.228 1.642 76.147 1.00 52.94 326 ASN A CA 1
ATOM 2723 C C . ASN A 1 326 ? -48.885 2.251 75.654 1.00 52.94 326 ASN A C 1
ATOM 2725 O O . ASN A 1 326 ? -48.768 2.635 74.494 1.00 52.94 326 ASN A O 1
ATOM 2729 N N . GLU A 1 327 ? -47.855 2.295 76.509 1.00 53.56 327 GLU A N 1
ATOM 2730 C CA . GLU A 1 327 ? -46.485 2.691 76.153 1.00 53.56 327 GLU A CA 1
ATOM 2731 C C . GLU A 1 327 ? -45.737 1.636 75.323 1.00 53.56 327 GLU A C 1
ATOM 2733 O O . GLU A 1 327 ? -44.980 2.003 74.425 1.00 53.56 327 GLU A O 1
ATOM 2738 N N . ASP A 1 328 ? -45.972 0.342 75.542 1.00 53.97 328 ASP A N 1
ATOM 2739 C CA . ASP A 1 328 ? -45.352 -0.733 74.753 1.00 53.97 328 ASP A CA 1
ATOM 2740 C C . ASP A 1 328 ? -45.943 -0.788 73.339 1.00 53.97 328 ASP A C 1
ATOM 2742 O O . ASP A 1 328 ? -45.221 -0.975 72.359 1.00 53.97 328 ASP A O 1
ATOM 2746 N N . VAL A 1 329 ? -47.249 -0.524 73.215 1.00 55.31 329 VAL A N 1
ATOM 2747 C CA . VAL A 1 329 ? -47.932 -0.384 71.919 1.00 55.31 329 VAL A CA 1
ATOM 2748 C C . VAL A 1 329 ? -47.427 0.851 71.169 1.00 55.31 329 VAL A C 1
ATOM 2750 O O . VAL A 1 329 ? -47.122 0.754 69.983 1.00 55.31 329 VAL A O 1
ATOM 2753 N N . GLN A 1 330 ? -47.251 1.991 71.847 1.00 61.84 330 GLN A N 1
ATOM 2754 C CA . GLN A 1 330 ? -46.644 3.181 71.237 1.00 61.84 330 GLN A CA 1
ATOM 2755 C C . GLN A 1 330 ? -45.182 2.956 70.835 1.00 61.84 330 GLN A C 1
ATOM 2757 O O . GLN A 1 330 ? -44.749 3.451 69.797 1.00 61.84 330 GLN A O 1
ATOM 2762 N N . SER A 1 331 ? -44.426 2.190 71.620 1.00 69.06 331 SER A N 1
ATOM 2763 C CA . SER A 1 331 ? -43.037 1.839 71.311 1.00 69.06 331 SER A CA 1
ATOM 2764 C C . SER A 1 331 ? -42.953 0.936 70.081 1.00 69.06 331 SER A C 1
ATOM 2766 O O . SER A 1 331 ? -42.157 1.200 69.181 1.00 69.06 331 SER A O 1
ATOM 2768 N N . LEU A 1 332 ? -43.825 -0.072 69.987 1.00 62.59 332 LEU A N 1
ATOM 2769 C CA . LEU A 1 332 ? -43.956 -0.924 68.804 1.00 62.59 332 LEU A CA 1
ATOM 2770 C C . LEU A 1 332 ? -44.405 -0.129 67.576 1.00 62.59 332 LEU A C 1
ATOM 2772 O O . LEU A 1 332 ? -43.847 -0.314 66.500 1.00 62.59 332 LEU A O 1
ATOM 2776 N N . GLN A 1 333 ? -45.349 0.798 67.730 1.00 65.62 333 GLN A N 1
ATOM 2777 C CA . GLN A 1 333 ? -45.814 1.651 66.638 1.00 65.62 333 GLN A CA 1
ATOM 2778 C C . GLN A 1 333 ? -44.695 2.560 66.117 1.00 65.62 333 GLN A C 1
ATOM 2780 O O . GLN A 1 333 ? -44.522 2.692 64.909 1.00 65.62 333 GLN A O 1
ATOM 2785 N N . LYS A 1 334 ? -43.858 3.088 67.015 1.00 74.12 334 LYS A N 1
ATOM 2786 C CA . LYS A 1 334 ? -42.676 3.879 66.655 1.00 74.12 334 LYS A CA 1
ATOM 2787 C C . LYS A 1 334 ? -41.607 3.050 65.935 1.00 74.12 334 LYS A C 1
ATOM 2789 O O . LYS A 1 334 ? -40.970 3.555 65.018 1.00 74.12 334 LYS A O 1
ATOM 2794 N N . ILE A 1 335 ? -41.427 1.786 66.326 1.00 74.56 335 ILE A N 1
ATOM 2795 C CA . ILE A 1 335 ? -40.522 0.847 65.644 1.00 74.56 335 ILE A CA 1
ATOM 2796 C C . ILE A 1 335 ? -41.050 0.511 64.246 1.00 74.56 335 ILE A C 1
ATOM 2798 O O . ILE A 1 335 ? -40.274 0.517 63.297 1.00 74.56 335 ILE A O 1
ATOM 2802 N N . ILE A 1 336 ? -42.354 0.265 64.100 1.00 69.81 336 ILE A N 1
ATOM 2803 C CA . ILE A 1 336 ? -42.989 -0.010 62.801 1.00 69.81 336 ILE A CA 1
ATOM 2804 C C . ILE A 1 336 ? -42.851 1.195 61.866 1.00 69.81 336 ILE A C 1
ATOM 2806 O O . ILE A 1 336 ? -42.509 1.032 60.699 1.00 69.81 336 ILE A O 1
ATOM 2810 N N . GLU A 1 337 ? -43.072 2.404 62.376 1.00 73.50 337 GLU A N 1
ATOM 2811 C CA . GLU A 1 337 ? -42.943 3.637 61.596 1.00 73.50 337 GLU A CA 1
ATOM 2812 C C . GLU A 1 337 ? -41.483 3.889 61.189 1.00 73.50 337 GLU A C 1
ATOM 2814 O O . GLU A 1 337 ? -41.206 4.228 60.042 1.00 73.50 337 GLU A O 1
ATOM 2819 N N . GLN A 1 338 ? -40.527 3.595 62.075 1.00 80.50 338 GLN A N 1
ATOM 2820 C CA . GLN A 1 338 ? -39.102 3.658 61.751 1.00 80.50 338 GLN A CA 1
ATOM 2821 C C . GLN A 1 338 ? -38.683 2.606 60.707 1.00 80.50 338 GLN A C 1
ATOM 2823 O O . GLN A 1 338 ? -37.940 2.926 59.783 1.00 80.50 338 GLN A O 1
ATOM 2828 N N . GLN A 1 339 ? -39.188 1.373 60.805 1.00 71.50 339 GLN A N 1
ATOM 2829 C CA . GLN A 1 339 ? -38.923 0.317 59.821 1.00 71.50 339 GLN A CA 1
ATOM 2830 C C . GLN A 1 339 ? -39.578 0.599 58.463 1.00 71.50 339 GLN A C 1
ATOM 2832 O O . GLN A 1 339 ? -39.010 0.255 57.430 1.00 71.50 339 GLN A O 1
ATOM 2837 N N . SER A 1 340 ? -40.750 1.239 58.451 1.00 71.12 340 SER A N 1
ATOM 2838 C CA . SER A 1 340 ? -41.406 1.718 57.230 1.00 71.12 340 SER A CA 1
ATOM 2839 C C . SER A 1 340 ? -40.535 2.742 56.500 1.00 71.12 340 SER A C 1
ATOM 2841 O O . SER A 1 340 ? -40.353 2.648 55.286 1.00 71.12 340 SER A O 1
ATOM 2843 N N . GLU A 1 341 ? -39.953 3.690 57.237 1.00 80.56 341 GLU A N 1
ATOM 2844 C CA . GLU A 1 341 ? -39.081 4.712 56.656 1.00 80.56 341 GLU A CA 1
ATOM 2845 C C . GLU A 1 341 ? -37.758 4.113 56.143 1.00 80.56 341 GLU A C 1
ATOM 2847 O O . GLU A 1 341 ? -37.322 4.446 55.042 1.00 80.56 341 GLU A O 1
ATOM 2852 N N . GLU A 1 342 ? -37.162 3.163 56.875 1.00 79.38 342 GLU A N 1
ATOM 2853 C CA . GLU A 1 342 ? -35.969 2.425 56.425 1.00 79.38 342 GLU A CA 1
ATOM 2854 C C . GLU A 1 342 ? -36.246 1.572 55.174 1.00 79.38 342 GLU A C 1
ATOM 2856 O O . GLU A 1 342 ? -35.422 1.527 54.260 1.00 79.38 342 GLU A O 1
ATOM 2861 N N . LEU A 1 343 ? -37.417 0.932 55.079 1.00 71.94 343 LEU A N 1
ATOM 2862 C CA . LEU A 1 343 ? -37.825 0.187 53.882 1.00 71.94 343 LEU A CA 1
ATOM 2863 C C . LEU A 1 343 ? -38.023 1.099 52.672 1.00 71.94 343 LEU A C 1
ATOM 2865 O O . LEU A 1 343 ? -37.699 0.707 51.549 1.00 71.94 343 LEU A O 1
ATOM 2869 N N . LYS A 1 344 ? -38.547 2.307 52.884 1.00 80.94 344 LYS A N 1
ATOM 2870 C CA . LYS A 1 344 ? -38.725 3.301 51.825 1.00 80.94 344 LYS A CA 1
ATOM 2871 C C . LYS A 1 344 ? -37.376 3.778 51.281 1.00 80.94 344 LYS A C 1
ATOM 2873 O O . LYS A 1 344 ? -37.192 3.753 50.067 1.00 80.94 344 LYS A O 1
ATOM 2878 N N . ASP A 1 345 ? -36.432 4.103 52.165 1.00 83.38 345 ASP A N 1
ATOM 2879 C CA . ASP A 1 345 ? -35.061 4.488 51.795 1.00 83.38 345 ASP A CA 1
ATOM 2880 C C . ASP A 1 345 ? -34.334 3.352 51.053 1.00 83.38 345 ASP A C 1
ATOM 2882 O O . ASP A 1 345 ? -33.721 3.554 50.004 1.00 83.38 345 ASP A O 1
ATOM 2886 N N . LEU A 1 346 ? -34.482 2.112 51.531 1.00 81.38 346 LEU A N 1
ATOM 2887 C CA . LEU A 1 346 ? -33.898 0.939 50.881 1.00 81.38 346 LEU A CA 1
ATOM 2888 C C . LEU A 1 346 ? -34.509 0.674 49.495 1.00 81.38 346 LEU A C 1
ATOM 2890 O O . LEU A 1 346 ? -33.801 0.273 48.571 1.00 81.38 346 LEU A O 1
ATOM 2894 N N . THR A 1 347 ? -35.813 0.912 49.336 1.00 78.81 347 THR A N 1
ATOM 2895 C CA . THR A 1 347 ? -36.511 0.774 48.048 1.00 78.81 347 THR A CA 1
ATOM 2896 C C . THR A 1 347 ? -36.022 1.816 47.044 1.00 78.81 347 THR A C 1
ATOM 2898 O O . THR A 1 347 ? -35.815 1.489 45.876 1.00 78.81 347 THR A O 1
ATOM 2901 N N . GLU A 1 348 ? -35.790 3.050 47.489 1.00 84.19 348 GLU A N 1
ATOM 2902 C CA . GLU A 1 348 ? -35.259 4.127 46.650 1.00 84.19 348 GLU A CA 1
ATOM 2903 C C . GLU A 1 348 ? -33.814 3.832 46.218 1.00 84.19 348 GLU A C 1
ATOM 2905 O O . GLU A 1 348 ? -33.506 3.868 45.025 1.00 84.19 348 GLU A O 1
ATOM 2910 N N . LYS A 1 349 ? -32.964 3.379 47.151 1.00 83.69 349 LYS A N 1
ATOM 2911 C CA . LYS A 1 349 ? -31.597 2.906 46.860 1.00 83.69 349 LYS A CA 1
ATOM 2912 C C . LYS A 1 349 ? -31.584 1.731 45.877 1.00 83.69 349 LYS A C 1
ATOM 2914 O O . LYS A 1 349 ? -30.763 1.699 44.960 1.00 83.69 349 LYS A O 1
ATOM 2919 N N . TYR A 1 350 ? -32.518 0.788 46.008 1.00 79.62 350 TYR A N 1
ATOM 2920 C CA . TYR A 1 350 ? -32.653 -0.328 45.068 1.00 79.62 350 TYR A CA 1
ATOM 2921 C C . TYR A 1 350 ? -33.032 0.141 43.657 1.00 79.62 350 TYR A C 1
ATOM 2923 O O . TYR A 1 350 ? -32.493 -0.370 42.674 1.00 79.62 350 TYR A O 1
ATOM 2931 N N . LEU A 1 351 ? -33.919 1.134 43.547 1.00 82.75 351 LEU A N 1
ATOM 2932 C CA . LEU A 1 351 ? -34.329 1.699 42.261 1.00 82.75 351 LEU A CA 1
ATOM 2933 C C . LEU A 1 351 ? -33.142 2.339 41.523 1.00 82.75 351 LEU A C 1
ATOM 2935 O O . LEU A 1 351 ? -32.980 2.136 40.321 1.00 82.75 351 LEU A O 1
ATOM 2939 N N . VAL A 1 352 ? -32.283 3.058 42.253 1.00 86.88 352 VAL A N 1
ATOM 2940 C CA . VAL A 1 352 ? -31.060 3.672 41.708 1.00 86.88 352 VAL A CA 1
ATOM 2941 C C . VAL A 1 352 ? -30.084 2.607 41.203 1.00 86.88 352 VAL A C 1
ATOM 2943 O O . VAL A 1 352 ? -29.613 2.700 40.070 1.00 86.88 352 VAL A O 1
ATOM 2946 N N . ILE A 1 353 ? -29.833 1.556 41.990 1.00 79.88 353 ILE A N 1
ATOM 2947 C CA . ILE A 1 353 ? -28.938 0.453 41.597 1.00 79.88 353 ILE A CA 1
ATOM 2948 C C . ILE A 1 353 ? -29.474 -0.278 40.358 1.00 79.88 353 ILE A C 1
ATOM 2950 O O . ILE A 1 353 ? -28.704 -0.641 39.468 1.00 79.88 353 ILE A O 1
ATOM 2954 N N . SER A 1 354 ? -30.792 -0.478 40.267 1.00 77.25 354 SER A N 1
ATOM 2955 C CA . SER A 1 354 ? -31.410 -1.113 39.100 1.00 77.25 354 SER A CA 1
ATOM 2956 C C . SER A 1 354 ? -31.222 -0.277 37.828 1.00 77.25 354 SER A C 1
ATOM 2958 O O . SER A 1 354 ? -30.854 -0.829 36.794 1.00 77.25 354 SER A O 1
ATOM 2960 N N . SER A 1 355 ? -31.390 1.046 37.911 1.00 81.00 355 SER A N 1
ATOM 2961 C CA . SER A 1 355 ? -31.109 1.963 36.796 1.00 81.00 355 SER A CA 1
ATOM 2962 C C . SER A 1 355 ? -29.624 1.986 36.413 1.00 81.00 355 SER A C 1
ATOM 2964 O O . SER A 1 355 ? -29.293 2.036 35.230 1.00 81.00 355 SER A O 1
ATOM 2966 N N . GLN A 1 356 ? -28.709 1.904 37.386 1.00 79.69 356 GLN A N 1
ATOM 2967 C CA . GLN A 1 356 ? -27.268 1.801 37.115 1.00 79.69 356 GLN A CA 1
ATOM 2968 C C . GLN A 1 356 ? -26.902 0.497 36.389 1.00 79.69 356 GLN A C 1
ATOM 2970 O O . GLN A 1 356 ? -26.054 0.513 35.498 1.00 79.69 356 GLN A O 1
ATOM 2975 N N . LEU A 1 357 ? -27.553 -0.622 36.721 1.00 79.19 357 LEU A N 1
ATOM 2976 C CA . LEU A 1 357 ? -27.358 -1.897 36.022 1.00 79.19 357 LEU A CA 1
ATOM 2977 C C . LEU A 1 357 ? -27.820 -1.836 34.558 1.00 79.19 357 LEU A C 1
ATOM 2979 O O . LEU A 1 357 ? -27.118 -2.346 33.688 1.00 79.19 357 LEU A O 1
ATOM 2983 N N . GLU A 1 358 ? -28.947 -1.180 34.265 1.00 85.69 358 GLU A N 1
ATOM 2984 C CA . GLU A 1 358 ? -29.406 -0.983 32.879 1.00 85.69 358 GLU A CA 1
ATOM 2985 C C . GLU A 1 358 ? -28.434 -0.114 32.067 1.00 85.69 358 GLU A C 1
ATOM 2987 O O . GLU A 1 358 ? -28.110 -0.446 30.925 1.00 85.69 358 GLU A O 1
ATOM 2992 N N . LEU A 1 359 ? -27.911 0.957 32.673 1.00 87.31 359 LEU A N 1
ATOM 2993 C CA . LEU A 1 359 ? -26.853 1.786 32.084 1.00 87.31 359 LEU A CA 1
ATOM 2994 C C . LEU A 1 359 ? -25.586 0.972 31.798 1.00 87.31 359 LEU A C 1
ATOM 2996 O O . LEU A 1 359 ? -24.987 1.118 30.734 1.00 87.31 359 LEU A O 1
ATOM 3000 N N . GLN A 1 360 ? -25.195 0.084 32.713 1.00 81.56 360 GLN A N 1
ATOM 3001 C CA . GLN A 1 360 ? -24.030 -0.778 32.527 1.00 81.56 360 GLN A CA 1
ATOM 3002 C C . GLN A 1 360 ? -24.218 -1.760 31.362 1.00 81.56 360 GLN A C 1
ATOM 3004 O O . GLN A 1 360 ? -23.293 -1.961 30.571 1.00 81.56 360 GLN A O 1
ATOM 3009 N N . ASP A 1 361 ? -25.406 -2.349 31.224 1.00 87.81 361 ASP A N 1
ATOM 3010 C CA . ASP A 1 361 ? -25.733 -3.231 30.100 1.00 87.81 361 ASP A CA 1
ATOM 3011 C C . ASP A 1 361 ? -25.713 -2.476 28.761 1.00 87.81 361 ASP A C 1
ATOM 3013 O O . ASP A 1 361 ? -25.263 -3.020 27.748 1.00 87.81 361 ASP A O 1
ATOM 3017 N N . GLU A 1 362 ? -26.147 -1.214 28.745 1.00 89.62 362 GLU A N 1
ATOM 3018 C CA . GLU A 1 362 ? -26.085 -0.362 27.556 1.00 89.62 362 GLU A CA 1
ATOM 3019 C C . GLU A 1 362 ? -24.646 0.020 27.183 1.00 89.62 362 GLU A C 1
ATOM 3021 O O . GLU A 1 362 ? -24.262 -0.095 26.018 1.00 89.62 362 GLU A O 1
ATOM 3026 N N . ILE A 1 363 ? -23.809 0.368 28.165 1.00 86.31 363 ILE A N 1
ATOM 3027 C CA . ILE A 1 363 ? -22.371 0.607 27.955 1.00 86.31 363 ILE A CA 1
ATOM 3028 C C . ILE A 1 363 ? -21.699 -0.639 27.368 1.00 86.31 363 ILE A C 1
ATOM 3030 O O . ILE A 1 363 ? -20.921 -0.540 26.419 1.00 86.31 363 ILE A O 1
ATOM 3034 N N . ASN A 1 364 ? -22.017 -1.824 27.893 1.00 85.69 364 ASN A N 1
ATOM 3035 C CA . ASN A 1 364 ? -21.465 -3.082 27.392 1.00 85.69 364 ASN A CA 1
ATOM 3036 C C . ASN A 1 364 ? -21.906 -3.368 25.947 1.00 85.69 364 ASN A C 1
ATOM 3038 O O . ASN A 1 364 ? -21.093 -3.823 25.139 1.00 85.69 364 ASN A O 1
ATOM 3042 N N . ARG A 1 365 ? -23.165 -3.064 25.597 1.00 90.31 365 ARG A N 1
ATOM 3043 C CA . ARG A 1 365 ? -23.664 -3.145 24.214 1.00 90.31 365 ARG A CA 1
ATOM 3044 C C . ARG A 1 365 ? -22.894 -2.215 23.281 1.00 90.31 365 ARG A C 1
ATOM 3046 O O . ARG A 1 365 ? -22.391 -2.669 22.258 1.00 90.31 365 ARG A O 1
ATOM 3053 N N . GLN A 1 366 ? -22.741 -0.947 23.656 1.00 87.62 366 GLN A N 1
ATOM 3054 C CA . GLN A 1 366 ? -22.013 0.028 22.841 1.00 87.62 366 GLN A CA 1
ATOM 3055 C C . GLN A 1 366 ? -20.535 -0.333 22.686 1.00 87.62 366 GLN A C 1
ATOM 3057 O O . GLN A 1 366 ? -19.978 -0.199 21.595 1.00 87.62 366 GLN A O 1
ATOM 3062 N N . LYS A 1 367 ? -19.897 -0.836 23.750 1.00 85.50 367 LYS A N 1
ATOM 3063 C CA . LYS A 1 367 ? -18.512 -1.314 23.699 1.00 85.50 367 LYS A CA 1
ATOM 3064 C C . LYS A 1 367 ? -18.362 -2.429 22.664 1.00 85.50 367 LYS A C 1
ATOM 3066 O O . LYS A 1 367 ? -17.480 -2.335 21.816 1.00 85.50 367 LYS A O 1
ATOM 3071 N N . LYS A 1 368 ? -19.263 -3.416 22.682 1.00 89.69 368 LYS A N 1
ATOM 3072 C CA . LYS A 1 368 ? -19.265 -4.524 21.721 1.00 89.69 368 LYS A CA 1
ATOM 3073 C C . LYS A 1 368 ? -19.443 -4.042 20.276 1.00 89.69 368 LYS A C 1
ATOM 3075 O O . LYS A 1 368 ? -18.651 -4.414 19.416 1.00 89.69 368 LYS A O 1
ATOM 3080 N N . ASP A 1 369 ? -20.413 -3.167 20.017 1.00 89.81 369 ASP A N 1
ATOM 3081 C CA . ASP A 1 369 ? -20.632 -2.592 18.679 1.00 89.81 369 ASP A CA 1
ATOM 3082 C C . ASP A 1 369 ? -19.401 -1.820 18.172 1.00 89.81 369 ASP A C 1
ATOM 3084 O O . ASP A 1 369 ? -19.088 -1.816 16.979 1.00 89.81 369 ASP A O 1
ATOM 3088 N N . THR A 1 370 ? -18.697 -1.136 19.075 1.00 84.69 370 THR A N 1
ATOM 3089 C CA . THR A 1 370 ? -17.487 -0.376 18.737 1.00 84.69 370 THR A CA 1
ATOM 3090 C C . THR A 1 370 ? -16.316 -1.308 18.428 1.00 84.69 370 THR A C 1
ATOM 3092 O O . THR A 1 370 ? -15.565 -1.056 17.488 1.00 84.69 370 THR A O 1
ATOM 3095 N N . GLU A 1 371 ? -16.190 -2.407 19.167 1.00 87.25 371 GLU A N 1
ATOM 3096 C CA . GLU A 1 371 ? -15.171 -3.441 18.971 1.00 87.25 371 GLU A CA 1
ATOM 3097 C C . GLU A 1 371 ? -15.356 -4.166 17.626 1.00 87.25 371 GLU A C 1
ATOM 3099 O O . GLU A 1 371 ? -14.399 -4.325 16.870 1.00 87.25 371 GLU A O 1
ATOM 3104 N N . GLU A 1 372 ? -16.598 -4.476 17.240 1.00 89.81 372 GLU A N 1
ATOM 3105 C CA . GLU A 1 372 ? -16.918 -5.039 15.918 1.00 89.81 372 GLU A CA 1
ATOM 3106 C C . GLU A 1 372 ? -16.579 -4.067 14.766 1.00 89.81 372 GLU A C 1
ATOM 3108 O O . GLU A 1 372 ? -16.055 -4.473 13.718 1.00 89.81 372 GLU A O 1
ATOM 3113 N N . LYS A 1 373 ? -16.812 -2.759 14.955 1.00 90.50 373 LYS A N 1
ATOM 3114 C CA . LYS A 1 373 ? -16.394 -1.725 13.989 1.00 90.50 373 LYS A CA 1
ATOM 3115 C C . LYS A 1 373 ? -14.872 -1.613 13.894 1.00 90.50 373 LYS A C 1
ATOM 3117 O O . LYS A 1 373 ? -14.347 -1.526 12.785 1.00 90.50 373 LYS A O 1
ATOM 3122 N N . LEU A 1 374 ? -14.169 -1.649 15.025 1.00 84.38 374 LEU A N 1
ATOM 3123 C CA . LEU A 1 374 ? -12.704 -1.644 15.083 1.00 84.38 374 LEU A CA 1
ATOM 3124 C C . LEU A 1 374 ? -12.115 -2.838 14.334 1.00 84.38 374 LEU A C 1
ATOM 3126 O O . LEU A 1 374 ? -11.264 -2.643 13.469 1.00 84.38 374 LEU A O 1
ATOM 3130 N N . GLN A 1 375 ? -12.646 -4.039 14.569 1.00 86.62 375 GLN A N 1
ATOM 3131 C CA . GLN A 1 375 ? -12.230 -5.245 13.854 1.00 86.62 375 GLN A CA 1
ATOM 3132 C C . GLN A 1 375 ? -12.440 -5.114 12.339 1.00 86.62 375 GLN A C 1
ATOM 3134 O O . GLN A 1 375 ? -11.615 -5.552 11.536 1.00 86.62 375 GLN A O 1
ATOM 3139 N N . THR A 1 376 ? -13.542 -4.482 11.929 1.00 88.62 376 THR A N 1
ATOM 3140 C CA . THR A 1 376 ? -13.829 -4.222 10.513 1.00 88.62 376 THR A CA 1
ATOM 3141 C C . THR A 1 376 ? -12.790 -3.281 9.896 1.00 88.62 376 THR A C 1
ATOM 3143 O O . THR A 1 376 ? -12.300 -3.553 8.798 1.00 88.62 376 THR A O 1
ATOM 3146 N N . TYR A 1 377 ? -12.420 -2.202 10.590 1.00 85.19 377 TYR A N 1
ATOM 3147 C CA . TYR A 1 377 ? -11.385 -1.279 10.118 1.00 85.19 377 TYR A CA 1
ATOM 3148 C C . TYR A 1 377 ? -9.996 -1.913 10.098 1.00 85.19 377 TYR A C 1
ATOM 3150 O O . TYR A 1 377 ? -9.249 -1.703 9.145 1.00 85.19 377 TYR A O 1
ATOM 3158 N N . GLU A 1 378 ? -9.661 -2.731 11.090 1.00 86.88 378 GLU A N 1
ATOM 3159 C CA . GLU A 1 378 ? -8.396 -3.460 11.126 1.00 86.88 378 GLU A CA 1
ATOM 3160 C C . GLU A 1 378 ? -8.261 -4.391 9.913 1.00 86.88 378 GLU A C 1
ATOM 3162 O O . GLU A 1 378 ? -7.252 -4.357 9.208 1.00 86.88 378 GLU A O 1
ATOM 3167 N N . ASN A 1 379 ? -9.326 -5.124 9.576 1.00 88.12 379 ASN A N 1
ATOM 3168 C CA . ASN A 1 379 ? -9.363 -5.964 8.378 1.00 88.12 379 ASN A CA 1
ATOM 3169 C C . ASN A 1 379 ? -9.189 -5.147 7.081 1.00 88.12 379 ASN A C 1
ATOM 3171 O O . ASN A 1 379 ? -8.502 -5.587 6.157 1.00 88.12 379 ASN A O 1
ATOM 3175 N N . GLN A 1 380 ? -9.776 -3.947 7.000 1.00 89.19 380 GLN A N 1
ATOM 3176 C CA . GLN A 1 380 ? -9.598 -3.049 5.850 1.00 89.19 380 GLN A CA 1
ATOM 3177 C C . GLN A 1 380 ? -8.160 -2.525 5.741 1.00 89.19 380 GLN A C 1
ATOM 3179 O O . GLN A 1 380 ? -7.605 -2.486 4.643 1.00 89.19 380 GLN A O 1
ATOM 3184 N N . ILE A 1 381 ? -7.538 -2.159 6.865 1.00 82.56 381 ILE A N 1
ATOM 3185 C CA . ILE A 1 381 ? -6.139 -1.719 6.911 1.00 82.56 381 ILE A CA 1
ATOM 3186 C C . ILE A 1 381 ? -5.215 -2.851 6.459 1.00 82.56 381 ILE A C 1
ATOM 3188 O O . ILE A 1 381 ? -4.357 -2.623 5.610 1.00 82.56 381 ILE A O 1
ATOM 3192 N N . GLN A 1 382 ? -5.425 -4.075 6.948 1.00 85.88 382 GLN A N 1
ATOM 3193 C CA . GLN A 1 382 ? -4.649 -5.244 6.525 1.00 85.88 382 GLN A CA 1
ATOM 3194 C C . GLN A 1 382 ? -4.776 -5.505 5.018 1.00 85.88 382 GLN A C 1
ATOM 3196 O O . GLN A 1 382 ? -3.782 -5.773 4.343 1.00 85.88 382 GLN A O 1
ATOM 3201 N N . HIS A 1 383 ? -5.979 -5.347 4.456 1.00 88.38 383 HIS A N 1
ATOM 3202 C CA . HIS A 1 383 ? -6.178 -5.451 3.012 1.00 88.38 383 HIS A CA 1
ATOM 3203 C C . HIS A 1 383 ? -5.385 -4.388 2.233 1.00 88.38 383 HIS A C 1
ATOM 3205 O O . HIS A 1 383 ? -4.740 -4.711 1.235 1.00 88.38 383 HIS A O 1
ATOM 3211 N N . LEU A 1 384 ? -5.396 -3.134 2.695 1.00 85.38 384 LEU A N 1
ATOM 3212 C CA . LEU A 1 384 ? -4.650 -2.038 2.068 1.00 85.38 384 LEU A CA 1
ATOM 3213 C C . LEU A 1 384 ? -3.132 -2.219 2.178 1.00 85.38 384 LEU A C 1
ATOM 3215 O O . LEU A 1 384 ? -2.424 -1.955 1.207 1.00 85.38 384 LEU A O 1
ATOM 3219 N N . ILE A 1 385 ? -2.630 -2.698 3.321 1.00 82.00 385 ILE A N 1
ATOM 3220 C CA . ILE A 1 385 ? -1.209 -3.037 3.500 1.00 82.00 385 ILE A CA 1
ATOM 3221 C C . ILE A 1 385 ? -0.802 -4.086 2.468 1.00 82.00 385 ILE A C 1
ATOM 3223 O O . ILE A 1 385 ? 0.166 -3.882 1.738 1.00 82.00 385 ILE A O 1
ATOM 3227 N N . HIS A 1 386 ? -1.592 -5.150 2.326 1.00 84.50 386 HIS A N 1
ATOM 3228 C CA . HIS A 1 386 ? -1.303 -6.205 1.362 1.00 84.50 386 HIS A CA 1
ATOM 3229 C C . HIS A 1 386 ? -1.341 -5.706 -0.095 1.00 84.50 386 HIS A C 1
ATOM 3231 O 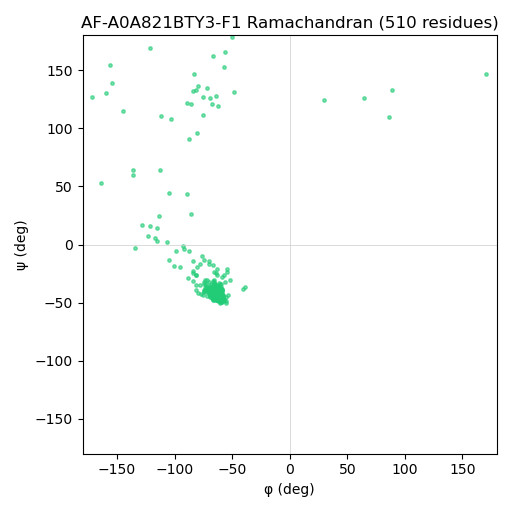O . HIS A 1 386 ? -0.494 -6.070 -0.912 1.00 84.50 386 HIS A O 1
ATOM 3237 N N . GLN A 1 387 ? -2.288 -4.825 -0.439 1.00 87.06 387 GLN A N 1
ATOM 3238 C CA . GLN A 1 387 ? -2.306 -4.172 -1.754 1.00 87.06 387 GLN A CA 1
ATOM 3239 C C . GLN A 1 387 ? -1.046 -3.331 -1.996 1.00 87.06 387 GLN A C 1
ATOM 3241 O O . GLN A 1 387 ? -0.476 -3.377 -3.088 1.00 87.06 387 GLN A O 1
ATOM 3246 N N . HIS A 1 388 ? -0.596 -2.580 -0.990 1.00 81.88 388 HIS A N 1
ATOM 3247 C CA . HIS A 1 388 ? 0.605 -1.759 -1.088 1.00 81.88 388 HIS A CA 1
ATOM 3248 C C . HIS A 1 388 ? 1.870 -2.616 -1.242 1.00 81.88 388 HIS A C 1
ATOM 3250 O O . HIS A 1 388 ? 2.720 -2.302 -2.071 1.00 81.88 388 HIS A O 1
ATOM 3256 N N . GLU A 1 389 ? 1.986 -3.724 -0.507 1.00 84.69 389 GLU A N 1
ATOM 3257 C CA . GLU A 1 389 ? 3.084 -4.689 -0.661 1.00 84.69 389 GLU A CA 1
ATOM 3258 C C . GLU A 1 389 ? 3.153 -5.255 -2.084 1.00 84.69 389 GLU A C 1
ATOM 3260 O O . GLU A 1 389 ? 4.225 -5.270 -2.691 1.00 84.69 389 GLU A O 1
ATOM 3265 N N . ASN A 1 390 ? 2.006 -5.631 -2.655 1.00 84.69 390 ASN A N 1
ATOM 3266 C CA . ASN A 1 390 ? 1.934 -6.129 -4.029 1.00 84.69 390 ASN A CA 1
ATOM 3267 C C . ASN A 1 390 ? 2.386 -5.070 -5.049 1.00 84.69 390 ASN A C 1
ATOM 3269 O O . ASN A 1 390 ? 3.175 -5.377 -5.945 1.00 84.69 390 ASN A O 1
ATOM 3273 N N . LEU A 1 391 ? 1.948 -3.816 -4.892 1.00 84.25 391 LEU A N 1
ATOM 3274 C CA . LEU A 1 391 ? 2.373 -2.706 -5.755 1.00 84.25 391 LEU A CA 1
ATOM 3275 C C . LEU A 1 391 ? 3.873 -2.411 -5.629 1.00 84.25 391 LEU A C 1
ATOM 3277 O O . LEU A 1 391 ? 4.534 -2.124 -6.629 1.00 84.25 391 LEU A O 1
ATOM 3281 N N . VAL A 1 392 ? 4.430 -2.486 -4.419 1.00 81.81 392 VAL A N 1
ATOM 3282 C CA . VAL A 1 392 ? 5.868 -2.296 -4.186 1.00 81.81 392 VAL A CA 1
ATOM 3283 C C . VAL A 1 392 ? 6.679 -3.395 -4.872 1.00 81.81 392 VAL A C 1
ATOM 3285 O O . VAL A 1 392 ? 7.681 -3.088 -5.523 1.00 81.81 392 VAL A O 1
ATOM 3288 N N . GLU A 1 393 ? 6.251 -4.655 -4.789 1.00 82.06 393 GLU A N 1
ATOM 3289 C CA . GLU A 1 393 ? 6.958 -5.758 -5.446 1.00 82.06 393 GLU A CA 1
ATOM 3290 C C . GLU A 1 393 ? 6.830 -5.676 -6.983 1.00 82.06 393 GLU A C 1
ATOM 3292 O O . GLU A 1 393 ? 7.806 -5.909 -7.706 1.00 82.06 393 GLU A O 1
ATOM 3297 N N . GLU A 1 394 ? 5.683 -5.233 -7.509 1.00 84.75 394 GLU A N 1
ATOM 3298 C CA . GLU A 1 394 ? 5.511 -4.932 -8.939 1.00 84.75 394 GLU A CA 1
ATOM 3299 C C . GLU A 1 394 ? 6.447 -3.798 -9.397 1.00 84.75 394 GLU A C 1
ATOM 3301 O O . GLU A 1 394 ? 7.156 -3.922 -10.400 1.00 84.75 394 GLU A O 1
ATOM 3306 N N . LEU A 1 395 ? 6.531 -2.702 -8.639 1.00 74.19 395 LEU A N 1
ATOM 3307 C CA . LEU A 1 395 ? 7.450 -1.604 -8.945 1.00 74.19 395 LEU A CA 1
ATOM 3308 C C . LEU A 1 395 ? 8.907 -2.056 -8.905 1.00 74.19 395 LEU A C 1
ATOM 3310 O O . LEU A 1 395 ? 9.696 -1.677 -9.772 1.00 74.19 395 LEU A O 1
ATOM 3314 N N . LYS A 1 396 ? 9.274 -2.885 -7.932 1.00 77.88 396 LYS A N 1
ATOM 3315 C CA . LYS A 1 396 ? 10.626 -3.424 -7.789 1.00 77.88 396 LYS A CA 1
ATOM 3316 C C . LYS A 1 396 ? 10.998 -4.315 -8.970 1.00 77.88 396 LYS A C 1
ATOM 3318 O O . LYS A 1 396 ? 12.051 -4.105 -9.568 1.00 77.88 396 LYS A O 1
ATOM 3323 N N . THR A 1 397 ? 10.124 -5.238 -9.372 1.00 75.75 397 THR A N 1
ATOM 3324 C CA . THR A 1 397 ? 10.361 -6.103 -10.543 1.00 75.75 397 THR A CA 1
ATOM 3325 C C . THR A 1 397 ? 10.487 -5.288 -11.834 1.00 75.75 397 THR A C 1
ATOM 3327 O O . THR A 1 397 ? 11.423 -5.496 -12.613 1.00 75.75 397 THR A O 1
ATOM 3330 N N . LYS A 1 398 ? 9.625 -4.284 -12.027 1.00 76.19 398 LYS A N 1
ATOM 3331 C CA . LYS A 1 398 ? 9.662 -3.382 -13.188 1.00 76.19 398 LYS A CA 1
ATOM 3332 C C . LYS A 1 398 ? 10.910 -2.494 -13.213 1.00 76.19 398 LYS A C 1
ATOM 3334 O O . LYS A 1 398 ? 11.519 -2.297 -14.268 1.00 76.19 398 LYS A O 1
ATOM 3339 N N . THR A 1 399 ? 11.340 -2.005 -12.053 1.00 65.81 399 THR A N 1
ATOM 3340 C CA . THR A 1 399 ? 12.555 -1.190 -11.909 1.00 65.81 399 THR A CA 1
ATOM 3341 C C . THR A 1 399 ? 13.806 -2.029 -12.161 1.00 65.81 399 THR A C 1
ATOM 3343 O O . THR A 1 399 ? 14.668 -1.609 -12.929 1.00 65.81 399 THR A O 1
ATOM 3346 N N . SER A 1 400 ? 13.892 -3.248 -11.616 1.00 68.25 400 SER A N 1
ATOM 3347 C CA . SER A 1 400 ? 15.008 -4.167 -11.884 1.00 68.25 400 SER A CA 1
ATOM 3348 C C . SER A 1 400 ? 15.112 -4.553 -13.363 1.00 68.25 400 SER A C 1
ATOM 3350 O O . SER A 1 400 ? 16.215 -4.593 -13.905 1.00 68.25 400 SER A O 1
ATOM 3352 N N . SER A 1 401 ? 13.980 -4.768 -14.043 1.00 66.50 401 SER A N 1
ATOM 3353 C CA . SER A 1 401 ? 13.950 -5.001 -15.495 1.00 66.50 401 SER A CA 1
ATOM 3354 C C . SER A 1 401 ? 14.465 -3.789 -16.284 1.00 66.50 401 SER A C 1
ATOM 3356 O O . SER A 1 401 ? 15.275 -3.935 -17.203 1.00 66.50 401 SER A O 1
ATOM 3358 N N . THR A 1 402 ? 14.064 -2.580 -15.888 1.00 56.25 402 THR A N 1
ATOM 3359 C CA . THR A 1 402 ? 14.485 -1.338 -16.552 1.00 56.25 402 THR A CA 1
ATOM 3360 C C . THR A 1 402 ? 15.980 -1.071 -16.354 1.00 56.25 402 THR A C 1
ATOM 3362 O O . THR A 1 402 ? 16.679 -0.790 -17.325 1.00 56.25 402 THR A O 1
ATOM 3365 N N . ILE A 1 403 ? 16.501 -1.238 -15.132 1.00 57.62 403 ILE A N 1
ATOM 3366 C CA . ILE A 1 403 ? 17.934 -1.087 -14.823 1.00 57.62 403 ILE A CA 1
ATOM 3367 C C . ILE A 1 403 ? 18.768 -2.098 -15.615 1.00 57.62 403 ILE A C 1
ATOM 3369 O O . ILE A 1 403 ? 19.752 -1.714 -16.239 1.00 57.62 403 ILE A O 1
ATOM 3373 N N . SER A 1 404 ? 18.336 -3.362 -15.686 1.00 47.59 404 SER A N 1
ATOM 3374 C CA . SER A 1 404 ? 19.023 -4.376 -16.497 1.00 47.59 404 SER A CA 1
ATOM 3375 C C . SER A 1 404 ? 19.057 -4.009 -17.985 1.00 47.59 404 SER A C 1
ATOM 3377 O O . SER A 1 404 ? 20.036 -4.305 -18.665 1.00 47.59 404 SER A O 1
ATOM 3379 N N . THR A 1 405 ? 18.016 -3.349 -18.495 1.00 52.69 405 THR A N 1
ATOM 3380 C CA . THR A 1 405 ? 17.964 -2.907 -19.895 1.00 52.69 405 THR A CA 1
ATOM 3381 C C . THR A 1 405 ? 18.920 -1.736 -20.147 1.00 52.69 405 THR A C 1
ATOM 3383 O O . THR A 1 405 ? 19.602 -1.717 -21.168 1.00 52.69 405 THR A O 1
ATOM 3386 N N . ILE A 1 406 ? 19.023 -0.795 -19.203 1.00 48.50 406 ILE A N 1
ATOM 3387 C CA . ILE A 1 406 ? 19.925 0.365 -19.290 1.00 48.50 406 ILE A CA 1
ATOM 3388 C C . ILE A 1 406 ? 21.396 -0.061 -19.169 1.00 48.50 406 ILE A C 1
ATOM 3390 O O . ILE A 1 406 ? 22.212 0.379 -19.976 1.00 48.50 406 ILE A O 1
ATOM 3394 N N . ASP A 1 407 ? 21.731 -0.959 -18.238 1.00 43.38 407 ASP A N 1
ATOM 3395 C CA . ASP A 1 407 ? 23.104 -1.466 -18.078 1.00 43.38 407 ASP A CA 1
ATOM 3396 C C . ASP A 1 407 ? 23.583 -2.218 -19.332 1.00 43.38 407 ASP A C 1
ATOM 3398 O O . ASP A 1 407 ? 24.714 -2.025 -19.785 1.00 43.38 407 ASP A O 1
ATOM 3402 N N . ASN A 1 408 ? 22.702 -3.007 -19.957 1.00 47.22 408 ASN A N 1
ATOM 3403 C CA . ASN A 1 408 ? 23.001 -3.684 -21.221 1.00 47.22 408 ASN A CA 1
ATOM 3404 C C . ASN A 1 408 ? 23.193 -2.691 -22.384 1.00 47.22 408 ASN A C 1
ATOM 3406 O O . ASN A 1 408 ? 24.033 -2.916 -23.257 1.00 47.22 408 ASN A O 1
ATOM 3410 N N . GLN A 1 409 ? 22.444 -1.584 -22.395 1.00 42.59 409 GLN A N 1
ATOM 3411 C CA . GLN A 1 409 ? 22.550 -0.542 -23.419 1.00 42.59 409 GLN A CA 1
ATOM 3412 C C . GLN A 1 409 ? 23.856 0.267 -23.274 1.00 42.59 409 GLN A C 1
ATOM 3414 O O . GLN A 1 409 ? 24.558 0.468 -24.267 1.00 42.59 409 GLN A O 1
ATOM 3419 N N . CYS A 1 410 ? 24.233 0.661 -22.050 1.00 45.72 410 CYS A N 1
ATOM 3420 C CA . CYS A 1 410 ? 25.499 1.354 -21.773 1.00 45.72 410 CYS A CA 1
ATOM 3421 C C . CYS A 1 410 ? 26.722 0.499 -22.142 1.00 45.72 410 CYS A C 1
ATOM 3423 O O . CYS A 1 410 ? 27.661 1.003 -22.758 1.00 45.72 410 CYS A O 1
ATOM 3425 N N . GLN A 1 411 ? 26.694 -0.812 -21.869 1.00 44.81 411 GLN A N 1
ATOM 3426 C CA . GLN A 1 411 ? 27.789 -1.708 -22.265 1.00 44.81 411 GLN A CA 1
ATOM 3427 C C . GLN A 1 411 ? 28.000 -1.775 -23.784 1.00 44.81 411 GLN A C 1
ATOM 3429 O O . GLN A 1 411 ? 29.136 -1.932 -24.241 1.00 44.81 411 GLN A O 1
ATOM 3434 N N . THR A 1 412 ? 26.941 -1.653 -24.590 1.00 48.94 412 THR A N 1
ATOM 3435 C CA . THR A 1 412 ? 27.087 -1.685 -26.052 1.00 48.94 412 THR A CA 1
ATOM 3436 C C . THR A 1 412 ? 27.708 -0.419 -26.640 1.00 48.94 412 THR A C 1
ATOM 3438 O O . THR A 1 412 ? 28.426 -0.530 -27.637 1.00 48.94 412 THR A O 1
ATOM 3441 N N . ASP A 1 413 ? 27.505 0.748 -26.026 1.00 50.31 413 ASP A N 1
ATOM 3442 C CA . ASP A 1 413 ? 28.068 2.017 -26.510 1.00 50.31 413 ASP A CA 1
ATOM 3443 C C . ASP A 1 413 ? 29.567 2.139 -26.200 1.00 50.31 413 ASP A C 1
ATOM 3445 O O . ASP A 1 413 ? 30.358 2.451 -27.099 1.00 50.31 413 ASP A O 1
ATOM 3449 N N . ASP A 1 414 ? 29.995 1.763 -24.991 1.00 55.09 414 ASP A N 1
ATOM 3450 C CA . ASP A 1 414 ? 31.417 1.765 -24.617 1.00 55.09 414 ASP A CA 1
ATOM 3451 C C . ASP A 1 414 ? 32.233 0.796 -25.493 1.00 55.09 414 ASP A C 1
ATOM 3453 O O . ASP A 1 414 ? 33.310 1.128 -26.001 1.00 55.09 414 ASP A O 1
ATOM 3457 N N . GLN A 1 415 ? 31.679 -0.387 -25.788 1.00 61.00 415 GLN A N 1
ATOM 3458 C CA . GLN A 1 415 ? 32.318 -1.353 -26.686 1.00 61.00 415 GLN A CA 1
ATOM 3459 C C . GLN A 1 415 ? 32.425 -0.857 -28.137 1.00 61.00 415 GLN A C 1
ATOM 3461 O O . GLN A 1 415 ? 33.367 -1.221 -28.853 1.00 61.00 415 GLN A O 1
ATOM 3466 N N . GLN A 1 416 ? 31.462 -0.065 -28.617 1.00 67.44 416 GLN A N 1
ATOM 3467 C CA . GLN A 1 416 ? 31.544 0.542 -29.947 1.00 67.44 416 GLN A CA 1
ATOM 3468 C C . GLN A 1 416 ? 32.586 1.661 -29.985 1.00 67.44 416 GLN A C 1
ATOM 3470 O O . GLN A 1 416 ? 33.347 1.746 -30.958 1.00 67.44 416 GLN A O 1
ATOM 3475 N N . HIS A 1 417 ? 32.683 2.459 -28.921 1.00 69.88 417 HIS A N 1
ATOM 3476 C CA . HIS A 1 417 ? 33.678 3.518 -28.801 1.00 69.88 417 HIS A CA 1
ATOM 3477 C C . HIS A 1 417 ? 35.114 2.966 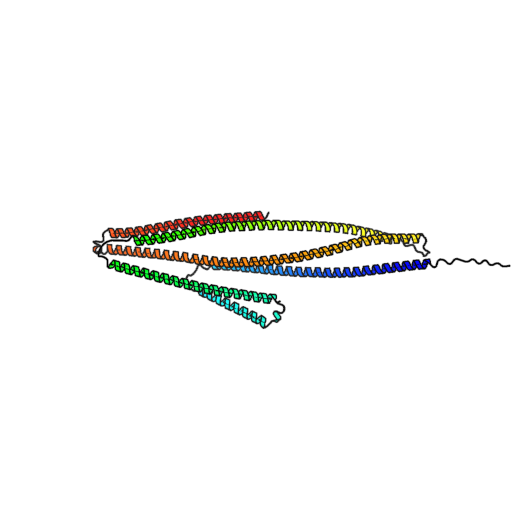-28.810 1.00 69.88 417 HIS A C 1
ATOM 3479 O O . HIS A 1 417 ? 35.969 3.449 -29.564 1.00 69.88 417 HIS A O 1
ATOM 3485 N N . ASP A 1 418 ? 35.364 1.877 -28.082 1.00 69.75 418 ASP A N 1
ATOM 3486 C CA . ASP A 1 418 ? 36.666 1.203 -28.066 1.00 69.75 418 ASP A CA 1
ATOM 3487 C C . ASP A 1 418 ? 37.041 0.607 -29.429 1.00 69.75 418 ASP A C 1
ATOM 3489 O O . ASP A 1 418 ? 38.179 0.750 -29.899 1.00 69.75 418 ASP A O 1
ATOM 3493 N N . LYS A 1 419 ? 36.080 -0.018 -30.124 1.00 73.25 419 LYS A N 1
ATOM 3494 C CA . LYS A 1 419 ? 36.291 -0.537 -31.487 1.00 73.25 419 LYS A CA 1
ATOM 3495 C C . LYS A 1 419 ? 36.650 0.586 -32.455 1.00 73.25 419 LYS A C 1
ATOM 3497 O O . LYS A 1 419 ? 37.590 0.434 -33.242 1.00 73.25 419 LYS A O 1
ATOM 3502 N N . LEU A 1 420 ? 35.945 1.715 -32.388 1.00 71.44 420 LEU A N 1
ATOM 3503 C CA . LEU A 1 420 ? 36.205 2.868 -33.246 1.00 71.44 420 LEU A CA 1
ATOM 3504 C C . LEU A 1 420 ? 37.593 3.461 -32.973 1.00 71.44 420 LEU A C 1
ATOM 3506 O O . LEU A 1 420 ? 38.355 3.707 -33.912 1.00 71.44 420 LEU A O 1
ATOM 3510 N N . THR A 1 421 ? 37.967 3.598 -31.701 1.00 73.31 421 THR A N 1
ATOM 3511 C CA . THR A 1 421 ? 39.291 4.072 -31.280 1.00 73.31 421 THR A CA 1
ATOM 3512 C C . THR A 1 421 ? 40.406 3.159 -31.798 1.00 73.31 421 THR A C 1
ATOM 3514 O O . THR A 1 421 ? 41.379 3.635 -32.394 1.00 73.31 421 THR A O 1
ATOM 3517 N N . GLN A 1 422 ? 40.252 1.835 -31.687 1.00 74.88 422 GLN A N 1
ATOM 3518 C CA . GLN A 1 422 ? 41.224 0.877 -32.227 1.00 74.88 422 GLN A CA 1
ATOM 3519 C C . GLN A 1 422 ? 41.345 0.934 -33.755 1.00 74.88 422 GLN A C 1
ATOM 3521 O O . GLN A 1 422 ? 42.459 0.847 -34.286 1.00 74.88 422 GLN A O 1
ATOM 3526 N N . ILE A 1 423 ? 40.227 1.071 -34.476 1.00 73.56 423 ILE A N 1
ATOM 3527 C CA . ILE A 1 423 ? 40.228 1.223 -35.938 1.00 73.56 423 ILE A CA 1
ATOM 3528 C C . ILE A 1 423 ? 40.990 2.492 -36.328 1.00 73.56 423 ILE A C 1
ATOM 3530 O O . ILE A 1 423 ? 41.850 2.439 -37.209 1.00 73.56 423 ILE A O 1
ATOM 3534 N N . ASN A 1 424 ? 40.757 3.602 -35.625 1.00 67.69 424 ASN A N 1
ATOM 3535 C CA . ASN A 1 424 ? 41.434 4.871 -35.881 1.00 67.69 424 ASN A CA 1
ATOM 3536 C C . ASN A 1 424 ? 42.953 4.774 -35.645 1.00 67.69 424 ASN A C 1
ATOM 3538 O O . ASN A 1 424 ? 43.751 5.241 -36.462 1.00 67.69 424 ASN A O 1
ATOM 3542 N N . ILE A 1 425 ? 43.377 4.095 -34.571 1.00 76.88 425 ILE A N 1
ATOM 3543 C CA . ILE A 1 425 ? 44.799 3.832 -34.290 1.00 76.88 425 ILE A CA 1
ATOM 3544 C C . ILE A 1 425 ? 45.432 2.975 -35.398 1.00 76.88 425 ILE A C 1
ATOM 3546 O O . ILE A 1 425 ? 46.533 3.280 -35.868 1.00 76.88 425 ILE A O 1
ATOM 3550 N N . LYS A 1 426 ? 44.748 1.914 -35.849 1.00 79.62 426 LYS A N 1
ATOM 3551 C CA . LYS A 1 426 ? 45.231 1.054 -36.944 1.00 79.62 426 LYS A CA 1
ATOM 3552 C C . LYS A 1 426 ? 45.349 1.829 -38.254 1.00 79.62 426 LYS A C 1
ATOM 3554 O O . LYS A 1 426 ? 46.376 1.714 -38.922 1.00 79.62 426 LYS A O 1
ATOM 3559 N N . LEU A 1 427 ? 44.353 2.649 -38.592 1.00 74.75 427 LEU A N 1
ATOM 3560 C CA . LEU A 1 427 ? 44.360 3.472 -39.800 1.00 74.75 427 LEU A CA 1
ATOM 3561 C C . LEU A 1 427 ? 45.528 4.465 -39.792 1.00 74.75 427 LEU A C 1
ATOM 3563 O O . LEU A 1 427 ? 46.278 4.518 -40.767 1.00 74.75 427 LEU A O 1
ATOM 3567 N N . LYS A 1 428 ? 45.763 5.165 -38.672 1.00 72.00 428 LYS A N 1
ATOM 3568 C CA . LYS A 1 428 ? 46.929 6.052 -38.504 1.00 72.00 428 LYS A CA 1
ATOM 3569 C C . LYS A 1 428 ? 48.249 5.316 -38.757 1.00 72.00 428 LYS A C 1
ATOM 3571 O O . LYS A 1 428 ? 49.099 5.817 -39.488 1.00 72.00 428 LYS A O 1
ATOM 3576 N N . ARG A 1 429 ? 48.413 4.102 -38.214 1.00 77.25 429 ARG A N 1
ATOM 3577 C CA . ARG A 1 429 ? 49.629 3.290 -38.408 1.00 77.25 429 ARG A CA 1
ATOM 3578 C C . ARG A 1 429 ? 49.822 2.860 -39.867 1.00 77.25 429 ARG A C 1
ATOM 3580 O O . ARG A 1 429 ? 50.948 2.888 -40.367 1.00 77.25 429 ARG A O 1
ATOM 3587 N N . VAL A 1 430 ? 48.744 2.469 -40.550 1.00 76.56 430 VAL A N 1
ATOM 3588 C CA . VAL A 1 430 ? 48.784 2.075 -41.969 1.00 76.56 430 VAL A CA 1
ATOM 3589 C C . VAL A 1 430 ? 49.140 3.268 -42.854 1.00 76.56 430 VAL A C 1
ATOM 3591 O O . VAL A 1 430 ? 50.041 3.143 -43.681 1.00 76.56 430 VAL A O 1
ATOM 3594 N N . LEU A 1 431 ? 48.502 4.423 -42.645 1.00 72.44 431 LEU A N 1
ATOM 3595 C CA . LEU A 1 431 ? 48.800 5.651 -43.389 1.00 72.44 431 LEU A CA 1
ATOM 3596 C C . LEU A 1 431 ? 50.252 6.095 -43.184 1.00 72.44 431 LEU A C 1
ATOM 3598 O O . LEU A 1 431 ? 50.928 6.418 -44.158 1.00 72.44 431 LEU A O 1
ATOM 3602 N N . GLN A 1 432 ? 50.764 6.019 -41.951 1.00 76.25 432 GLN A N 1
ATOM 3603 C CA . GLN A 1 432 ? 52.168 6.321 -41.666 1.00 76.25 432 GLN A CA 1
ATOM 3604 C C . GLN A 1 432 ? 53.118 5.358 -42.390 1.00 76.25 432 GLN A C 1
ATOM 3606 O O . GLN A 1 432 ? 54.056 5.790 -43.049 1.00 76.25 432 GLN A O 1
ATOM 3611 N N . THR A 1 433 ? 52.831 4.054 -42.356 1.00 82.31 433 THR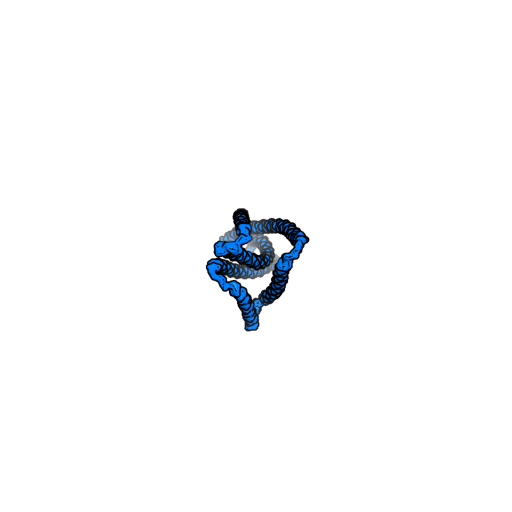 A N 1
ATOM 3612 C CA . THR A 1 433 ? 53.634 3.048 -43.075 1.00 82.31 433 THR A CA 1
ATOM 3613 C C . THR A 1 433 ? 53.634 3.302 -44.585 1.00 82.31 433 THR A C 1
ATOM 3615 O O . THR A 1 433 ? 54.642 3.090 -45.259 1.00 82.31 433 THR A O 1
ATOM 3618 N N . PHE A 1 434 ? 52.499 3.737 -45.138 1.00 72.88 434 PHE A N 1
ATOM 3619 C CA . PHE A 1 434 ? 52.380 4.067 -46.555 1.00 72.88 434 PHE A CA 1
ATOM 3620 C C . PHE A 1 434 ? 53.206 5.309 -46.905 1.00 72.88 434 PHE A C 1
ATOM 3622 O O . PHE A 1 434 ? 53.949 5.279 -47.886 1.00 72.88 434 PHE A O 1
ATOM 3629 N N . LYS A 1 435 ? 53.149 6.349 -46.060 1.00 77.06 435 LYS A N 1
ATOM 3630 C CA . LYS A 1 435 ? 53.991 7.548 -46.168 1.00 77.06 435 LYS A CA 1
ATOM 3631 C C . LYS A 1 435 ? 55.475 7.180 -46.191 1.00 77.06 435 LYS A C 1
ATOM 3633 O O . LYS A 1 435 ? 56.181 7.575 -47.113 1.00 77.06 435 LYS A O 1
ATOM 3638 N N . ASP A 1 436 ? 55.924 6.366 -45.237 1.00 80.06 436 ASP A N 1
ATOM 3639 C CA . ASP A 1 436 ? 57.332 5.971 -45.117 1.00 80.06 436 ASP A CA 1
ATOM 3640 C C . ASP A 1 436 ? 57.799 5.153 -46.332 1.00 80.06 436 ASP A C 1
ATOM 3642 O O . ASP A 1 436 ? 58.910 5.343 -46.827 1.00 80.06 436 ASP A O 1
ATOM 3646 N N . LYS A 1 437 ? 56.943 4.265 -46.859 1.00 80.38 437 LYS A N 1
ATOM 3647 C CA . LYS A 1 437 ? 57.235 3.493 -48.077 1.00 80.38 437 LYS A CA 1
ATOM 3648 C C . LYS A 1 437 ? 57.319 4.378 -49.313 1.00 80.38 437 LYS A C 1
ATOM 3650 O O . LYS A 1 437 ? 58.259 4.213 -50.082 1.00 80.38 437 LYS A O 1
ATOM 3655 N N . ILE A 1 438 ? 56.377 5.302 -49.505 1.00 72.50 438 ILE A N 1
ATOM 3656 C CA . ILE A 1 438 ? 56.431 6.261 -50.616 1.00 72.50 438 ILE A CA 1
ATOM 3657 C C . ILE A 1 438 ? 57.718 7.077 -50.512 1.00 72.50 438 ILE A C 1
ATOM 3659 O O . ILE A 1 438 ? 58.476 7.129 -51.473 1.00 72.50 438 ILE A O 1
ATOM 3663 N N . HIS A 1 439 ? 58.016 7.627 -49.334 1.00 75.00 439 HIS A N 1
ATOM 3664 C CA . HIS A 1 439 ? 59.212 8.434 -49.121 1.00 75.00 439 HIS A CA 1
ATOM 3665 C C . HIS A 1 439 ? 60.502 7.647 -49.387 1.00 75.00 439 HIS A C 1
ATOM 3667 O O . HIS A 1 439 ? 61.403 8.142 -50.065 1.00 75.00 439 HIS A O 1
ATOM 3673 N N . ARG A 1 440 ? 60.570 6.386 -48.938 1.00 79.81 440 ARG A N 1
ATOM 3674 C CA . ARG A 1 440 ? 61.691 5.491 -49.234 1.00 79.81 440 ARG A CA 1
ATOM 3675 C C . ARG A 1 440 ? 61.832 5.231 -50.733 1.00 79.81 440 ARG A C 1
ATOM 3677 O O . ARG A 1 440 ? 62.936 5.349 -51.241 1.00 79.81 440 ARG A O 1
ATOM 3684 N N . ILE A 1 441 ? 60.752 4.912 -51.448 1.00 71.19 441 ILE A N 1
ATOM 3685 C CA . ILE A 1 441 ? 60.817 4.617 -52.890 1.00 71.19 441 ILE A CA 1
ATOM 3686 C C . ILE A 1 441 ? 61.201 5.877 -53.689 1.00 71.19 441 ILE A C 1
ATOM 3688 O O . ILE A 1 441 ? 62.022 5.786 -54.597 1.00 71.19 441 ILE A O 1
ATOM 3692 N N . VAL A 1 442 ? 60.687 7.050 -53.306 1.00 67.00 442 VAL A N 1
ATOM 3693 C CA . VAL A 1 442 ? 61.076 8.349 -53.885 1.00 67.00 442 VAL A CA 1
ATOM 3694 C C . VAL A 1 442 ? 62.565 8.640 -53.658 1.00 67.00 442 VAL A C 1
ATOM 3696 O O . VAL A 1 442 ? 63.232 9.140 -54.557 1.00 67.00 442 VAL A O 1
ATOM 3699 N N . THR A 1 443 ? 63.103 8.287 -52.487 1.00 72.75 443 THR A N 1
ATOM 3700 C CA . THR A 1 443 ? 64.512 8.534 -52.136 1.00 72.75 443 THR A CA 1
ATOM 3701 C C . THR A 1 443 ? 65.472 7.513 -52.754 1.00 72.75 443 THR A C 1
ATOM 3703 O O . THR A 1 443 ? 66.551 7.877 -53.209 1.00 72.75 443 THR A O 1
ATOM 3706 N N . GLU A 1 444 ? 65.106 6.230 -52.754 1.00 71.81 444 GLU A N 1
ATOM 3707 C CA . GLU A 1 444 ? 65.959 5.126 -53.217 1.00 71.81 444 GLU A CA 1
ATOM 3708 C C . GLU A 1 444 ? 65.944 4.955 -54.739 1.00 71.81 444 GLU A C 1
ATOM 3710 O O . GLU A 1 444 ? 66.901 4.414 -55.289 1.00 71.81 444 GLU A O 1
ATOM 3715 N N . ARG A 1 445 ? 64.863 5.372 -55.412 1.00 73.94 445 ARG A N 1
ATOM 3716 C CA . ARG A 1 445 ? 64.707 5.268 -56.869 1.00 73.94 445 ARG A CA 1
ATOM 3717 C C . ARG A 1 445 ? 64.121 6.540 -57.489 1.00 73.94 445 ARG A C 1
ATOM 3719 O O . ARG A 1 445 ? 63.055 6.474 -58.112 1.00 73.94 445 ARG A O 1
ATOM 3726 N N . PRO A 1 446 ? 64.782 7.700 -57.341 1.00 67.94 446 PRO A N 1
ATOM 3727 C CA . PRO A 1 446 ? 64.296 8.966 -57.894 1.00 67.94 446 PRO A CA 1
ATOM 3728 C C . PRO A 1 446 ? 64.080 8.904 -59.417 1.00 67.94 446 PRO A C 1
ATOM 3730 O O . PRO A 1 446 ? 63.216 9.589 -59.959 1.00 67.94 446 PRO A O 1
ATOM 3733 N N . GLU A 1 447 ? 64.799 8.025 -60.118 1.00 60.28 447 GLU A N 1
ATOM 3734 C CA . GLU A 1 447 ? 64.669 7.790 -61.555 1.00 60.28 447 GLU A CA 1
ATOM 3735 C C . GLU A 1 447 ? 63.307 7.220 -61.994 1.00 60.28 447 GLU A C 1
ATOM 3737 O O . GLU A 1 447 ? 62.891 7.441 -63.131 1.00 60.28 447 GLU A O 1
ATOM 3742 N N . LEU A 1 448 ? 62.575 6.529 -61.110 1.00 62.00 448 LEU A N 1
ATOM 3743 C CA . LEU A 1 448 ? 61.210 6.056 -61.394 1.00 62.00 448 LEU A CA 1
ATOM 3744 C C . LEU A 1 448 ? 60.168 7.182 -61.309 1.00 62.00 448 LEU A C 1
ATOM 3746 O O . LEU A 1 448 ? 59.019 6.993 -61.707 1.00 62.00 448 LEU A O 1
ATOM 3750 N N . PHE A 1 449 ? 60.577 8.351 -60.813 1.00 62.88 449 PHE A N 1
ATOM 3751 C CA . PHE A 1 449 ? 59.713 9.475 -60.470 1.00 62.88 449 PHE A CA 1
ATOM 3752 C C . PHE A 1 449 ? 60.057 10.761 -61.220 1.00 62.88 449 PHE A C 1
ATOM 3754 O O . PHE A 1 449 ? 59.546 11.816 -60.872 1.00 62.88 449 PHE A O 1
ATOM 3761 N N . ILE A 1 450 ? 60.841 10.678 -62.300 1.00 52.75 450 ILE A N 1
ATOM 3762 C CA . ILE A 1 450 ? 61.292 11.834 -63.102 1.00 52.75 450 ILE A CA 1
ATOM 3763 C C . ILE A 1 450 ? 60.122 12.709 -63.608 1.00 52.75 450 ILE A C 1
ATOM 3765 O O . ILE A 1 450 ? 60.311 13.898 -63.841 1.00 52.75 450 ILE A O 1
ATOM 3769 N N . ASN A 1 451 ? 58.908 12.148 -63.717 1.00 52.75 451 ASN A N 1
ATOM 3770 C CA . ASN A 1 451 ? 57.683 12.864 -64.102 1.00 52.75 451 ASN A CA 1
ATOM 3771 C C . ASN A 1 451 ? 56.608 12.935 -63.000 1.00 52.75 451 ASN A C 1
ATOM 3773 O O . ASN A 1 451 ? 55.512 13.430 -63.265 1.00 52.75 451 ASN A O 1
ATOM 3777 N N . ILE A 1 452 ? 56.865 12.427 -61.789 1.00 54.09 452 ILE A N 1
ATOM 3778 C CA . ILE A 1 452 ? 55.977 12.696 -60.654 1.00 54.09 452 ILE A CA 1
ATOM 3779 C C . ILE A 1 452 ? 56.375 14.076 -60.147 1.00 54.09 452 ILE A C 1
ATOM 3781 O O . ILE A 1 452 ? 57.366 14.224 -59.438 1.00 54.09 452 ILE A O 1
ATOM 3785 N N . SER A 1 453 ? 55.643 15.091 -60.607 1.00 53.72 453 SER A N 1
ATOM 3786 C CA . SER A 1 453 ? 55.879 16.474 -60.214 1.00 53.72 453 SER A CA 1
ATOM 3787 C C . SER A 1 453 ? 55.796 16.623 -58.695 1.00 53.72 453 SER A C 1
ATOM 3789 O O . SER A 1 453 ? 55.092 15.868 -58.014 1.00 53.72 453 SER A O 1
ATOM 3791 N N . GLU A 1 454 ? 56.509 17.629 -58.192 1.00 58.31 454 GLU A N 1
ATOM 3792 C CA . GLU A 1 454 ? 56.446 18.163 -56.824 1.00 58.31 454 GLU A CA 1
ATOM 3793 C C . GLU A 1 454 ? 54.990 18.189 -56.292 1.00 58.31 454 GLU A C 1
ATOM 3795 O O . GLU A 1 454 ? 54.727 17.729 -55.180 1.00 58.31 454 GLU A O 1
ATOM 3800 N N . ASP A 1 455 ? 54.018 18.482 -57.173 1.00 60.44 455 ASP A N 1
ATOM 3801 C CA . ASP A 1 455 ? 52.569 18.445 -56.915 1.00 60.44 455 ASP A CA 1
ATOM 3802 C C . ASP A 1 455 ? 52.023 17.145 -56.302 1.00 60.44 455 ASP A C 1
ATOM 3804 O O . ASP A 1 455 ? 50.995 17.168 -55.626 1.00 60.44 455 ASP A O 1
ATOM 3808 N N . THR A 1 456 ? 52.621 15.979 -56.569 1.00 62.09 456 THR A N 1
ATOM 3809 C CA . THR A 1 456 ? 52.092 14.701 -56.051 1.00 62.09 456 THR A CA 1
ATOM 3810 C C . THR A 1 456 ? 52.529 14.460 -54.609 1.00 62.09 456 THR A C 1
ATOM 3812 O O . THR A 1 456 ? 51.749 13.925 -53.818 1.00 62.09 456 THR A O 1
ATOM 3815 N N . SER A 1 457 ? 53.743 14.891 -54.253 1.00 66.31 457 SER A N 1
ATOM 3816 C CA . SER A 1 457 ? 54.200 14.923 -52.860 1.00 66.31 457 SER A CA 1
ATOM 3817 C C . SER A 1 457 ? 53.402 15.964 -52.079 1.00 66.31 457 SER A C 1
ATOM 3819 O O . SER A 1 457 ? 52.848 15.640 -51.030 1.00 66.31 457 SER A O 1
ATOM 3821 N N . ASP A 1 458 ? 53.221 17.154 -52.658 1.00 70.19 458 ASP A N 1
ATOM 3822 C CA . ASP A 1 458 ? 52.428 18.233 -52.064 1.00 70.19 458 ASP A CA 1
ATOM 3823 C C . ASP A 1 458 ? 50.958 17.835 -51.883 1.00 70.19 458 ASP A C 1
ATOM 3825 O O . ASP A 1 458 ? 50.348 18.132 -50.856 1.00 70.19 458 ASP A O 1
ATOM 3829 N N . ARG A 1 459 ? 50.376 17.079 -52.827 1.00 63.09 459 ARG A N 1
ATOM 3830 C CA . ARG A 1 459 ? 49.035 16.492 -52.666 1.00 63.09 459 ARG A CA 1
ATOM 3831 C C . ARG A 1 459 ? 48.967 15.493 -51.519 1.00 63.09 459 ARG A C 1
ATOM 3833 O O . ARG A 1 459 ? 47.955 15.469 -50.819 1.00 63.09 459 ARG A O 1
ATOM 3840 N N . LEU A 1 460 ? 49.994 14.665 -51.328 1.00 65.00 460 LEU A N 1
ATOM 3841 C CA . LEU A 1 460 ? 50.032 13.694 -50.234 1.00 65.00 460 LEU A CA 1
ATOM 3842 C C . LEU A 1 460 ? 50.172 14.404 -48.880 1.00 65.00 460 LEU A C 1
ATOM 3844 O O . LEU A 1 460 ? 49.447 14.071 -47.943 1.00 65.00 460 LEU A O 1
ATOM 3848 N N . ASP A 1 461 ? 51.034 15.417 -48.792 1.00 71.12 461 ASP A N 1
ATOM 3849 C CA . ASP A 1 461 ? 51.191 16.241 -47.593 1.00 71.12 461 ASP A CA 1
ATOM 3850 C C . ASP A 1 461 ? 49.935 17.071 -47.304 1.00 71.12 461 ASP A C 1
ATOM 3852 O O . ASP A 1 461 ? 49.524 17.179 -46.147 1.00 71.12 461 ASP A O 1
ATOM 3856 N N . HIS A 1 462 ? 49.239 17.561 -48.333 1.00 74.12 462 HIS A N 1
ATOM 3857 C CA . HIS A 1 462 ? 47.941 18.213 -48.171 1.00 74.12 462 HIS A CA 1
ATOM 3858 C C . HIS A 1 462 ? 46.867 17.244 -47.654 1.00 74.12 462 HIS A C 1
ATOM 3860 O O . HIS A 1 462 ? 46.080 17.612 -46.779 1.00 74.12 462 HIS A O 1
ATOM 3866 N N . LEU A 1 463 ? 46.854 15.989 -48.121 1.00 67.25 463 LEU A N 1
ATOM 3867 C CA . LEU A 1 463 ? 45.928 14.961 -47.634 1.00 67.25 463 LEU A CA 1
ATOM 3868 C C . LEU A 1 463 ? 46.217 14.593 -46.172 1.00 67.25 463 LEU A C 1
ATOM 3870 O O . LEU A 1 463 ? 45.295 14.500 -45.363 1.00 67.25 463 LEU A O 1
ATOM 3874 N N . ILE A 1 464 ? 47.496 14.445 -45.816 1.00 68.69 464 ILE A N 1
ATOM 3875 C CA . ILE A 1 464 ? 47.934 14.202 -44.436 1.00 68.69 464 ILE A CA 1
ATOM 3876 C C . ILE A 1 464 ? 47.543 15.382 -43.542 1.00 68.69 464 ILE A C 1
ATOM 3878 O O . ILE A 1 464 ? 46.968 15.165 -42.477 1.00 68.69 464 ILE A O 1
ATOM 3882 N N . SER A 1 465 ? 47.790 16.614 -43.990 1.00 76.56 465 SER A N 1
ATOM 3883 C CA . SER A 1 465 ? 47.425 17.840 -43.275 1.00 76.56 465 SER A CA 1
ATOM 3884 C C . SER A 1 465 ? 45.909 17.957 -43.085 1.00 76.56 465 SER A C 1
ATOM 3886 O O . SER A 1 465 ? 45.442 18.260 -41.989 1.00 76.56 465 SER A O 1
ATOM 3888 N N . THR A 1 466 ? 45.116 17.603 -44.101 1.00 69.69 466 THR A N 1
ATOM 3889 C CA . THR A 1 466 ? 43.645 17.600 -44.023 1.00 69.69 466 THR A CA 1
ATOM 3890 C C . THR A 1 466 ? 43.135 16.569 -43.015 1.00 69.69 466 THR A C 1
ATOM 3892 O O . THR A 1 466 ? 42.307 16.897 -42.166 1.00 69.69 466 THR A O 1
ATOM 3895 N N . VAL A 1 467 ? 43.665 15.341 -43.041 1.00 67.81 467 VAL A N 1
ATOM 3896 C CA . VAL A 1 467 ? 43.303 14.286 -42.077 1.00 67.81 467 VAL A CA 1
ATOM 3897 C C . VAL A 1 467 ? 43.732 14.662 -40.655 1.00 67.81 467 VAL A C 1
ATOM 3899 O O . VAL A 1 467 ? 42.989 14.430 -39.702 1.00 67.81 467 VAL A O 1
ATOM 3902 N N . GLN A 1 468 ? 44.904 15.280 -40.488 1.00 71.56 468 GLN A N 1
ATOM 3903 C CA . GLN A 1 468 ? 45.364 15.789 -39.193 1.00 71.56 468 GLN A CA 1
ATOM 3904 C C . GLN A 1 468 ? 44.476 16.927 -38.680 1.00 71.56 468 GLN A C 1
ATOM 3906 O O . GLN A 1 468 ? 44.120 16.938 -37.503 1.00 71.56 468 GLN A O 1
ATOM 3911 N N . HIS A 1 469 ? 44.078 17.855 -39.549 1.00 78.94 469 HIS A N 1
ATOM 3912 C CA . HIS A 1 469 ? 43.184 18.950 -39.189 1.00 78.94 469 HIS A CA 1
ATOM 3913 C C . HIS A 1 469 ? 41.803 18.437 -38.762 1.00 78.94 469 HIS A C 1
ATOM 3915 O O . HIS A 1 469 ? 41.303 18.838 -37.713 1.00 78.94 469 HIS A O 1
ATOM 3921 N N . GLN A 1 470 ? 41.227 17.489 -39.509 1.00 71.25 470 GLN A N 1
ATOM 3922 C CA . GLN A 1 470 ? 39.960 16.843 -39.152 1.00 71.25 470 GLN A CA 1
ATOM 3923 C C . GLN A 1 470 ? 40.054 16.079 -37.824 1.00 71.25 470 GLN A C 1
ATOM 3925 O O . GLN A 1 470 ? 39.165 16.206 -36.987 1.00 71.25 470 GLN A O 1
ATOM 3930 N N . ALA A 1 471 ? 41.145 15.346 -37.578 1.00 70.19 471 ALA A N 1
ATOM 3931 C CA . ALA A 1 471 ? 41.357 14.662 -36.301 1.00 70.19 471 ALA A CA 1
ATOM 3932 C C . ALA A 1 471 ? 41.428 15.644 -35.117 1.00 70.19 471 ALA A C 1
ATOM 3934 O O . ALA A 1 471 ? 40.888 15.363 -34.049 1.00 70.19 471 ALA A O 1
ATOM 3935 N N . THR A 1 472 ? 42.056 16.806 -35.308 1.00 76.25 472 THR A N 1
ATOM 3936 C CA . THR A 1 472 ? 42.116 17.859 -34.285 1.00 76.25 472 THR A CA 1
ATOM 3937 C C . THR A 1 472 ? 40.745 18.493 -34.037 1.00 76.25 472 THR A C 1
ATOM 3939 O O . THR A 1 472 ? 40.389 18.702 -32.881 1.00 76.25 472 THR A O 1
ATOM 3942 N N . GLN A 1 473 ? 39.949 18.750 -35.083 1.00 73.44 473 GLN A N 1
ATOM 3943 C CA . GLN A 1 473 ? 38.578 19.256 -34.924 1.00 73.44 473 GLN A CA 1
ATOM 3944 C C . GLN A 1 473 ? 37.682 18.273 -34.163 1.00 73.44 473 GLN A C 1
ATOM 3946 O O . GLN A 1 473 ? 36.929 18.688 -33.288 1.00 73.44 473 GLN A O 1
ATOM 3951 N N . ILE A 1 474 ? 37.790 16.972 -34.454 1.00 73.19 474 ILE A N 1
ATOM 3952 C CA . ILE A 1 474 ? 37.037 15.933 -33.738 1.00 73.19 474 ILE A CA 1
ATOM 3953 C C . ILE A 1 474 ? 37.420 15.918 -32.253 1.00 73.19 474 ILE A C 1
ATOM 3955 O O . ILE A 1 474 ? 36.536 15.907 -31.404 1.00 73.19 474 ILE A O 1
ATOM 3959 N N . ASN A 1 475 ? 38.715 15.991 -31.931 1.00 74.69 475 ASN A N 1
ATOM 3960 C CA . ASN A 1 475 ? 39.169 16.051 -30.540 1.00 74.69 475 ASN A CA 1
ATOM 3961 C C . ASN A 1 475 ? 38.667 17.313 -29.813 1.00 74.69 475 ASN A C 1
ATOM 3963 O O . ASN A 1 475 ? 38.296 17.234 -28.644 1.00 74.69 475 ASN A O 1
ATOM 3967 N N . LEU A 1 476 ? 38.641 18.468 -30.487 1.00 80.19 476 LEU A N 1
ATOM 3968 C CA . LEU A 1 476 ? 38.089 19.713 -29.935 1.00 80.19 476 LEU A CA 1
ATOM 3969 C C . LEU A 1 476 ? 36.593 19.574 -29.629 1.00 80.19 476 LEU A C 1
ATOM 3971 O O . LEU A 1 476 ? 36.183 19.845 -28.507 1.00 80.19 476 LEU A O 1
ATOM 3975 N N . LEU A 1 477 ? 35.805 19.060 -30.578 1.00 76.19 477 LEU A N 1
ATOM 3976 C CA . LEU A 1 477 ? 34.371 18.812 -30.385 1.00 76.19 477 LEU A CA 1
ATOM 3977 C C . LEU A 1 477 ? 34.095 17.815 -29.252 1.00 76.19 477 LEU A C 1
ATOM 3979 O O . LEU A 1 477 ? 33.155 18.000 -28.485 1.00 76.19 477 LEU A O 1
ATOM 3983 N N . GLN A 1 478 ? 34.922 16.776 -29.116 1.00 72.38 478 GLN A N 1
ATOM 3984 C CA . GLN A 1 478 ? 34.830 15.838 -27.995 1.00 72.38 478 GLN A CA 1
ATOM 3985 C C . GLN A 1 478 ? 35.144 16.515 -26.660 1.00 72.38 478 GLN A C 1
ATOM 3987 O O . GLN A 1 478 ? 34.449 16.275 -25.681 1.00 72.38 478 GLN A O 1
ATOM 3992 N N . THR A 1 479 ? 36.155 17.383 -26.623 1.00 78.81 479 THR A N 1
ATOM 3993 C CA . THR A 1 479 ? 36.526 18.116 -25.405 1.00 78.81 479 THR A CA 1
ATOM 3994 C C . THR A 1 479 ? 35.407 19.072 -24.979 1.00 78.81 479 THR A C 1
ATOM 3996 O O . THR A 1 479 ? 35.039 19.087 -23.805 1.00 78.81 479 THR A O 1
ATOM 3999 N N . ASP A 1 480 ? 34.805 19.797 -25.927 1.00 81.25 480 ASP A N 1
ATOM 4000 C CA . ASP A 1 480 ? 33.655 20.676 -25.673 1.00 81.25 480 ASP A CA 1
ATOM 4001 C C . ASP A 1 480 ? 32.432 19.889 -25.183 1.00 81.25 480 ASP A C 1
ATOM 4003 O O . ASP A 1 480 ? 31.746 20.314 -24.248 1.00 81.25 480 ASP A O 1
ATOM 4007 N N . HIS A 1 481 ? 32.169 18.716 -25.765 1.00 75.94 481 HIS A N 1
ATOM 4008 C CA . HIS A 1 481 ? 31.064 17.864 -25.334 1.00 75.94 481 HIS A CA 1
ATOM 4009 C C . HIS A 1 481 ? 31.269 17.340 -23.907 1.00 75.94 481 HIS A C 1
ATOM 4011 O O . HIS A 1 481 ? 30.370 17.470 -23.078 1.00 75.94 481 HIS A O 1
ATOM 4017 N N . THR A 1 482 ? 32.467 16.841 -23.587 1.00 80.50 482 THR A N 1
ATOM 4018 C CA . THR A 1 482 ? 32.820 16.394 -22.232 1.00 80.50 482 THR A CA 1
ATOM 4019 C C . THR A 1 482 ? 32.735 17.537 -21.220 1.00 80.50 482 THR A C 1
ATOM 4021 O O . THR A 1 482 ? 32.217 17.346 -20.124 1.00 80.50 482 THR A O 1
ATOM 4024 N N . SER A 1 483 ? 33.178 18.746 -21.584 1.00 85.25 483 SER A N 1
ATOM 4025 C CA . SER A 1 483 ? 33.056 19.924 -20.716 1.00 85.25 483 SER A CA 1
ATOM 4026 C C . SER A 1 483 ? 31.596 20.321 -20.478 1.00 85.25 483 SER A C 1
ATOM 4028 O O . SER A 1 483 ? 31.246 20.742 -19.378 1.00 85.25 483 SER A O 1
ATOM 4030 N N . THR A 1 484 ? 30.740 20.187 -21.493 1.00 84.44 484 THR A N 1
ATOM 4031 C CA . THR A 1 484 ? 29.304 20.477 -21.374 1.00 84.44 484 THR A CA 1
ATOM 4032 C C . THR A 1 484 ? 28.610 19.453 -20.474 1.00 84.44 484 THR A C 1
ATOM 4034 O O . THR A 1 484 ? 27.812 19.838 -19.622 1.00 84.44 484 THR A O 1
ATOM 4037 N N . LEU A 1 485 ? 28.950 18.168 -20.618 1.00 79.25 485 LEU A N 1
ATOM 4038 C CA . LEU A 1 485 ? 28.460 17.089 -19.755 1.00 79.25 485 LEU A CA 1
ATOM 4039 C C . LEU A 1 485 ? 28.875 17.297 -18.296 1.00 79.25 485 LEU A C 1
ATOM 4041 O O . LEU A 1 485 ? 28.021 17.235 -17.420 1.00 79.25 485 LEU A O 1
ATOM 4045 N N . ALA A 1 486 ? 30.144 17.629 -18.041 1.00 84.06 486 ALA A N 1
ATOM 4046 C CA . ALA A 1 486 ? 30.629 17.910 -16.689 1.00 84.06 486 ALA A CA 1
ATOM 4047 C C . ALA A 1 486 ? 29.876 19.085 -16.034 1.00 84.06 486 ALA A C 1
ATOM 4049 O O . ALA A 1 486 ? 29.504 19.014 -14.866 1.00 84.06 486 ALA A O 1
ATOM 4050 N N . MET A 1 487 ? 29.583 20.143 -16.800 1.00 87.50 487 MET A N 1
ATOM 4051 C CA . MET A 1 487 ? 28.803 21.283 -16.309 1.00 87.50 487 MET A CA 1
ATOM 4052 C C . MET A 1 487 ? 27.340 20.907 -16.015 1.00 87.50 487 MET A C 1
ATOM 4054 O O . MET A 1 487 ? 26.760 21.382 -15.040 1.00 87.50 487 MET A O 1
ATOM 4058 N N . GLN A 1 488 ? 26.728 20.051 -16.840 1.00 81.31 488 GLN A N 1
ATOM 4059 C CA . GLN A 1 488 ? 25.376 19.537 -16.591 1.00 81.31 488 GLN A CA 1
ATOM 4060 C C . GLN A 1 488 ? 25.325 18.623 -15.362 1.00 81.31 488 GLN A C 1
ATOM 4062 O O . GLN A 1 488 ? 24.369 18.687 -14.590 1.00 81.31 488 GLN A O 1
ATOM 4067 N N . GLU A 1 489 ? 26.352 17.799 -15.160 1.00 83.38 489 GLU A N 1
ATOM 4068 C CA . GLU A 1 489 ? 26.479 16.928 -13.993 1.00 83.38 489 GLU A CA 1
ATOM 4069 C C . GLU A 1 489 ? 26.598 17.749 -12.702 1.00 83.38 489 GLU A C 1
ATOM 4071 O O . GLU A 1 489 ? 25.864 17.495 -11.748 1.00 83.38 489 GLU A O 1
ATOM 4076 N N . GLU A 1 490 ? 27.412 18.809 -12.702 1.00 90.75 490 GLU A N 1
ATOM 4077 C CA . GLU A 1 490 ? 27.536 19.742 -11.574 1.00 90.75 490 GLU A CA 1
ATOM 4078 C C . GLU A 1 490 ? 26.201 20.445 -11.248 1.00 90.75 490 GLU A C 1
ATOM 4080 O O . GLU A 1 490 ? 25.800 20.542 -10.081 1.00 90.75 490 GLU A O 1
ATOM 4085 N N . GLN A 1 491 ? 25.454 20.875 -12.272 1.00 87.75 491 GLN A N 1
ATOM 4086 C CA . GLN A 1 491 ? 24.113 21.448 -12.093 1.00 87.75 491 GLN A CA 1
ATOM 4087 C C . GLN A 1 491 ? 23.132 20.443 -11.479 1.00 87.75 491 GLN A C 1
ATOM 4089 O O . GLN A 1 491 ? 22.389 20.787 -10.558 1.00 87.75 491 GLN A O 1
ATOM 4094 N N . LEU A 1 492 ? 23.140 19.193 -11.949 1.00 85.31 492 LEU A N 1
ATOM 4095 C CA . LEU A 1 492 ? 22.284 18.139 -11.406 1.00 85.31 492 LEU A CA 1
ATOM 4096 C C . LEU A 1 492 ? 22.628 17.846 -9.940 1.00 85.31 492 LEU A C 1
ATOM 4098 O O . LEU A 1 492 ? 21.735 17.693 -9.108 1.00 85.31 492 LEU A O 1
ATOM 4102 N N . GLN A 1 493 ? 23.916 17.812 -9.609 1.00 87.88 493 GLN A N 1
ATOM 4103 C CA . GLN A 1 493 ? 24.391 17.573 -8.249 1.00 87.88 493 GLN A CA 1
ATOM 4104 C C . GLN A 1 493 ? 23.966 18.694 -7.293 1.00 87.88 493 GLN A C 1
ATOM 4106 O O . GLN A 1 493 ? 23.547 18.416 -6.167 1.00 87.88 493 GLN A O 1
ATOM 4111 N N . THR A 1 494 ? 23.977 19.941 -7.770 1.00 91.69 494 THR A N 1
ATOM 4112 C CA . THR A 1 494 ? 23.453 21.103 -7.037 1.00 91.69 494 THR A CA 1
ATOM 4113 C C . THR A 1 494 ? 21.950 20.967 -6.776 1.00 91.69 494 THR A C 1
ATOM 4115 O O . THR A 1 494 ? 21.509 21.100 -5.636 1.00 91.69 494 THR A O 1
ATOM 4118 N N . LEU A 1 495 ? 21.161 20.599 -7.792 1.00 89.38 495 LEU A N 1
ATOM 4119 C CA . LEU A 1 495 ? 19.715 20.381 -7.641 1.00 89.38 495 LEU A CA 1
ATOM 4120 C C . LEU A 1 495 ? 19.388 19.242 -6.661 1.00 89.38 495 LEU A C 1
ATOM 4122 O O . LEU A 1 495 ? 18.437 19.340 -5.886 1.00 89.38 495 LEU A O 1
ATOM 4126 N N . ILE A 1 496 ? 20.177 18.163 -6.664 1.00 87.62 496 ILE A N 1
ATOM 4127 C CA . ILE A 1 496 ? 20.027 17.059 -5.704 1.00 87.62 496 ILE A CA 1
ATOM 4128 C C . ILE A 1 496 ? 20.290 17.550 -4.275 1.00 87.62 496 ILE A C 1
ATOM 4130 O O . ILE A 1 496 ? 19.534 17.206 -3.364 1.00 87.62 496 ILE A O 1
ATOM 4134 N N . GLN A 1 497 ? 21.331 18.360 -4.069 1.00 89.69 497 GLN A N 1
ATOM 4135 C CA . GLN A 1 497 ? 21.629 18.942 -2.758 1.00 89.69 497 GLN A CA 1
ATOM 4136 C C . GLN A 1 497 ? 20.508 19.869 -2.278 1.00 89.69 497 GLN A C 1
ATOM 4138 O O . GLN A 1 497 ? 20.071 19.736 -1.134 1.00 89.69 497 GLN A O 1
ATOM 4143 N N . GLU A 1 498 ? 19.995 20.747 -3.144 1.00 91.94 498 GLU A N 1
ATOM 4144 C CA . GLU A 1 498 ? 18.864 21.627 -2.822 1.00 91.94 498 GLU A CA 1
ATOM 4145 C C . GLU A 1 498 ? 17.609 20.830 -2.455 1.00 91.94 498 GLU A C 1
ATOM 4147 O O . GLU A 1 498 ? 16.973 21.101 -1.434 1.00 91.94 498 GLU A O 1
ATOM 4152 N N . ARG A 1 499 ? 17.276 19.793 -3.234 1.00 92.12 499 ARG A N 1
ATOM 4153 C CA . ARG A 1 499 ? 16.131 18.919 -2.951 1.00 92.12 499 ARG A CA 1
ATOM 4154 C C . ARG A 1 499 ? 16.280 18.211 -1.604 1.00 92.12 499 ARG A C 1
ATOM 4156 O O . ARG A 1 499 ? 15.318 18.154 -0.844 1.00 92.12 499 ARG A O 1
ATOM 4163 N N . ASN A 1 500 ? 17.467 17.694 -1.291 1.00 88.81 500 ASN A N 1
ATOM 4164 C CA . ASN A 1 500 ? 17.724 17.033 -0.011 1.00 88.81 500 ASN A CA 1
ATOM 4165 C C . ASN A 1 500 ? 17.615 18.011 1.169 1.00 88.81 500 ASN A C 1
ATOM 4167 O O . ASN A 1 500 ? 17.030 17.659 2.191 1.00 88.81 500 ASN A O 1
ATOM 4171 N N . ALA A 1 501 ? 18.109 19.243 1.019 1.00 90.81 501 ALA A N 1
ATOM 4172 C CA . ALA A 1 501 ? 17.952 20.284 2.033 1.00 90.81 501 ALA A CA 1
ATOM 4173 C C . ALA A 1 501 ? 16.472 20.639 2.271 1.00 90.81 501 ALA A C 1
ATOM 4175 O O . ALA A 1 501 ? 16.055 20.803 3.416 1.00 90.81 501 ALA A O 1
ATOM 4176 N N . LEU A 1 502 ? 15.665 20.697 1.206 1.00 89.81 502 LEU A N 1
ATOM 4177 C CA . LEU A 1 502 ? 14.231 20.976 1.296 1.00 89.81 502 LEU A CA 1
ATOM 4178 C C . LEU A 1 502 ? 13.458 19.847 2.000 1.00 89.81 502 LEU A C 1
ATOM 4180 O O . LEU A 1 502 ? 12.581 20.114 2.818 1.00 89.81 502 LEU A O 1
ATOM 4184 N N . VAL A 1 503 ? 13.803 18.588 1.707 1.00 88.94 503 VAL A N 1
ATOM 4185 C CA . VAL A 1 503 ? 13.225 17.409 2.378 1.00 88.94 503 VAL A CA 1
ATOM 4186 C C . VAL A 1 503 ? 13.554 17.422 3.871 1.00 88.94 503 VAL A C 1
ATOM 4188 O O . VAL A 1 503 ? 12.671 17.182 4.693 1.00 88.94 503 VAL A O 1
ATOM 4191 N N . GLU A 1 504 ? 14.791 17.757 4.240 1.00 89.00 504 GLU A N 1
ATOM 4192 C CA . GLU A 1 504 ? 15.184 17.845 5.649 1.00 89.00 504 GLU A CA 1
ATOM 4193 C C . GLU A 1 504 ? 14.474 19.003 6.368 1.00 89.00 504 GLU A C 1
ATOM 4195 O O . GLU A 1 504 ? 14.026 18.852 7.504 1.00 89.00 504 GLU A O 1
ATOM 4200 N N . GLN A 1 505 ? 14.276 20.139 5.691 1.00 88.44 505 GLN A N 1
ATOM 4201 C CA . GLN A 1 505 ? 13.485 21.251 6.221 1.00 88.44 505 GLN A CA 1
ATOM 4202 C C . GLN A 1 505 ? 12.022 20.851 6.472 1.00 88.44 505 GLN A C 1
ATOM 4204 O O . GLN A 1 505 ? 11.478 21.169 7.528 1.00 88.44 505 GLN A O 1
ATOM 4209 N N . GLN A 1 506 ? 11.391 20.133 5.537 1.00 82.88 506 GLN A N 1
ATOM 4210 C CA . GLN A 1 506 ? 10.023 19.624 5.700 1.00 82.88 506 GLN A CA 1
ATOM 4211 C C . GLN A 1 506 ? 9.917 18.607 6.838 1.00 82.88 506 GLN A C 1
ATOM 4213 O O . GLN A 1 506 ? 8.962 18.640 7.613 1.00 82.88 506 GLN A O 1
ATOM 4218 N N . ARG A 1 507 ? 10.918 17.732 6.980 1.00 83.75 507 ARG A N 1
ATOM 4219 C CA . ARG A 1 507 ? 11.001 16.784 8.092 1.00 83.75 507 ARG A CA 1
ATOM 4220 C C . ARG A 1 507 ? 11.063 17.511 9.437 1.00 83.75 507 ARG A C 1
ATOM 4222 O O . ARG A 1 507 ? 10.345 17.126 10.351 1.00 83.75 507 ARG A O 1
ATOM 4229 N N . LEU A 1 508 ? 11.883 18.556 9.556 1.00 85.44 508 LEU A N 1
ATOM 4230 C CA . LEU A 1 508 ? 11.983 19.350 10.785 1.00 85.44 508 LEU A CA 1
ATOM 4231 C C . LEU A 1 508 ? 10.683 20.104 11.098 1.00 85.44 508 LEU A C 1
ATOM 4233 O O . LEU A 1 508 ? 10.299 20.172 12.257 1.00 85.44 508 LEU A O 1
ATOM 4237 N N . GLN A 1 509 ? 9.976 20.604 10.081 1.00 81.56 509 GLN A N 1
ATOM 4238 C CA . GLN A 1 509 ? 8.666 21.251 10.248 1.00 81.56 509 GLN A CA 1
ATOM 4239 C C . GLN A 1 509 ? 7.533 20.289 10.630 1.00 81.56 509 GLN A C 1
ATOM 4241 O O . GLN A 1 509 ? 6.489 20.753 11.062 1.00 81.56 509 GLN A O 1
ATOM 4246 N N . SER A 1 510 ? 7.715 18.978 10.451 1.00 69.81 510 SER A N 1
ATOM 4247 C CA . SER A 1 510 ? 6.713 17.958 10.797 1.00 69.81 510 SER A CA 1
ATOM 4248 C C . SER A 1 510 ? 6.889 17.398 12.219 1.00 69.81 510 SER A C 1
ATOM 4250 O O . SER A 1 510 ? 6.160 16.488 12.605 1.00 69.81 510 SER A O 1
ATOM 4252 N N . ILE A 1 511 ? 7.910 17.859 12.953 1.00 69.25 511 ILE A N 1
ATOM 4253 C CA . ILE A 1 511 ? 8.247 17.412 14.317 1.00 69.25 511 ILE A CA 1
ATOM 4254 C C . ILE A 1 511 ? 7.748 18.406 15.389 1.00 69.25 511 ILE A C 1
ATOM 4256 O O . ILE A 1 511 ? 7.611 18.006 16.545 1.00 69.25 511 ILE A O 1
ATOM 4260 N N . ASP A 1 512 ? 7.450 19.651 15.007 1.00 44.25 512 ASP A N 1
ATOM 4261 C CA . ASP A 1 512 ? 6.698 20.629 15.816 1.00 44.25 512 ASP A CA 1
ATOM 4262 C C . ASP A 1 512 ? 5.194 20.508 15.529 1.00 44.25 512 ASP A C 1
ATOM 4264 O O . ASP A 1 512 ? 4.398 20.716 16.476 1.00 44.25 512 ASP A O 1
#